Protein AF-A0AAD9QPW4-F1 (afdb_monomer)

Nearest PDB structures (foldseek):
  7l2h-assembly1_C  TM=8.320E-01  e=5.897E-09  Rattus norvegicus
  7l2h-assembly1_B  TM=8.345E-01  e=7.760E-09  Rattus norvegicus
  7rqu-assembly1_A  TM=8.379E-01  e=1.406E-08  Rattus norvegicus
  7xj0-assembly1_D  TM=7.967E-01  e=1.102E-07  Homo sapiens
  6mho-assembly1_B  TM=7.532E-01  e=4.279E-06  Homo sapiens

Secondary structure (DSSP, 8-state):
-PPPP-TTSPPP-SS-S-HHHHHHHHHHHHTS-SS-SS--------S--TTSPPPEEEPTTSS-EEE-TT--TTSPPHHHHHHHSS-HHHHHSHHHHHHHHHHIIIIIHHHHHHHHHHHHHHHHHHHHHHHHHHT-S-TT---SHHHHHHHHHHHHHHHHHHHHHHHHHHHHHHHGGGGGG-HHHHHHHHHHHHHHHHHHHHHTT-THHHHHHHHHHHHHHHTHHHHGGGSTTHHHHHHHHHHHIIIIIHHHHHHHHHHHHHHHHHHHHHHTTSSS--SSHHHHHHHHHHHHHH---S-S--TTS-HHHHHHHHHHIIIIIIIIHHHHHHHHHHHHHHHHHHHHHHHHHHTTHHHHHHHHHHTT--

Mean predicted aligned error: 13.64 Å

Foldseek 3Di:
DPDADDPPADDDDPDDPDPVVVCVRVVSVVPDDPDDPDDDDDDDDQAADLVRFGAFDQPPVRDDTHGDPVDDSPDDDPLLVVLPDPPVVSCVPVVNLVVLVVCCVSPVLVPLVVVLVVLVVLLVLLCLLLVVQVVDPQNPDQPDPSSVSSVVSLVVNVVVLVVVVVVLVVVCVLCPPVQVVDPLSVLVVLLSVLSVVLVVVSVVVDPCSSVSSVSNSVSSVVNSLVSLVSDVVSVLVSVLVSVLCVPQVVVLVVVCVVLLCVLLVQLQVQQVVWQDHDPDSVLSSVLLVCCQVVVDQSDPDPPRGDPSNVVSSVVSSCCRNPPSVVVSVVSSVVSSVVSVVVVVVCCVVVVSPVVSSVSSVVVSVD

InterPro domains:
  IPR024862 Transient receptor potential cation channel subfamily V [PTHR10582] (65-343)
  IPR056336 Calcium channel YVC1-like, C-terminal transmembrane domain [PF23317] (152-346)

Solvent-accessible surface area (backbone atoms only — not comparable to full-atom values): 21143 Å² total; per-residue (Å²): 132,86,80,85,84,61,90,88,54,79,79,87,64,99,74,70,97,43,74,70,56,43,52,53,47,52,51,59,61,67,72,55,65,97,72,69,96,74,86,84,85,84,79,85,76,86,50,56,44,102,84,68,40,60,39,65,39,74,40,98,82,73,81,47,78,39,71,41,84,85,61,62,86,86,55,82,48,70,66,57,53,52,55,69,44,88,53,65,65,68,58,64,35,67,68,50,44,53,50,48,53,50,49,33,71,72,43,51,55,56,53,52,49,51,55,46,51,55,48,51,52,43,49,52,30,44,48,52,30,52,55,66,36,71,78,43,95,60,80,83,70,68,87,48,75,72,36,49,53,33,52,51,26,47,54,50,36,50,54,51,48,54,51,50,50,53,51,50,51,52,48,41,71,74,47,49,76,66,44,77,71,40,69,67,54,55,47,48,50,52,18,54,50,31,54,59,52,38,56,63,31,58,75,68,70,46,80,61,33,58,60,41,46,53,52,17,53,52,35,51,60,57,49,52,61,68,54,33,52,76,42,78,64,52,31,48,51,54,52,49,49,54,46,48,47,64,64,50,47,52,56,49,49,55,57,48,48,56,53,50,53,52,50,40,51,52,44,52,61,43,30,69,79,22,87,52,63,71,93,47,70,62,57,45,47,54,33,52,51,44,26,62,74,69,73,43,74,76,58,94,73,66,86,49,52,42,71,69,38,53,52,50,51,53,50,46,48,50,48,53,53,57,47,48,46,51,51,48,51,51,51,52,50,51,52,50,53,50,48,53,51,52,49,49,52,40,44,74,78,34,57,65,49,64,60,42,51,52,46,47,55,53,53,71,75,112

Structure (mmCIF, N/CA/C/O backbone):
data_AF-A0AAD9QPW4-F1
#
_entry.id   AF-A0AAD9QPW4-F1
#
loop_
_atom_site.group_PDB
_atom_site.id
_atom_site.type_symbol
_atom_site.label_atom_id
_atom_site.label_alt_id
_atom_site.label_comp_id
_atom_site.label_asym_id
_atom_site.label_entity_id
_atom_site.label_seq_id
_atom_site.pdbx_PDB_ins_code
_atom_site.Cartn_x
_atom_site.Cartn_y
_atom_site.Cartn_z
_atom_site.occupancy
_atom_site.B_iso_or_equiv
_atom_site.auth_seq_id
_atom_site.auth_comp_id
_atom_site.auth_asym_id
_atom_site.auth_atom_id
_atom_site.pdbx_PDB_model_num
ATOM 1 N N . MET A 1 1 ? 33.795 -11.225 -37.431 1.00 45.66 1 MET A N 1
ATOM 2 C CA . MET A 1 1 ? 33.448 -9.882 -37.940 1.00 45.66 1 MET A CA 1
ATOM 3 C C . MET A 1 1 ? 31.969 -9.878 -38.278 1.00 45.66 1 MET A C 1
ATOM 5 O O . MET A 1 1 ? 31.502 -10.843 -38.870 1.00 45.66 1 MET A O 1
ATOM 9 N N . VAL A 1 2 ? 31.224 -8.869 -37.824 1.00 51.38 2 VAL A N 1
ATOM 10 C CA . VAL A 1 2 ? 29.819 -8.679 -38.215 1.00 51.38 2 VAL A CA 1
ATOM 11 C C . VAL A 1 2 ? 29.848 -8.116 -39.630 1.00 51.38 2 VAL A C 1
ATOM 13 O O . VAL A 1 2 ? 30.415 -7.049 -39.825 1.00 51.38 2 VAL A O 1
ATOM 16 N N . ASN A 1 3 ? 29.321 -8.849 -40.610 1.00 57.81 3 ASN A N 1
ATOM 17 C CA . ASN A 1 3 ? 29.336 -8.391 -41.997 1.00 57.81 3 ASN A CA 1
ATOM 18 C C . ASN A 1 3 ? 28.216 -7.346 -42.180 1.00 57.81 3 ASN A C 1
ATOM 20 O O . ASN A 1 3 ? 27.051 -7.694 -41.954 1.00 57.81 3 ASN A O 1
ATOM 24 N N . PRO A 1 4 ? 28.521 -6.077 -42.501 1.00 63.16 4 PRO A N 1
ATOM 25 C CA . PRO A 1 4 ? 27.502 -5.045 -42.652 1.00 63.16 4 PRO A CA 1
ATOM 26 C C . PRO A 1 4 ? 26.579 -5.362 -43.836 1.00 63.16 4 PRO A C 1
ATOM 28 O O . PRO A 1 4 ? 27.027 -5.744 -44.917 1.00 63.16 4 PRO A O 1
ATOM 31 N N . TYR A 1 5 ? 25.269 -5.218 -43.626 1.00 66.31 5 TYR A N 1
ATOM 32 C CA . TYR A 1 5 ? 24.273 -5.377 -44.683 1.00 66.31 5 TYR A CA 1
ATOM 33 C C . TYR A 1 5 ? 24.006 -4.028 -45.348 1.00 66.31 5 TYR A C 1
ATOM 35 O O . TYR A 1 5 ? 23.593 -3.079 -44.681 1.00 66.31 5 TYR A O 1
ATOM 43 N N . TRP A 1 6 ? 24.196 -3.963 -46.665 1.00 71.44 6 TRP A N 1
ATOM 44 C CA . TRP A 1 6 ? 24.048 -2.737 -47.442 1.00 71.44 6 TRP A CA 1
ATOM 45 C C . TRP A 1 6 ? 22.864 -2.826 -48.418 1.00 71.44 6 TRP A C 1
ATOM 47 O O . TRP A 1 6 ? 23.039 -3.252 -49.558 1.00 71.44 6 TRP A O 1
ATOM 57 N N . PRO A 1 7 ? 21.646 -2.419 -48.013 1.00 64.25 7 PRO A N 1
ATOM 58 C CA . PRO A 1 7 ? 20.434 -2.614 -48.816 1.00 64.25 7 PRO A CA 1
ATOM 59 C C . PRO A 1 7 ? 20.410 -1.833 -50.137 1.00 64.25 7 PRO A C 1
ATOM 61 O O . PRO A 1 7 ? 19.658 -2.192 -51.036 1.00 64.25 7 PRO A O 1
ATOM 64 N N . HIS A 1 8 ? 21.200 -0.765 -50.248 1.00 72.44 8 HIS A N 1
ATOM 65 C CA . HIS A 1 8 ? 21.247 0.095 -51.433 1.00 72.44 8 HIS A CA 1
ATOM 66 C C . HIS A 1 8 ? 22.295 -0.337 -52.461 1.00 72.44 8 HIS A C 1
ATOM 68 O O . HIS A 1 8 ? 22.334 0.229 -53.551 1.00 72.44 8 HIS A O 1
ATOM 74 N N . LEU A 1 9 ? 23.148 -1.307 -52.123 1.00 78.25 9 LEU A N 1
ATOM 75 C CA . LEU A 1 9 ? 24.196 -1.771 -53.020 1.00 78.25 9 LEU A CA 1
ATOM 76 C C . LEU A 1 9 ? 23.701 -2.916 -53.908 1.00 78.25 9 LEU A C 1
ATOM 78 O O . LEU A 1 9 ? 22.938 -3.774 -53.448 1.00 78.25 9 LEU A O 1
ATOM 82 N N . PRO A 1 10 ? 24.143 -2.957 -55.177 1.00 79.12 10 PRO A N 1
ATOM 83 C CA . PRO A 1 10 ? 23.847 -4.077 -56.050 1.00 79.12 10 PRO A CA 1
ATOM 84 C C . PRO A 1 10 ? 24.445 -5.363 -55.467 1.00 79.12 10 PRO A C 1
ATOM 86 O O . PRO A 1 10 ? 25.594 -5.400 -55.015 1.00 79.12 10 PRO A O 1
ATOM 89 N N . LYS A 1 11 ? 23.642 -6.431 -55.454 1.00 77.56 11 LYS A N 1
ATOM 90 C CA . LYS A 1 11 ? 24.082 -7.748 -54.983 1.00 77.56 11 LYS A CA 1
ATOM 91 C C . LYS A 1 11 ? 25.162 -8.277 -55.924 1.00 77.56 11 LYS A C 1
ATOM 93 O O . LYS A 1 11 ? 24.947 -8.300 -57.133 1.00 77.56 11 LYS A O 1
ATOM 98 N N . ARG A 1 12 ? 26.281 -8.744 -55.364 1.00 79.31 12 ARG A N 1
ATOM 99 C CA . ARG A 1 12 ? 27.270 -9.511 -56.131 1.00 79.31 12 ARG A CA 1
ATOM 100 C C . ARG A 1 12 ? 26.610 -10.783 -56.659 1.00 79.31 12 ARG A C 1
ATOM 102 O O . ARG A 1 12 ? 25.830 -11.409 -55.939 1.00 79.31 12 ARG A O 1
ATOM 109 N N . ARG A 1 13 ? 26.898 -11.124 -57.909 1.00 74.88 13 ARG A N 1
ATOM 110 C CA . ARG A 1 13 ? 26.454 -12.360 -58.560 1.00 74.88 13 ARG A CA 1
ATOM 111 C C . ARG A 1 13 ? 27.687 -13.204 -58.853 1.00 74.88 13 ARG A C 1
ATOM 113 O O . ARG A 1 13 ? 28.759 -12.647 -59.063 1.00 74.88 13 ARG A O 1
ATOM 120 N N . ASP A 1 14 ? 27.528 -14.523 -58.863 1.00 73.69 14 ASP A N 1
ATOM 121 C CA . ASP A 1 14 ? 28.644 -15.430 -59.158 1.00 73.69 14 ASP A CA 1
ATOM 122 C C . ASP A 1 14 ? 29.068 -15.354 -60.635 1.00 73.69 14 ASP A C 1
ATOM 124 O O . ASP A 1 14 ? 30.230 -15.582 -60.944 1.00 73.69 14 ASP A O 1
ATOM 128 N N . ASN A 1 15 ? 28.142 -14.970 -61.527 1.00 76.06 15 ASN A N 1
ATOM 129 C CA . ASN A 1 15 ? 28.387 -14.725 -62.948 1.00 76.06 15 ASN A CA 1
ATOM 130 C C . ASN A 1 15 ? 27.759 -13.381 -63.362 1.00 76.06 15 ASN A C 1
ATOM 132 O O . ASN A 1 15 ? 26.575 -13.153 -63.088 1.00 76.06 15 ASN A O 1
ATOM 136 N N . TYR A 1 16 ? 28.527 -12.526 -64.041 1.00 79.50 16 TYR A N 1
ATOM 137 C CA . TYR A 1 16 ? 28.056 -11.269 -64.638 1.00 79.50 16 TYR A CA 1
ATOM 138 C C . TYR A 1 16 ? 27.841 -11.440 -66.146 1.00 79.50 16 TYR A C 1
ATOM 140 O O . TYR A 1 16 ? 28.560 -12.203 -66.792 1.00 79.50 16 TYR A O 1
ATOM 148 N N . GLU A 1 17 ? 26.843 -10.758 -66.715 1.00 78.62 17 GLU A N 1
ATOM 149 C CA . GLU A 1 17 ? 26.532 -10.880 -68.148 1.00 78.62 17 GLU A CA 1
ATOM 150 C C . GLU A 1 17 ? 27.485 -10.040 -69.012 1.00 78.62 17 GLU A C 1
ATOM 152 O O . GLU A 1 17 ? 27.731 -10.372 -70.171 1.00 78.62 17 GLU A O 1
ATOM 157 N N . THR A 1 18 ? 28.050 -8.969 -68.443 1.00 84.06 18 THR A N 1
ATOM 158 C CA . THR A 1 18 ? 28.937 -8.032 -69.147 1.00 84.06 18 THR A CA 1
ATOM 159 C C . THR A 1 18 ? 30.067 -7.557 -68.232 1.00 84.06 18 THR A C 1
ATOM 161 O O . THR A 1 18 ? 29.824 -7.277 -67.060 1.00 84.06 18 THR A O 1
ATOM 164 N N . ASN A 1 19 ? 31.275 -7.362 -68.771 1.00 80.75 19 ASN A N 1
ATOM 165 C CA . ASN A 1 19 ? 32.412 -6.825 -68.002 1.00 80.75 19 ASN A CA 1
ATOM 166 C C . ASN A 1 19 ? 32.123 -5.423 -67.427 1.00 80.75 19 ASN A C 1
ATOM 168 O O . ASN A 1 19 ? 32.581 -5.088 -66.344 1.00 80.75 19 ASN A O 1
ATOM 172 N N . GLU A 1 20 ? 31.320 -4.611 -68.124 1.00 80.25 20 GLU A N 1
ATOM 173 C CA . GLU A 1 20 ? 30.896 -3.286 -67.644 1.00 80.25 20 GLU A CA 1
ATOM 174 C C . GLU A 1 20 ? 29.970 -3.370 -66.418 1.00 80.25 20 GLU A C 1
ATOM 176 O O . GLU A 1 20 ? 29.996 -2.498 -65.548 1.00 80.25 20 GLU A O 1
ATOM 181 N N . GLU A 1 21 ? 29.155 -4.427 -66.332 1.00 80.75 21 GLU A N 1
ATOM 182 C CA . GLU A 1 21 ? 28.277 -4.682 -65.187 1.00 80.75 21 GLU A CA 1
ATOM 183 C C . GLU A 1 21 ? 29.101 -5.117 -63.969 1.00 80.75 21 GLU A C 1
ATOM 185 O O . GLU A 1 21 ? 28.882 -4.619 -62.864 1.00 80.75 21 GLU A O 1
ATOM 190 N N . GLU A 1 22 ? 30.083 -5.996 -64.184 1.00 82.69 22 GLU A N 1
ATOM 191 C CA . GLU A 1 22 ? 31.036 -6.423 -63.158 1.00 82.69 22 GLU A CA 1
ATOM 192 C C . GLU A 1 22 ? 31.831 -5.232 -62.608 1.00 82.69 22 GLU A C 1
ATOM 194 O O . GLU A 1 22 ? 31.814 -4.996 -61.400 1.00 82.69 22 GLU A O 1
ATOM 199 N N . ASP A 1 23 ? 32.428 -4.417 -63.482 1.00 83.38 23 ASP A N 1
ATOM 200 C CA . ASP A 1 23 ? 33.192 -3.229 -63.088 1.00 83.38 23 ASP A CA 1
ATOM 201 C C . ASP A 1 23 ? 32.321 -2.192 -62.361 1.00 83.38 23 ASP A C 1
ATOM 203 O O . ASP A 1 23 ? 32.759 -1.576 -61.384 1.00 83.38 23 ASP A O 1
ATOM 207 N N . GLY A 1 24 ? 31.067 -2.012 -62.787 1.00 84.00 24 GLY A N 1
ATOM 208 C CA . GLY A 1 24 ? 30.120 -1.112 -62.130 1.00 84.00 24 GLY A CA 1
ATOM 209 C C . GLY A 1 24 ? 29.740 -1.575 -60.721 1.00 84.00 24 GLY A C 1
ATOM 210 O O . GLY A 1 24 ? 29.717 -0.775 -59.778 1.00 84.00 24 GLY A O 1
ATOM 211 N N . ILE A 1 25 ? 29.469 -2.873 -60.553 1.00 83.62 25 ILE A N 1
ATOM 212 C CA . ILE A 1 25 ? 29.101 -3.467 -59.264 1.00 83.62 25 ILE A CA 1
ATOM 213 C C . ILE A 1 25 ? 30.321 -3.512 -58.340 1.00 83.62 25 ILE A C 1
ATOM 215 O O . ILE A 1 25 ? 30.244 -3.028 -57.209 1.00 83.62 25 ILE A O 1
ATOM 219 N N . GLU A 1 26 ? 31.460 -4.035 -58.794 1.00 83.19 26 GLU A N 1
ATOM 220 C CA . GLU A 1 26 ? 32.693 -4.070 -58.005 1.00 83.19 26 GLU A CA 1
ATOM 221 C C . GLU A 1 26 ? 33.186 -2.671 -57.641 1.00 83.19 26 GLU A C 1
ATOM 223 O O . GLU A 1 26 ? 33.583 -2.444 -56.496 1.00 83.19 26 GLU A O 1
ATOM 228 N N . GLY A 1 27 ? 33.116 -1.721 -58.575 1.00 83.12 27 GLY A N 1
ATOM 229 C CA . GLY A 1 27 ? 33.439 -0.320 -58.333 1.00 83.12 27 GLY A CA 1
ATOM 230 C C . GLY A 1 27 ? 32.594 0.267 -57.207 1.00 83.12 27 GLY A C 1
ATOM 231 O O . GLY A 1 27 ? 33.141 0.862 -56.278 1.00 83.12 27 GLY A O 1
ATOM 232 N N . ALA A 1 28 ? 31.281 0.015 -57.210 1.00 82.94 28 ALA A N 1
ATOM 233 C CA . ALA A 1 28 ? 30.400 0.428 -56.121 1.00 82.94 28 ALA A CA 1
ATOM 234 C C . ALA A 1 28 ? 30.809 -0.210 -54.779 1.00 82.94 28 ALA A C 1
ATOM 236 O O . ALA A 1 28 ? 30.858 0.480 -53.762 1.00 82.94 28 ALA A O 1
ATOM 237 N N . TRP A 1 29 ? 31.194 -1.491 -54.763 1.00 82.12 29 TRP A N 1
ATOM 238 C CA . TRP A 1 29 ? 31.660 -2.159 -53.541 1.00 82.12 29 TRP A CA 1
ATOM 239 C C . TRP A 1 29 ? 33.015 -1.650 -53.030 1.00 82.12 29 TRP A C 1
ATOM 241 O O . TRP A 1 29 ? 33.242 -1.669 -51.823 1.00 82.12 29 TRP A O 1
ATOM 251 N N . ARG A 1 30 ? 33.900 -1.173 -53.913 1.00 81.62 30 ARG A N 1
ATOM 252 C CA . ARG A 1 30 ? 35.208 -0.595 -53.545 1.00 81.62 30 ARG A CA 1
ATOM 253 C C . ARG A 1 30 ? 35.106 0.805 -52.938 1.00 81.62 30 ARG A C 1
ATOM 255 O O . ARG A 1 30 ? 36.050 1.252 -52.299 1.00 81.62 30 ARG A O 1
ATOM 262 N N . THR A 1 31 ? 33.983 1.502 -53.126 1.00 80.56 31 THR A N 1
ATOM 263 C CA . THR A 1 31 ? 33.764 2.835 -52.528 1.00 80.56 31 THR A CA 1
ATOM 264 C C . THR A 1 31 ? 33.372 2.787 -51.050 1.00 80.56 31 THR A C 1
ATOM 266 O O . THR A 1 31 ? 33.322 3.828 -50.393 1.00 80.56 31 THR A O 1
ATOM 269 N N . ILE A 1 32 ? 33.101 1.597 -50.510 1.00 75.31 32 ILE A N 1
ATOM 270 C CA . ILE A 1 32 ? 32.711 1.423 -49.113 1.00 75.31 32 ILE A CA 1
ATOM 271 C C . ILE A 1 32 ? 33.970 1.406 -48.237 1.00 75.31 32 ILE A C 1
ATOM 273 O O . ILE A 1 32 ? 34.893 0.646 -48.527 1.00 75.31 32 ILE A O 1
ATOM 277 N N . PRO A 1 33 ? 34.016 2.188 -47.148 1.00 71.19 33 PRO A N 1
ATOM 278 C CA . PRO A 1 33 ? 35.088 2.074 -46.169 1.00 71.19 33 PRO A CA 1
ATOM 279 C C . PRO A 1 33 ? 35.018 0.726 -45.435 1.00 71.19 33 PRO A C 1
ATOM 281 O O . PRO A 1 33 ? 33.934 0.275 -45.063 1.00 71.19 33 PRO A O 1
ATOM 284 N N . ASP A 1 34 ? 36.180 0.124 -45.165 1.00 69.94 34 ASP A N 1
ATOM 285 C CA . ASP A 1 34 ? 36.289 -1.140 -44.416 1.00 69.94 34 ASP A CA 1
ATOM 286 C C . ASP A 1 34 ? 35.668 -1.057 -43.007 1.00 69.94 34 ASP A C 1
ATOM 288 O O . ASP A 1 34 ? 35.204 -2.064 -42.470 1.00 69.94 34 ASP A O 1
ATOM 292 N N . ASP A 1 35 ? 35.629 0.147 -42.422 1.00 68.25 35 ASP A N 1
ATOM 293 C CA . ASP A 1 35 ? 35.004 0.436 -41.131 1.00 68.25 35 ASP A CA 1
ATOM 294 C C . ASP A 1 35 ? 33.984 1.587 -41.275 1.00 68.25 35 ASP A C 1
ATOM 296 O O . ASP A 1 35 ? 34.371 2.756 -41.404 1.00 68.25 35 ASP A O 1
ATOM 300 N N . PRO A 1 36 ? 32.673 1.293 -41.327 1.00 68.50 36 PRO A N 1
ATOM 301 C CA . PRO A 1 36 ? 31.651 2.324 -41.431 1.00 68.50 36 PRO A CA 1
ATOM 302 C C . PRO A 1 36 ? 31.551 3.150 -40.140 1.00 68.50 36 PRO A C 1
ATOM 304 O O . PRO A 1 36 ? 31.552 2.616 -39.036 1.00 68.50 36 PRO A O 1
ATOM 307 N N . LEU A 1 37 ? 31.387 4.470 -40.281 1.00 65.88 37 LEU A N 1
ATOM 308 C CA . LEU A 1 37 ? 31.262 5.396 -39.144 1.00 65.88 37 LEU A CA 1
ATOM 309 C C . LEU A 1 37 ? 29.991 5.154 -38.306 1.00 65.88 37 LEU A C 1
ATOM 311 O O . LEU A 1 37 ? 30.015 5.356 -37.093 1.00 65.88 37 LEU A O 1
ATOM 315 N N . ASP A 1 38 ? 28.908 4.691 -38.942 1.00 60.69 38 ASP A N 1
ATOM 316 C CA . ASP A 1 38 ? 27.608 4.448 -38.310 1.00 60.69 38 ASP A CA 1
ATOM 317 C C . ASP A 1 38 ? 27.132 3.004 -38.524 1.00 60.69 38 ASP A C 1
ATOM 319 O O . ASP A 1 38 ? 26.798 2.581 -39.635 1.00 60.69 38 ASP A O 1
ATOM 323 N N . TYR A 1 39 ? 27.014 2.251 -37.430 1.00 65.44 39 TYR A N 1
ATOM 324 C CA . TYR A 1 39 ? 26.491 0.886 -37.437 1.00 65.44 39 TYR A CA 1
ATOM 325 C C . TYR A 1 39 ? 24.987 0.858 -37.137 1.00 65.44 39 TYR A C 1
ATOM 327 O O . TYR A 1 39 ? 24.550 1.176 -36.029 1.00 65.44 39 TYR A O 1
ATOM 335 N N . HIS A 1 40 ? 24.186 0.395 -38.099 1.00 57.94 40 HIS A N 1
ATOM 336 C CA . HIS A 1 40 ? 22.758 0.136 -37.908 1.00 57.94 40 HIS A CA 1
ATOM 337 C C . HIS A 1 40 ? 22.520 -1.360 -37.686 1.00 57.94 40 HIS A C 1
ATOM 339 O O . HIS A 1 40 ? 22.561 -2.164 -38.615 1.00 57.94 40 HIS A O 1
ATOM 345 N N . PHE A 1 41 ? 22.265 -1.751 -36.438 1.00 60.56 41 PHE A N 1
ATOM 346 C CA . PHE A 1 41 ? 21.979 -3.143 -36.097 1.00 60.56 41 PHE A CA 1
ATOM 347 C C . PHE A 1 41 ? 20.487 -3.449 -36.250 1.00 60.56 41 PHE A C 1
ATOM 349 O O . PHE A 1 41 ? 19.652 -2.919 -35.512 1.00 60.56 41 PHE A O 1
ATOM 356 N N . TYR A 1 42 ? 20.158 -4.357 -37.167 1.00 52.88 42 TYR A N 1
ATOM 357 C CA . TYR A 1 42 ? 18.822 -4.931 -37.293 1.00 52.88 42 TYR A CA 1
ATOM 358 C C . TYR A 1 42 ? 18.767 -6.254 -36.535 1.00 52.88 42 TYR A C 1
ATOM 360 O O . TYR A 1 42 ? 19.502 -7.193 -36.830 1.00 52.88 42 TYR A O 1
ATOM 368 N N . TYR A 1 43 ? 17.884 -6.331 -35.544 1.00 56.44 43 TYR A N 1
ATOM 369 C CA . TYR A 1 43 ? 17.676 -7.546 -34.766 1.00 56.44 43 TYR A CA 1
ATOM 370 C C . TYR A 1 43 ? 16.361 -8.194 -35.179 1.00 56.44 43 TYR A C 1
ATOM 372 O O . TYR A 1 43 ? 15.286 -7.639 -34.946 1.00 56.44 43 TYR A O 1
ATOM 380 N N . HIS A 1 44 ? 16.436 -9.397 -35.741 1.00 52.94 44 HIS A N 1
ATOM 381 C CA . HIS A 1 44 ? 15.255 -10.228 -35.935 1.00 52.94 44 HIS A CA 1
ATOM 382 C C . HIS A 1 44 ? 14.925 -10.930 -34.620 1.00 52.94 44 HIS A C 1
ATOM 384 O O . HIS A 1 44 ? 15.566 -11.901 -34.220 1.00 52.94 44 HIS A O 1
ATOM 390 N N . ILE A 1 45 ? 13.925 -10.406 -33.913 1.00 58.47 45 ILE A N 1
ATOM 391 C CA . ILE A 1 45 ? 13.382 -11.061 -32.727 1.00 58.47 45 ILE A CA 1
ATOM 392 C C . ILE A 1 45 ? 12.492 -12.207 -33.212 1.00 58.47 45 ILE A C 1
ATOM 394 O O . ILE A 1 45 ? 11.361 -11.984 -33.637 1.00 58.47 45 ILE A O 1
ATOM 398 N N . LEU A 1 46 ? 13.006 -13.434 -33.139 1.00 56.69 46 LEU A N 1
ATOM 399 C CA . LEU A 1 46 ? 12.242 -14.661 -33.373 1.00 56.69 46 LEU A CA 1
ATOM 400 C C . LEU A 1 46 ? 11.369 -14.963 -32.142 1.00 56.69 46 LEU A C 1
ATOM 402 O O . LEU A 1 46 ? 11.618 -15.904 -31.393 1.00 56.69 46 LEU A O 1
ATOM 406 N N . ASP A 1 47 ? 10.380 -14.112 -31.888 1.00 57.81 47 ASP A N 1
ATOM 407 C CA . ASP A 1 47 ? 9.266 -14.406 -30.981 1.00 57.81 47 ASP A CA 1
ATOM 408 C C . ASP A 1 47 ? 8.012 -14.650 -31.834 1.00 57.81 47 ASP A C 1
ATOM 410 O O . ASP A 1 47 ? 7.994 -14.329 -33.026 1.00 57.81 47 ASP A O 1
ATOM 414 N N . GLY A 1 48 ? 6.973 -15.249 -31.254 1.00 58.03 48 GLY A N 1
ATOM 415 C CA . GLY A 1 48 ? 5.724 -15.461 -31.985 1.00 58.03 48 GLY A CA 1
ATOM 416 C C . GLY A 1 48 ? 5.178 -14.145 -32.560 1.00 58.03 48 GLY A C 1
ATOM 417 O O . GLY A 1 48 ? 5.334 -13.084 -31.952 1.00 58.03 48 GLY A O 1
ATOM 418 N N . ASP A 1 49 ? 4.524 -14.213 -33.724 1.00 57.06 49 ASP A N 1
ATOM 419 C CA . ASP A 1 49 ? 3.828 -13.074 -34.344 1.00 57.06 49 ASP A CA 1
ATOM 420 C C . ASP A 1 49 ? 2.855 -12.420 -33.334 1.00 57.06 49 ASP A C 1
ATOM 422 O O . ASP A 1 49 ? 2.460 -13.019 -32.334 1.00 57.06 49 ASP A O 1
ATOM 426 N N . THR A 1 50 ? 2.389 -11.206 -33.614 1.00 53.16 50 THR A N 1
ATOM 427 C CA . THR A 1 50 ? 1.315 -10.502 -32.888 1.00 53.16 50 THR A CA 1
ATOM 428 C C . THR A 1 50 ? 0.059 -11.349 -32.632 1.00 53.16 50 THR A C 1
ATOM 430 O O . THR A 1 50 ? -0.695 -11.044 -31.716 1.00 53.16 50 THR A O 1
ATOM 433 N N . ALA A 1 51 ? -0.144 -12.433 -33.388 1.00 53.47 51 ALA A N 1
ATOM 434 C CA . ALA A 1 51 ? -1.212 -13.418 -33.212 1.00 53.47 51 ALA A CA 1
ATOM 435 C C . ALA A 1 51 ? -0.772 -14.746 -32.541 1.00 53.47 51 ALA A C 1
ATOM 437 O O . ALA A 1 51 ? -1.525 -15.716 -32.551 1.00 53.47 51 ALA A O 1
ATOM 438 N N . GLY A 1 52 ? 0.451 -14.844 -32.006 1.00 58.62 52 GLY A N 1
ATOM 439 C CA . GLY A 1 52 ? 1.004 -16.060 -31.388 1.00 58.62 52 GLY A CA 1
ATOM 440 C C . GLY A 1 52 ? 1.394 -17.167 -32.378 1.00 58.62 52 GLY A C 1
ATOM 441 O O . GLY A 1 52 ? 1.540 -18.329 -31.992 1.00 58.62 52 GLY A O 1
ATOM 442 N N . ARG A 1 53 ? 1.539 -16.837 -33.667 1.00 62.97 53 ARG A N 1
ATOM 443 C CA . ARG A 1 53 ? 1.961 -17.783 -34.715 1.00 62.97 53 ARG A CA 1
ATOM 444 C C . ARG A 1 53 ? 3.484 -17.968 -34.687 1.00 62.97 53 ARG A C 1
ATOM 446 O O . ARG A 1 53 ? 4.175 -17.007 -34.352 1.00 62.97 53 ARG A O 1
ATOM 453 N N . PRO A 1 54 ? 4.009 -19.163 -35.023 1.00 65.00 54 PRO A N 1
ATOM 454 C CA . PRO A 1 54 ? 5.449 -19.388 -35.068 1.00 65.00 54 PRO A CA 1
ATOM 455 C C . PRO A 1 54 ? 6.106 -18.405 -36.048 1.00 65.00 54 PRO A C 1
ATOM 457 O O . PRO A 1 54 ? 5.477 -18.041 -37.052 1.00 65.00 54 PRO A O 1
ATOM 460 N N . PRO A 1 55 ? 7.335 -17.948 -35.753 1.00 67.75 55 PRO A N 1
ATOM 461 C CA . PRO A 1 55 ? 8.048 -17.029 -36.623 1.00 67.75 55 PRO A CA 1
ATOM 462 C C . PRO A 1 55 ? 8.239 -17.670 -37.998 1.00 67.75 55 PRO A C 1
ATOM 464 O O . PRO A 1 55 ? 8.473 -18.877 -38.106 1.00 67.75 55 PRO A O 1
ATOM 467 N N . LYS A 1 56 ? 8.117 -16.856 -39.047 1.00 66.50 56 LYS A N 1
ATOM 468 C CA . LYS A 1 56 ? 8.419 -17.294 -40.405 1.00 66.50 56 LYS A CA 1
ATOM 469 C C . LYS A 1 56 ? 9.909 -17.102 -40.674 1.00 66.50 56 LYS A C 1
ATOM 471 O O . LYS A 1 56 ? 10.433 -16.021 -40.412 1.00 66.50 56 LYS A O 1
ATOM 476 N N . LEU A 1 57 ? 10.573 -18.136 -41.167 1.00 66.12 57 LEU A N 1
ATOM 477 C CA . LEU A 1 57 ? 11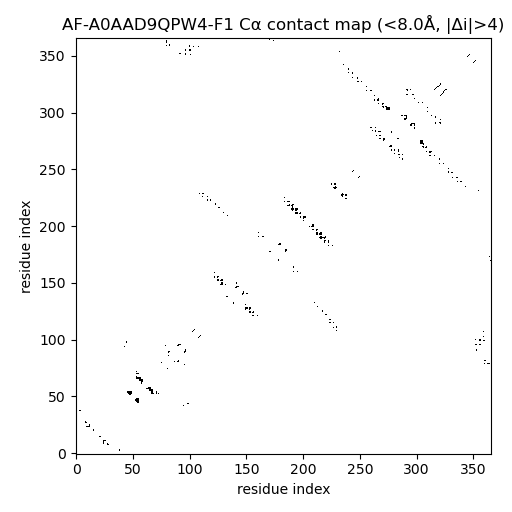.956 -18.099 -41.624 1.00 66.12 57 LEU A CA 1
ATOM 478 C C . LEU A 1 57 ? 11.980 -17.878 -43.135 1.00 66.12 57 LEU A C 1
ATOM 480 O O . LEU A 1 57 ? 11.082 -18.324 -43.848 1.00 66.12 57 LEU A O 1
ATOM 484 N N . LEU A 1 58 ? 13.001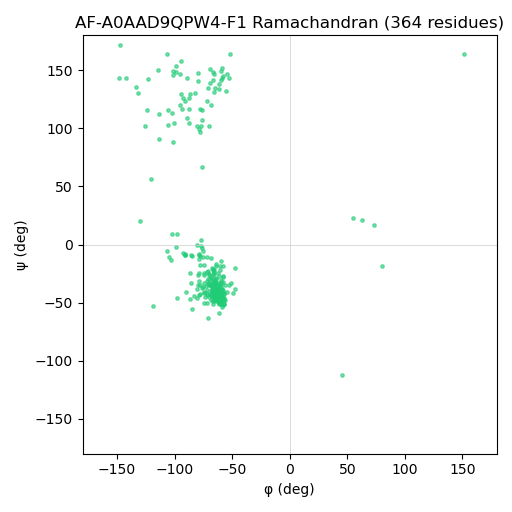 -17.174 -43.614 1.00 64.06 58 LEU A N 1
ATOM 485 C CA . LEU A 1 58 ? 13.291 -17.131 -45.040 1.00 64.06 58 LEU A CA 1
ATOM 486 C C . LEU A 1 58 ? 13.858 -18.503 -45.426 1.00 64.06 58 LEU A C 1
ATOM 488 O O . LEU A 1 58 ? 14.822 -18.953 -44.803 1.00 64.06 58 LEU A O 1
ATOM 492 N N . SER A 1 59 ? 13.240 -19.176 -46.396 1.00 60.34 59 SER A N 1
ATOM 493 C CA . SER A 1 59 ? 13.759 -20.437 -46.928 1.00 60.34 59 SER A CA 1
ATOM 494 C C . SER A 1 59 ? 15.168 -20.225 -47.498 1.00 60.34 59 SER A C 1
ATOM 496 O O . SER A 1 59 ? 15.504 -19.121 -47.936 1.00 60.34 59 SER A O 1
ATOM 498 N N . SER A 1 60 ? 16.001 -21.270 -47.492 1.00 56.50 60 SER A N 1
ATOM 499 C CA . SER A 1 60 ? 17.404 -21.209 -47.942 1.00 56.50 60 SER A CA 1
ATOM 500 C C . SER A 1 60 ? 17.556 -20.777 -49.411 1.00 56.50 60 SER A C 1
ATOM 502 O O . SER A 1 60 ? 18.649 -20.404 -49.824 1.00 56.50 60 SER A O 1
ATOM 504 N N . GLU A 1 61 ? 16.461 -20.794 -50.175 1.00 58.38 61 GLU A N 1
ATOM 505 C CA . GLU A 1 61 ? 16.365 -20.368 -51.577 1.00 58.38 61 GLU A CA 1
ATOM 506 C C . GLU A 1 61 ? 15.813 -18.934 -51.750 1.00 58.38 61 GLU A C 1
ATOM 508 O O . GLU A 1 61 ? 15.543 -18.496 -52.860 1.00 58.38 61 GLU A O 1
ATOM 513 N N . GLY A 1 62 ? 15.651 -18.164 -50.667 1.00 56.88 62 GLY A N 1
ATOM 514 C CA . GLY A 1 62 ? 15.443 -16.708 -50.714 1.00 56.88 62 GLY A CA 1
ATOM 515 C C . GLY A 1 62 ? 14.028 -16.206 -51.034 1.00 56.88 62 GLY A C 1
ATOM 516 O O . GLY A 1 62 ? 13.717 -15.071 -50.674 1.00 56.88 62 GLY A O 1
ATOM 517 N N . ASP A 1 63 ? 13.148 -17.029 -51.613 1.00 60.59 63 ASP A N 1
ATOM 518 C CA . ASP A 1 63 ? 11.885 -16.529 -52.188 1.00 60.59 63 ASP A CA 1
ATOM 519 C C . ASP A 1 63 ? 10.610 -16.803 -51.368 1.00 60.59 63 ASP A C 1
ATOM 521 O O . ASP A 1 63 ? 9.552 -16.236 -51.657 1.00 60.59 63 ASP A O 1
ATOM 525 N N . LYS A 1 64 ? 10.657 -17.641 -50.319 1.00 62.00 64 LYS A N 1
ATOM 526 C CA . LYS A 1 64 ? 9.459 -18.007 -49.533 1.00 62.00 64 LYS A CA 1
ATOM 527 C C . LYS A 1 64 ? 9.677 -17.939 -48.023 1.00 62.00 64 LYS A C 1
ATOM 529 O O . LYS A 1 64 ? 10.675 -18.414 -47.492 1.00 62.00 64 LYS A O 1
ATOM 534 N N . TRP A 1 65 ? 8.695 -17.354 -47.335 1.00 63.41 65 TRP A N 1
ATOM 535 C CA . TRP A 1 65 ? 8.615 -17.302 -45.875 1.00 63.41 65 TRP A CA 1
ATOM 536 C C . TRP A 1 65 ? 7.911 -18.556 -45.344 1.00 63.41 65 TRP A C 1
ATOM 538 O O . TRP A 1 65 ? 6.683 -18.653 -45.420 1.00 63.41 65 TRP A O 1
ATOM 548 N N . GLU A 1 66 ? 8.669 -19.490 -44.781 1.00 68.69 66 GLU A N 1
ATOM 549 C CA . GLU A 1 66 ? 8.169 -20.759 -44.241 1.00 68.69 66 GLU A CA 1
ATOM 550 C C . GLU A 1 66 ? 7.998 -20.696 -42.724 1.00 68.69 66 GLU A C 1
ATOM 552 O O . GLU A 1 66 ? 8.709 -19.973 -42.031 1.00 68.69 66 GLU A O 1
ATOM 557 N N . TYR A 1 67 ? 7.025 -21.424 -42.176 1.00 66.25 67 TYR A N 1
ATOM 558 C CA . TYR A 1 67 ? 6.839 -21.475 -40.726 1.00 66.25 67 TYR A CA 1
ATOM 559 C C . TYR A 1 67 ? 7.964 -22.275 -40.074 1.00 66.25 67 TYR A C 1
ATOM 561 O O . TYR A 1 67 ? 8.286 -23.371 -40.516 1.00 66.25 67 TYR A O 1
ATOM 569 N N . ASN A 1 68 ? 8.525 -21.753 -38.984 1.00 68.25 68 ASN A N 1
ATOM 570 C CA . ASN A 1 68 ? 9.517 -22.492 -38.220 1.00 68.25 68 ASN A CA 1
ATOM 571 C C . ASN A 1 68 ? 8.860 -23.674 -37.482 1.00 68.25 68 ASN A C 1
ATOM 573 O O . ASN A 1 68 ? 8.239 -23.483 -36.433 1.00 68.25 68 ASN A O 1
ATOM 577 N N . GLU A 1 69 ? 9.011 -24.885 -38.020 1.00 64.81 69 GLU A N 1
ATOM 578 C CA . GLU A 1 69 ? 8.526 -26.127 -37.401 1.00 64.81 69 GLU A CA 1
ATOM 579 C C . GLU A 1 69 ? 9.242 -26.452 -36.081 1.00 64.81 69 GLU A C 1
ATOM 581 O O . GLU A 1 69 ? 8.668 -27.094 -35.204 1.00 64.81 69 GLU A O 1
ATOM 586 N N . LEU A 1 70 ? 10.462 -25.938 -35.887 1.00 63.50 70 LEU A N 1
ATOM 587 C CA . LEU A 1 70 ? 11.250 -26.117 -34.664 1.00 63.50 70 LEU A CA 1
ATOM 588 C C . LEU A 1 70 ? 10.819 -25.164 -33.533 1.00 63.50 70 LEU A C 1
ATOM 590 O O . LEU A 1 70 ? 11.393 -25.193 -32.442 1.00 63.50 70 LEU A O 1
ATOM 594 N N . PHE A 1 71 ? 9.829 -24.294 -33.764 1.00 64.88 71 PHE A N 1
ATOM 595 C CA . PHE A 1 71 ? 9.346 -23.368 -32.745 1.00 64.88 71 PHE A CA 1
ATOM 596 C C . PHE A 1 71 ? 8.432 -24.071 -31.732 1.00 64.88 71 PHE A C 1
ATOM 598 O O . PHE A 1 71 ? 7.219 -24.196 -31.925 1.00 64.88 71 PHE A O 1
ATOM 605 N N . ASP A 1 72 ? 9.006 -24.476 -30.600 1.00 64.81 72 ASP A N 1
ATOM 606 C CA . ASP A 1 72 ? 8.236 -25.022 -29.485 1.00 64.81 72 ASP A CA 1
ATOM 607 C C . ASP A 1 72 ? 7.509 -23.910 -28.707 1.00 64.81 72 ASP A C 1
ATOM 609 O O . ASP A 1 72 ? 8.105 -23.171 -27.918 1.00 64.81 72 ASP A O 1
ATOM 613 N N . ARG A 1 73 ? 6.183 -23.836 -28.878 1.00 63.28 73 ARG A N 1
ATOM 614 C CA . ARG A 1 73 ? 5.293 -22.900 -28.165 1.00 63.28 73 ARG A CA 1
ATOM 615 C C . ARG A 1 73 ? 5.258 -23.106 -26.647 1.00 63.28 73 ARG A C 1
ATOM 617 O O . ARG A 1 73 ? 4.884 -22.181 -25.931 1.00 63.28 73 ARG A O 1
ATOM 624 N N . LYS A 1 74 ? 5.569 -24.311 -26.155 1.00 62.47 74 LYS A N 1
ATOM 625 C CA . LYS A 1 74 ? 5.575 -24.644 -24.719 1.00 62.47 74 LYS A CA 1
ATOM 626 C C . LYS A 1 74 ? 6.944 -24.421 -24.078 1.00 62.47 74 LYS A C 1
ATOM 628 O O . LYS A 1 74 ? 7.054 -24.470 -22.850 1.00 62.47 74 LYS A O 1
ATOM 633 N N . SER A 1 75 ? 7.973 -24.158 -24.882 1.00 67.25 75 SER A N 1
ATOM 634 C CA . SER A 1 75 ? 9.304 -23.851 -24.377 1.00 67.25 75 SER A CA 1
ATOM 635 C C . SER A 1 75 ? 9.315 -22.517 -23.626 1.00 67.25 75 SER A C 1
ATOM 637 O O . SER A 1 75 ? 8.563 -21.578 -23.906 1.00 67.25 75 SER A O 1
ATOM 639 N N . LYS A 1 76 ? 10.178 -22.421 -22.612 1.00 66.06 76 LYS A N 1
ATOM 640 C CA . LYS A 1 76 ? 10.365 -21.167 -21.879 1.00 66.06 76 LYS A CA 1
ATOM 641 C C . LYS A 1 76 ? 11.026 -20.159 -22.812 1.00 66.06 76 LYS A C 1
ATOM 643 O O . LYS A 1 76 ? 12.150 -20.378 -23.247 1.00 66.06 76 LYS A O 1
ATOM 648 N N . SER A 1 77 ? 10.355 -19.033 -23.051 1.00 68.94 77 SER A N 1
ATOM 649 C CA . SER A 1 77 ? 10.909 -17.933 -23.847 1.00 68.94 77 SER A CA 1
ATOM 650 C C . SER A 1 77 ? 12.288 -17.503 -23.328 1.00 68.94 77 SER A C 1
ATOM 652 O O . SER A 1 77 ? 12.507 -17.416 -22.115 1.00 68.94 77 SER A O 1
ATOM 654 N N . CYS A 1 78 ? 13.200 -17.139 -24.232 1.00 71.06 78 CYS A N 1
ATOM 655 C CA . CYS A 1 78 ? 14.499 -16.559 -23.878 1.00 71.06 78 CYS A CA 1
ATOM 656 C C . CYS A 1 78 ? 14.345 -15.348 -22.945 1.00 71.06 78 CYS A C 1
ATOM 658 O O . CYS A 1 78 ? 15.124 -15.186 -22.009 1.00 71.06 78 CYS A O 1
ATOM 660 N N . LEU A 1 79 ? 13.280 -14.551 -23.115 1.00 72.75 79 LEU A N 1
ATOM 661 C CA . LEU A 1 79 ? 12.966 -13.450 -22.205 1.00 72.75 79 LEU A CA 1
ATOM 662 C C . LEU A 1 79 ? 12.648 -13.943 -20.788 1.00 72.75 79 LEU A C 1
ATOM 664 O O . LEU A 1 79 ? 13.081 -13.326 -19.821 1.00 72.75 79 LEU A O 1
ATOM 668 N N . HIS A 1 80 ? 11.912 -15.049 -20.649 1.00 71.00 80 HIS A N 1
ATOM 669 C CA . HIS A 1 80 ? 11.607 -15.647 -19.347 1.00 71.00 80 HIS A CA 1
ATOM 670 C C . HIS A 1 80 ? 12.889 -16.127 -18.649 1.00 71.00 80 HIS A C 1
ATOM 672 O O . HIS A 1 80 ? 13.061 -15.913 -17.449 1.00 71.00 80 HIS A O 1
ATOM 678 N N . LEU A 1 81 ? 13.819 -16.728 -19.398 1.00 71.38 81 LEU A N 1
ATOM 679 C CA . LEU A 1 81 ? 15.120 -17.153 -18.873 1.00 71.38 81 LEU A CA 1
ATOM 680 C C . LEU A 1 81 ? 15.983 -15.954 -18.451 1.00 71.38 81 LEU A C 1
ATOM 682 O O . LEU A 1 81 ? 16.518 -15.952 -17.342 1.00 71.38 81 LEU A O 1
ATOM 686 N N . ILE A 1 82 ? 16.044 -14.903 -19.277 1.00 72.44 82 ILE A N 1
ATOM 687 C CA . ILE A 1 82 ? 16.754 -13.652 -18.965 1.00 72.44 82 ILE A CA 1
ATOM 688 C C . ILE A 1 82 ? 16.140 -12.976 -17.733 1.00 72.44 82 ILE A C 1
ATOM 690 O O . ILE A 1 82 ? 16.869 -12.585 -16.824 1.00 72.44 82 ILE A O 1
ATOM 694 N N . ALA A 1 83 ? 14.811 -12.905 -17.646 1.00 66.81 83 ALA A N 1
ATOM 695 C CA . ALA A 1 83 ? 14.097 -12.309 -16.517 1.00 66.81 83 ALA A CA 1
ATOM 696 C C . ALA A 1 83 ? 14.305 -13.074 -15.200 1.00 66.81 83 ALA A C 1
ATOM 698 O O . ALA A 1 83 ? 14.306 -12.472 -14.124 1.00 66.81 83 ALA A O 1
ATOM 699 N N . LYS A 1 84 ? 14.469 -14.401 -15.269 1.00 66.19 84 LYS A N 1
ATOM 700 C CA . LYS A 1 84 ? 14.781 -15.241 -14.106 1.00 66.19 84 LYS A CA 1
ATOM 701 C C . LYS A 1 84 ? 16.260 -15.170 -13.717 1.00 66.19 84 LYS A C 1
ATOM 703 O O . LYS A 1 84 ? 16.596 -15.423 -12.558 1.00 66.19 84 LYS A O 1
ATOM 708 N N . SER A 1 85 ? 17.138 -14.828 -14.657 1.00 70.94 85 SER A N 1
ATOM 709 C CA . SER A 1 85 ? 18.562 -14.657 -14.387 1.00 70.94 85 SER A CA 1
ATOM 710 C C . SER A 1 85 ? 18.807 -13.457 -13.458 1.00 70.94 85 SER A C 1
ATOM 712 O O . SER A 1 85 ? 18.100 -12.451 -13.498 1.00 70.94 85 SER A O 1
ATOM 714 N N . LYS A 1 86 ? 19.832 -13.542 -12.600 1.00 63.81 86 LYS A N 1
ATOM 715 C CA . LYS A 1 86 ? 20.275 -12.401 -11.772 1.00 63.81 86 LYS A CA 1
ATOM 716 C C . LYS A 1 86 ? 21.103 -11.380 -12.569 1.00 63.81 86 LYS A C 1
ATOM 718 O O . LYS A 1 86 ? 21.525 -10.377 -11.994 1.00 63.81 86 LYS A O 1
ATOM 723 N N . ASN A 1 87 ? 21.344 -11.628 -13.859 1.00 73.56 87 ASN A N 1
ATOM 724 C CA . ASN A 1 87 ? 22.183 -10.784 -14.694 1.00 73.56 87 ASN A CA 1
ATOM 725 C C . ASN A 1 87 ? 21.395 -9.544 -15.144 1.00 73.56 87 ASN A C 1
ATOM 727 O O . ASN A 1 87 ? 20.582 -9.591 -16.068 1.00 73.56 87 ASN A O 1
ATOM 731 N N . LYS A 1 88 ? 21.618 -8.427 -14.447 1.00 66.38 88 LYS A N 1
ATOM 732 C CA . LYS A 1 88 ? 20.936 -7.158 -14.726 1.00 66.38 88 LYS A CA 1
ATOM 733 C C . LYS A 1 88 ? 21.364 -6.558 -16.063 1.00 66.38 88 LYS A C 1
ATOM 735 O O . LYS A 1 88 ? 20.547 -5.880 -16.680 1.00 66.38 88 LYS A O 1
ATOM 740 N N . ASP A 1 89 ? 22.579 -6.845 -16.517 1.00 73.31 89 ASP A N 1
ATOM 741 C CA . ASP A 1 89 ? 23.157 -6.261 -17.728 1.00 73.31 89 ASP A CA 1
ATOM 742 C C . ASP A 1 89 ? 22.500 -6.854 -18.981 1.00 73.31 89 ASP A C 1
ATOM 744 O O . ASP A 1 89 ? 22.168 -6.131 -19.919 1.00 73.31 89 ASP A O 1
ATOM 748 N N . ALA A 1 90 ? 22.153 -8.145 -18.941 1.00 72.19 90 ALA A N 1
ATOM 749 C CA . ALA A 1 90 ? 21.389 -8.804 -20.002 1.00 72.19 90 ALA A CA 1
ATOM 750 C C . ALA A 1 90 ? 19.996 -8.175 -20.215 1.00 72.19 90 ALA A C 1
ATOM 752 O O . ALA A 1 90 ? 19.526 -8.071 -21.346 1.00 72.19 90 ALA A O 1
ATOM 753 N N . LEU A 1 91 ? 19.342 -7.703 -19.144 1.00 67.62 91 LEU A N 1
ATOM 754 C CA . LEU A 1 91 ? 18.050 -7.009 -19.237 1.00 67.62 91 LEU A CA 1
ATOM 755 C C . LEU A 1 91 ? 18.194 -5.581 -19.791 1.00 67.62 91 LEU A C 1
ATOM 757 O O . LEU A 1 91 ? 17.236 -5.025 -20.324 1.00 67.62 91 LEU A O 1
ATOM 761 N N . GLN A 1 92 ? 19.373 -4.966 -19.653 1.00 70.12 92 GLN A N 1
ATOM 762 C CA . GLN A 1 92 ? 19.641 -3.625 -20.177 1.00 70.12 92 GLN A CA 1
ATOM 763 C C . GLN A 1 92 ? 19.929 -3.614 -21.680 1.00 70.12 92 GLN A C 1
ATOM 765 O O . GLN A 1 92 ? 19.895 -2.539 -22.280 1.00 70.12 92 GLN A O 1
ATOM 770 N N . HIS A 1 93 ? 20.162 -4.780 -22.287 1.00 75.12 93 HIS A N 1
ATOM 771 C CA . HIS A 1 93 ? 20.420 -4.890 -23.714 1.00 75.12 93 HIS A CA 1
ATOM 772 C C . HIS A 1 93 ? 19.276 -4.257 -24.534 1.00 75.12 93 HIS A C 1
ATOM 774 O O . HIS A 1 93 ? 18.104 -4.566 -24.284 1.00 75.12 93 HIS A O 1
ATOM 780 N N . PRO A 1 94 ? 19.571 -3.401 -25.533 1.00 75.56 94 PRO A N 1
ATOM 781 C CA . PRO A 1 94 ? 18.561 -2.624 -26.259 1.00 75.56 94 PRO A CA 1
ATOM 782 C C . PRO A 1 94 ? 17.470 -3.493 -26.901 1.00 75.56 94 PRO A C 1
ATOM 784 O O . PRO A 1 94 ? 16.297 -3.126 -26.879 1.00 75.56 94 PRO A O 1
ATOM 787 N N . VAL A 1 95 ? 17.826 -4.687 -27.385 1.00 76.19 95 VAL A N 1
ATOM 788 C CA . VAL A 1 95 ? 16.872 -5.658 -27.957 1.00 76.19 95 VAL A CA 1
ATOM 789 C C . VAL A 1 95 ? 15.880 -6.167 -26.916 1.00 76.19 95 VAL A C 1
ATOM 791 O O . VAL A 1 95 ? 14.683 -6.251 -27.182 1.00 76.19 95 VAL A O 1
ATOM 794 N N . VAL A 1 96 ? 16.361 -6.479 -25.710 1.00 73.88 96 VAL A N 1
ATOM 795 C CA . VAL A 1 96 ? 15.520 -6.981 -24.617 1.00 73.88 96 VAL A CA 1
ATOM 796 C C . VAL A 1 96 ? 14.562 -5.883 -24.156 1.00 73.88 96 VAL A C 1
ATOM 798 O O . VAL A 1 96 ? 13.373 -6.145 -23.978 1.00 73.88 96 VAL A O 1
ATOM 801 N N . ARG A 1 97 ? 15.041 -4.637 -24.072 1.00 72.69 97 ARG A N 1
ATOM 802 C CA . ARG A 1 97 ? 14.204 -3.460 -23.795 1.00 72.69 97 ARG A CA 1
ATOM 803 C C . ARG A 1 97 ? 13.119 -3.254 -24.849 1.00 72.69 97 ARG A C 1
ATOM 805 O O . ARG A 1 97 ? 11.933 -3.165 -24.528 1.00 72.69 97 ARG A O 1
ATOM 812 N N . MET A 1 98 ? 13.499 -3.268 -26.128 1.00 72.62 98 MET A N 1
ATOM 813 C CA . MET A 1 98 ? 12.558 -3.129 -27.242 1.00 72.62 98 MET A CA 1
ATOM 814 C C . MET A 1 98 ? 11.468 -4.211 -27.198 1.00 72.62 98 MET A C 1
ATOM 816 O O . MET A 1 98 ? 10.283 -3.909 -27.370 1.00 72.62 98 MET A O 1
ATOM 820 N N . LEU A 1 99 ? 11.846 -5.453 -26.888 1.00 74.31 99 LEU A N 1
ATOM 821 C CA . LEU A 1 99 ? 10.926 -6.578 -26.743 1.00 74.31 99 LEU A CA 1
ATOM 822 C C . LEU A 1 99 ? 9.946 -6.366 -25.578 1.00 74.31 99 LEU A C 1
ATOM 824 O O . LEU A 1 99 ? 8.731 -6.492 -25.759 1.00 74.31 99 LEU A O 1
ATOM 828 N N . ILE A 1 100 ? 10.439 -5.987 -24.396 1.00 73.88 100 ILE A N 1
ATOM 829 C CA . ILE A 1 100 ? 9.595 -5.748 -23.216 1.00 73.88 100 ILE A CA 1
ATOM 830 C C . ILE A 1 100 ? 8.626 -4.580 -23.456 1.00 73.88 100 ILE A C 1
ATOM 832 O O . ILE A 1 100 ? 7.432 -4.687 -23.155 1.00 73.88 100 ILE A O 1
ATOM 836 N N . LYS A 1 101 ? 9.102 -3.481 -24.049 1.00 73.12 101 LYS A N 1
ATOM 837 C CA . LYS A 1 101 ? 8.285 -2.309 -24.392 1.00 73.12 101 LYS A CA 1
ATOM 838 C C . LYS A 1 101 ? 7.173 -2.651 -25.380 1.00 73.12 101 LYS A C 1
ATOM 840 O O . LYS A 1 101 ? 6.032 -2.211 -25.210 1.00 73.12 101 LYS A O 1
ATOM 845 N N . THR A 1 102 ? 7.483 -3.479 -26.375 1.00 73.44 102 THR A N 1
ATOM 846 C CA . THR A 1 102 ? 6.516 -3.949 -27.374 1.00 73.44 102 THR A CA 1
ATOM 847 C C . THR A 1 102 ? 5.448 -4.831 -26.724 1.00 73.44 102 THR A C 1
ATOM 849 O O . THR A 1 102 ? 4.253 -4.569 -26.884 1.00 73.44 102 THR A O 1
ATOM 852 N N . LYS A 1 103 ? 5.848 -5.802 -25.888 1.00 74.69 103 LYS A N 1
ATOM 853 C CA . LYS A 1 103 ? 4.912 -6.662 -25.139 1.00 74.69 103 LYS A CA 1
ATOM 854 C C . LYS A 1 103 ? 4.028 -5.877 -24.169 1.00 74.69 103 LYS A C 1
ATOM 856 O O . LYS A 1 103 ? 2.839 -6.175 -24.045 1.00 74.69 103 LYS A O 1
ATOM 861 N N . TRP A 1 104 ? 4.558 -4.841 -23.518 1.00 74.25 104 TRP A N 1
ATOM 862 C CA . TRP A 1 104 ? 3.768 -3.957 -22.653 1.00 74.25 104 TRP A CA 1
ATOM 863 C C . TRP A 1 104 ? 2.686 -3.200 -23.408 1.00 74.25 104 TRP A C 1
ATOM 865 O O . TRP A 1 104 ? 1.542 -3.143 -22.954 1.00 74.25 104 TRP A O 1
ATOM 875 N N . LYS A 1 105 ? 3.060 -2.600 -24.545 1.00 74.38 105 LYS A N 1
ATOM 876 C CA . LYS A 1 105 ? 2.147 -1.804 -25.367 1.00 74.38 105 LYS A CA 1
ATOM 877 C C . LYS A 1 105 ? 1.048 -2.679 -25.966 1.00 74.38 105 LYS A C 1
ATOM 879 O O . LYS A 1 105 ? -0.098 -2.243 -25.999 1.00 74.38 105 LYS A O 1
ATOM 884 N N . SER A 1 106 ? 1.397 -3.893 -26.394 1.00 73.19 106 SER A N 1
ATOM 885 C CA . SER A 1 106 ? 0.449 -4.829 -27.000 1.00 73.19 106 SER A CA 1
ATOM 886 C C . SER A 1 106 ? -0.494 -5.465 -25.968 1.00 73.19 106 SER A C 1
ATOM 888 O O . SER A 1 106 ? -1.712 -5.407 -26.125 1.00 73.19 106 SER A O 1
ATOM 890 N N . TYR A 1 107 ? 0.054 -6.010 -24.873 1.00 72.06 107 TYR A N 1
ATOM 891 C CA . TYR A 1 107 ? -0.701 -6.862 -23.946 1.00 72.06 107 TYR A CA 1
ATOM 892 C C . TYR A 1 107 ? -0.790 -6.298 -22.532 1.00 72.06 107 TYR A C 1
ATOM 894 O O . TYR A 1 107 ? -1.882 -6.163 -21.984 1.00 72.06 107 TYR A O 1
ATOM 902 N N . GLY A 1 108 ? 0.351 -5.955 -21.928 1.00 70.75 108 GLY A N 1
ATOM 903 C CA . GLY A 1 108 ? 0.408 -5.719 -20.484 1.00 70.75 108 GLY A CA 1
ATOM 904 C C . GLY A 1 108 ? -0.422 -4.523 -20.011 1.00 70.75 108 GLY A C 1
ATOM 905 O O . GLY A 1 108 ? -1.097 -4.618 -18.989 1.00 70.75 108 GLY A O 1
ATOM 906 N N . ARG A 1 109 ? -0.456 -3.426 -20.784 1.00 74.12 109 ARG A N 1
ATOM 907 C CA . ARG A 1 109 ? -1.298 -2.267 -20.450 1.00 74.12 109 ARG A CA 1
ATOM 908 C C . ARG A 1 109 ? -2.786 -2.610 -20.500 1.00 74.12 109 ARG A C 1
ATOM 910 O O . ARG A 1 109 ? -3.515 -2.233 -19.591 1.00 74.12 109 ARG A O 1
ATOM 917 N N . ARG A 1 110 ? -3.232 -3.310 -21.549 1.00 79.19 110 ARG A N 1
ATOM 918 C CA . ARG A 1 110 ? -4.641 -3.706 -21.699 1.00 79.19 110 ARG A CA 1
ATOM 919 C C . ARG A 1 110 ? -5.050 -4.673 -20.593 1.00 79.19 110 ARG A C 1
ATOM 921 O O . ARG A 1 110 ? -6.052 -4.431 -19.938 1.00 79.19 110 ARG A O 1
ATOM 928 N N . PHE A 1 111 ? -4.238 -5.697 -20.338 1.00 80.50 111 PHE A N 1
ATOM 929 C CA . PHE A 1 111 ? -4.499 -6.694 -19.301 1.00 80.50 111 PHE A CA 1
ATOM 930 C C . PHE A 1 111 ? -4.630 -6.068 -17.905 1.00 80.50 111 PHE A C 1
ATOM 932 O O . PHE A 1 111 ? -5.660 -6.228 -17.255 1.00 80.50 111 PHE A O 1
ATOM 939 N N . LEU A 1 112 ? -3.641 -5.278 -17.470 1.00 78.06 112 LEU A N 1
ATOM 940 C CA . LEU A 1 112 ? -3.696 -4.632 -16.154 1.00 78.06 112 LEU A CA 1
ATOM 941 C C . LEU A 1 112 ? -4.803 -3.578 -16.058 1.00 78.06 112 LEU A C 1
ATOM 943 O O . LEU A 1 112 ? -5.381 -3.401 -14.990 1.00 78.06 112 LEU A O 1
ATOM 947 N N . SER A 1 113 ? -5.113 -2.881 -17.156 1.00 82.94 113 SER A N 1
ATOM 948 C CA . SER A 1 113 ? -6.234 -1.938 -17.190 1.00 82.94 113 SER A CA 1
ATOM 949 C C . SER A 1 113 ? -7.570 -2.655 -17.021 1.00 82.94 113 SER A C 1
ATOM 951 O O . SER A 1 113 ? -8.416 -2.163 -16.284 1.00 82.94 113 SER A O 1
ATOM 953 N N . ILE A 1 114 ? -7.766 -3.808 -17.666 1.00 86.69 114 ILE A N 1
ATOM 954 C CA . ILE A 1 114 ? -8.979 -4.619 -17.498 1.00 86.69 114 ILE A CA 1
ATOM 955 C C . ILE A 1 114 ? -9.078 -5.104 -16.050 1.00 86.69 114 ILE A C 1
ATOM 957 O O . ILE A 1 114 ? -10.116 -4.914 -15.424 1.00 86.69 114 ILE A O 1
ATOM 961 N N . GLN A 1 115 ? -7.989 -5.631 -15.482 1.00 85.38 115 GLN A N 1
ATOM 962 C CA . GLN A 1 115 ? -7.969 -6.088 -14.090 1.00 85.38 115 GLN A CA 1
ATOM 963 C C . GLN A 1 115 ? -8.292 -4.954 -13.102 1.00 85.38 115 GLN A C 1
ATOM 965 O O . GLN A 1 115 ? -9.083 -5.148 -12.180 1.00 85.38 115 GLN A O 1
ATOM 970 N N . ALA A 1 116 ? -7.744 -3.753 -13.320 1.00 86.69 116 ALA A N 1
ATOM 971 C CA . ALA A 1 116 ? -8.046 -2.578 -12.506 1.00 86.69 116 ALA A CA 1
ATOM 972 C C . ALA A 1 116 ? -9.519 -2.150 -12.631 1.00 86.69 116 ALA A C 1
ATOM 974 O O . ALA A 1 116 ? -10.147 -1.841 -11.622 1.00 86.69 116 ALA A O 1
ATOM 975 N N . MET A 1 117 ? -10.094 -2.176 -13.838 1.00 89.81 117 MET A N 1
ATOM 976 C CA . MET A 1 117 ? -11.513 -1.858 -14.045 1.00 89.81 117 MET A CA 1
ATOM 977 C C . MET A 1 117 ? -12.428 -2.888 -13.374 1.00 89.81 117 MET A C 1
ATOM 979 O O . MET A 1 117 ? -13.371 -2.502 -12.688 1.00 89.81 117 MET A O 1
ATOM 983 N N . CYS A 1 118 ? -12.119 -4.184 -13.486 1.00 90.50 118 CYS A N 1
ATOM 984 C CA . CYS A 1 118 ? -12.827 -5.238 -12.755 1.00 90.50 118 CYS A CA 1
ATOM 985 C C . CYS A 1 118 ? -12.760 -5.021 -11.235 1.00 90.50 118 CYS A C 1
ATOM 987 O O . CYS A 1 118 ? -13.765 -5.195 -10.549 1.00 90.50 118 CYS A O 1
ATOM 989 N N . TYR A 1 119 ? -11.610 -4.577 -10.715 1.00 91.06 119 TYR A N 1
ATOM 990 C CA . TYR A 1 119 ? -11.452 -4.272 -9.294 1.00 91.06 119 TYR A CA 1
ATOM 991 C C . TYR A 1 119 ? -12.259 -3.042 -8.855 1.00 91.06 119 TYR A C 1
ATOM 993 O O . TYR A 1 119 ? -12.872 -3.050 -7.791 1.00 91.06 119 TYR A O 1
ATOM 1001 N N . VAL A 1 120 ? -12.325 -1.994 -9.681 1.00 92.00 120 VAL A N 1
ATOM 1002 C CA . VAL A 1 120 ? -13.178 -0.824 -9.411 1.00 92.00 120 VAL A CA 1
ATOM 1003 C C . VAL A 1 120 ? -14.655 -1.220 -9.386 1.00 92.00 120 VAL A C 1
ATOM 1005 O O . VAL A 1 120 ? -15.377 -0.802 -8.485 1.00 92.00 120 VAL A O 1
ATOM 1008 N N . ILE A 1 121 ? -15.103 -2.074 -10.314 1.00 92.75 121 ILE A N 1
ATOM 1009 C CA . ILE A 1 121 ? -16.472 -2.616 -10.308 1.00 92.75 121 ILE A CA 1
ATOM 1010 C C . ILE A 1 121 ? -16.737 -3.392 -9.012 1.00 92.75 121 ILE A C 1
ATOM 1012 O O . ILE A 1 121 ? -17.774 -3.194 -8.380 1.00 92.75 121 ILE A O 1
ATOM 1016 N N . PHE A 1 122 ? -15.784 -4.220 -8.576 1.00 93.12 122 PHE A N 1
ATOM 1017 C CA . PHE A 1 122 ? -15.860 -4.918 -7.292 1.00 93.12 122 PHE A CA 1
ATOM 1018 C C . PHE A 1 122 ? -15.989 -3.948 -6.105 1.00 93.12 122 PHE A C 1
ATOM 1020 O O . PHE A 1 122 ? -16.859 -4.145 -5.259 1.00 93.12 122 PHE A O 1
ATOM 1027 N N . LEU A 1 123 ? -15.195 -2.873 -6.057 1.00 92.19 123 LEU A N 1
ATOM 1028 C CA . LEU A 1 123 ? -15.284 -1.866 -4.993 1.00 92.19 123 LEU A CA 1
ATOM 1029 C C . LEU A 1 123 ? -16.628 -1.134 -4.985 1.00 92.19 123 LEU A C 1
ATOM 1031 O O . LEU A 1 123 ? -17.183 -0.895 -3.913 1.00 92.19 123 LEU A O 1
ATOM 1035 N N . LEU A 1 124 ? -17.172 -0.791 -6.155 1.00 93.00 124 LEU A N 1
ATOM 1036 C CA . LEU A 1 124 ? -18.487 -0.154 -6.261 1.00 93.00 124 LEU A CA 1
ATOM 1037 C C . LEU A 1 124 ? -19.596 -1.092 -5.774 1.00 93.00 124 LEU A C 1
ATOM 1039 O O . LEU A 1 124 ? -20.445 -0.672 -4.988 1.00 93.00 124 LEU A O 1
ATOM 1043 N N . ALA A 1 125 ? -19.553 -2.368 -6.167 1.00 90.94 125 ALA A N 1
ATOM 1044 C CA . ALA A 1 125 ? -20.499 -3.377 -5.697 1.00 90.94 125 ALA A CA 1
ATOM 1045 C C . ALA A 1 125 ? -20.391 -3.597 -4.176 1.00 90.94 125 ALA A C 1
ATOM 1047 O O . ALA A 1 125 ? -21.412 -3.650 -3.489 1.00 90.94 125 ALA A O 1
ATOM 1048 N N . LEU A 1 126 ? -19.167 -3.648 -3.632 1.00 90.88 126 LEU A N 1
ATOM 1049 C CA . LEU A 1 126 ? -18.913 -3.751 -2.191 1.00 90.88 126 LEU A CA 1
ATOM 1050 C C . LEU A 1 126 ? -19.460 -2.535 -1.435 1.00 90.88 126 LEU A C 1
ATOM 1052 O O . LEU A 1 126 ? -20.128 -2.693 -0.414 1.00 90.88 126 LEU A O 1
ATOM 1056 N N . SER A 1 127 ? -19.227 -1.331 -1.959 1.00 91.56 127 SER A N 1
ATOM 1057 C CA . SER A 1 127 ? -19.715 -0.078 -1.375 1.00 91.56 127 SER A CA 1
ATOM 1058 C C . SER A 1 127 ? -21.238 -0.041 -1.350 1.00 91.56 127 SER A C 1
ATOM 1060 O O . SER A 1 127 ? -21.833 0.212 -0.305 1.00 91.56 127 SER A O 1
ATOM 1062 N N . PHE A 1 128 ? -21.874 -0.363 -2.479 1.00 89.12 128 PHE A N 1
ATOM 1063 C CA . PHE A 1 128 ? -23.328 -0.404 -2.582 1.00 89.12 128 PHE A CA 1
ATOM 1064 C C . PHE A 1 128 ? -23.934 -1.428 -1.615 1.00 89.12 128 PHE A C 1
ATOM 1066 O O . PHE A 1 128 ? -24.897 -1.115 -0.916 1.00 89.12 128 PHE A O 1
ATOM 1073 N N . SER A 1 129 ? -23.335 -2.618 -1.522 1.00 87.44 129 SER A N 1
ATOM 1074 C CA . SER A 1 129 ? -23.749 -3.686 -0.609 1.00 87.44 129 SER A CA 1
ATOM 1075 C C . SER A 1 129 ? -23.659 -3.272 0.865 1.00 87.44 129 SER A C 1
ATOM 1077 O O . SER A 1 129 ? -24.614 -3.456 1.619 1.00 87.44 129 SER A O 1
ATOM 1079 N N . LEU A 1 130 ? -22.526 -2.708 1.297 1.00 85.69 130 LEU A N 1
ATOM 1080 C CA . LEU A 1 130 ? -22.300 -2.370 2.705 1.00 85.69 130 LEU A CA 1
ATOM 1081 C C . LEU A 1 130 ? -23.091 -1.136 3.153 1.00 85.69 130 LEU A C 1
ATOM 1083 O O . LEU A 1 130 ? -23.679 -1.167 4.232 1.00 85.69 130 LEU A O 1
ATOM 1087 N N . ILE A 1 131 ? -23.165 -0.090 2.323 1.00 86.38 131 ILE A N 1
ATOM 1088 C CA . ILE A 1 131 ? -23.904 1.144 2.642 1.00 86.38 131 ILE A CA 1
ATOM 1089 C C . ILE A 1 131 ? -25.416 0.884 2.629 1.00 86.38 131 ILE A C 1
ATOM 1091 O O . ILE A 1 131 ? -26.118 1.245 3.568 1.00 86.38 131 ILE A O 1
ATOM 1095 N N . SER A 1 132 ? -25.932 0.174 1.620 1.00 81.44 132 SER A N 1
ATOM 1096 C CA . SER A 1 132 ? -27.351 -0.229 1.607 1.00 81.44 132 SER A CA 1
ATOM 1097 C C . SER A 1 132 ? -27.676 -1.244 2.709 1.00 81.44 132 SER A C 1
ATOM 1099 O O . SER A 1 132 ? -28.836 -1.412 3.087 1.00 81.44 132 SER A O 1
ATOM 1101 N N . GLY A 1 133 ? -26.653 -1.945 3.206 1.00 78.06 133 GLY A N 1
ATOM 1102 C CA . GLY A 1 133 ? -26.712 -2.782 4.393 1.00 78.06 133 GLY A CA 1
ATOM 1103 C C . GLY A 1 133 ? -26.927 -1.982 5.668 1.00 78.06 133 GLY A C 1
ATOM 1104 O O . GLY A 1 133 ? -27.829 -2.312 6.431 1.00 78.06 133 GLY A O 1
ATOM 1105 N N . SER A 1 134 ? -26.113 -0.950 5.898 1.00 79.25 134 SER A N 1
ATOM 1106 C CA . SER A 1 134 ? -26.114 -0.199 7.160 1.00 79.25 134 SER A CA 1
ATOM 1107 C C . SER A 1 134 ? -27.353 0.671 7.358 1.00 79.25 134 SER A C 1
ATOM 1109 O O . SER A 1 134 ? -27.708 0.978 8.490 1.00 79.25 134 SER A O 1
ATOM 1111 N N . MET A 1 135 ? -28.043 1.045 6.278 1.00 77.00 135 MET A N 1
ATOM 1112 C CA . MET A 1 135 ? -29.257 1.866 6.342 1.00 77.00 135 MET A CA 1
ATOM 1113 C C . MET A 1 135 ? -30.516 1.106 6.802 1.00 77.00 135 MET A C 1
ATOM 1115 O O . MET A 1 135 ? -31.578 1.718 6.902 1.00 77.00 135 MET A O 1
ATOM 1119 N N . LYS A 1 136 ? -30.449 -0.211 7.053 1.00 71.50 136 LYS A N 1
ATOM 1120 C CA . LYS A 1 136 ? -31.624 -1.037 7.390 1.00 71.50 136 LYS A CA 1
ATOM 1121 C C . LYS A 1 136 ? -31.469 -1.753 8.724 1.00 71.50 136 LYS A C 1
ATOM 1123 O O . LYS A 1 136 ? -30.394 -2.248 9.041 1.00 71.50 136 LYS A O 1
ATOM 1128 N N . ALA A 1 137 ? -32.580 -1.836 9.459 1.00 60.62 137 ALA A N 1
ATOM 1129 C CA . ALA A 1 137 ? -32.651 -2.490 10.764 1.00 60.62 137 ALA A CA 1
ATOM 1130 C C . ALA A 1 137 ? -32.442 -4.014 10.671 1.00 60.62 137 ALA A C 1
ATOM 1132 O O . ALA A 1 137 ? -31.694 -4.560 11.474 1.00 60.62 137 ALA A O 1
ATOM 1133 N N . ASP A 1 138 ? -33.005 -4.667 9.643 1.00 60.88 138 ASP A N 1
ATOM 1134 C CA . ASP A 1 138 ? -32.791 -6.092 9.369 1.00 60.88 138 ASP A CA 1
ATOM 1135 C C . ASP A 1 138 ? -32.024 -6.295 8.050 1.00 60.88 138 ASP A C 1
ATOM 1137 O O . ASP A 1 138 ? -32.562 -6.044 6.965 1.00 60.88 138 ASP A O 1
ATOM 1141 N N . PRO A 1 139 ? -30.771 -6.781 8.092 1.00 61.25 139 PRO A N 1
ATOM 1142 C CA . PRO A 1 139 ? -29.945 -6.947 6.900 1.00 61.25 139 PRO A CA 1
ATOM 1143 C C . PRO A 1 139 ? -30.337 -8.145 6.019 1.00 61.25 139 PRO A C 1
ATOM 1145 O O . PRO A 1 139 ? -29.738 -8.286 4.952 1.00 61.25 139 PRO A O 1
ATOM 1148 N N . THR A 1 140 ? -31.291 -8.983 6.444 1.00 62.50 140 THR A N 1
ATOM 1149 C CA . THR A 1 140 ? -31.694 -10.254 5.805 1.00 62.50 140 THR A CA 1
ATOM 1150 C C . THR A 1 140 ? -33.043 -10.203 5.083 1.00 62.50 140 THR A C 1
ATOM 1152 O O . THR A 1 140 ? -33.421 -11.176 4.429 1.00 62.50 140 THR A O 1
ATOM 1155 N N . GLN A 1 141 ? -33.782 -9.094 5.174 1.00 64.88 141 GLN A N 1
ATOM 1156 C CA . GLN A 1 141 ? -35.034 -8.930 4.436 1.00 64.88 141 GLN A CA 1
ATOM 1157 C C . GLN A 1 141 ? -34.743 -8.356 3.038 1.00 64.88 141 GLN A C 1
ATOM 1159 O O . GLN A 1 141 ? -34.065 -7.337 2.918 1.00 64.88 141 GLN A O 1
ATOM 1164 N N . TYR A 1 142 ? -35.235 -9.045 1.997 1.00 68.19 142 TYR A N 1
ATOM 1165 C CA . TYR A 1 142 ? -35.071 -8.683 0.579 1.00 68.19 142 TYR A CA 1
ATOM 1166 C C . TYR A 1 142 ? -36.431 -8.461 -0.122 1.00 68.19 142 TYR A C 1
ATOM 1168 O O . TYR A 1 142 ? -36.771 -9.116 -1.106 1.00 68.19 142 TYR A O 1
ATOM 1176 N N . LYS A 1 143 ? -37.254 -7.559 0.407 1.00 65.69 143 LYS A N 1
ATOM 1177 C CA . LYS A 1 143 ? -38.521 -7.085 -0.153 1.00 65.69 143 LYS A CA 1
ATOM 1178 C C . LYS A 1 143 ? -38.359 -5.709 -0.825 1.00 65.69 143 LYS A C 1
ATOM 1180 O O . LYS A 1 143 ? -38.609 -4.668 -0.229 1.00 65.69 143 LYS A O 1
ATOM 1185 N N . GLY A 1 144 ? -38.003 -5.698 -2.112 1.00 77.00 144 GLY A N 1
ATOM 1186 C CA . GLY A 1 144 ? -38.042 -4.495 -2.960 1.00 77.00 144 GLY A CA 1
ATOM 1187 C C . GLY A 1 144 ? -37.013 -4.498 -4.094 1.00 77.00 144 GLY A C 1
ATOM 1188 O O . GLY A 1 144 ? -36.046 -5.253 -4.063 1.00 77.00 144 GLY A O 1
ATOM 1189 N N . ALA A 1 145 ? -37.180 -3.623 -5.094 1.00 76.19 145 ALA A N 1
ATOM 1190 C CA . ALA A 1 145 ? -36.271 -3.545 -6.249 1.00 76.19 145 ALA A CA 1
ATOM 1191 C C . ALA A 1 145 ? -34.829 -3.156 -5.857 1.00 76.19 145 ALA A C 1
ATOM 1193 O O . ALA A 1 145 ? -33.865 -3.755 -6.332 1.00 76.19 145 ALA A O 1
ATOM 1194 N N . ALA A 1 146 ? -34.673 -2.203 -4.930 1.00 74.94 146 ALA A N 1
ATOM 1195 C CA . ALA A 1 146 ? -33.365 -1.819 -4.390 1.00 74.94 146 ALA A CA 1
ATOM 1196 C C . ALA A 1 146 ? -32.711 -2.947 -3.568 1.00 74.94 146 ALA A C 1
ATOM 1198 O O . ALA A 1 146 ? -31.489 -3.057 -3.504 1.00 74.94 146 ALA A O 1
ATOM 1199 N N . GLU A 1 147 ? -33.523 -3.810 -2.957 1.00 79.06 147 GLU A N 1
ATOM 1200 C CA . GLU A 1 147 ? -33.055 -4.940 -2.153 1.00 79.06 147 GLU A CA 1
ATOM 1201 C C . GLU A 1 147 ? -32.641 -6.121 -3.028 1.00 79.06 147 GLU A C 1
ATOM 1203 O O . GLU A 1 147 ? -31.636 -6.765 -2.745 1.00 79.06 147 GLU A O 1
ATOM 1208 N N . PHE A 1 148 ? -33.333 -6.340 -4.147 1.00 83.06 148 PHE A N 1
ATOM 1209 C CA . PHE A 1 148 ? -32.903 -7.284 -5.175 1.00 83.06 148 PHE A CA 1
ATOM 1210 C C . PHE A 1 148 ? -31.551 -6.882 -5.779 1.00 83.06 148 PHE A C 1
ATOM 1212 O O . PHE A 1 148 ? -30.647 -7.711 -5.877 1.00 83.06 148 PHE A O 1
ATOM 1219 N N . LEU A 1 149 ? -31.374 -5.594 -6.109 1.00 84.50 149 LEU A N 1
ATOM 1220 C CA . LEU A 1 149 ? -30.091 -5.075 -6.590 1.00 84.50 149 LEU A CA 1
ATOM 1221 C C . LEU A 1 149 ? -28.982 -5.264 -5.546 1.00 84.50 149 LEU A C 1
ATOM 1223 O O . LEU A 1 149 ? -27.864 -5.637 -5.891 1.00 84.50 149 LEU A O 1
ATOM 1227 N N . ARG A 1 150 ? -29.295 -5.065 -4.260 1.00 83.75 150 ARG A N 1
ATOM 1228 C CA . ARG A 1 150 ? -28.357 -5.328 -3.164 1.00 83.75 150 ARG A CA 1
ATOM 1229 C C . ARG A 1 150 ? -27.980 -6.806 -3.083 1.00 83.75 150 ARG A C 1
ATOM 1231 O O . ARG A 1 150 ? -26.793 -7.096 -2.999 1.00 83.75 150 ARG A O 1
ATOM 1238 N N . GLY A 1 151 ? -28.950 -7.719 -3.134 1.00 83.44 151 GLY A N 1
ATOM 1239 C CA . GLY A 1 151 ? -28.690 -9.162 -3.136 1.00 83.44 151 GLY A CA 1
ATOM 1240 C C . GLY A 1 151 ? -27.822 -9.588 -4.323 1.00 83.44 151 GLY A C 1
ATOM 1241 O O . GLY A 1 151 ? -26.863 -10.336 -4.153 1.00 83.44 151 GLY A O 1
ATOM 1242 N N . PHE A 1 152 ? -28.077 -9.032 -5.510 1.00 88.38 152 PHE A N 1
ATOM 1243 C CA . PHE A 1 152 ? -27.221 -9.231 -6.679 1.00 88.38 152 PHE A CA 1
ATOM 1244 C C . PHE A 1 152 ? -25.792 -8.716 -6.447 1.00 88.38 152 PHE A C 1
ATOM 1246 O O . PHE A 1 152 ? -24.832 -9.431 -6.728 1.00 88.38 152 PHE A O 1
ATOM 1253 N N . CYS A 1 153 ? -25.631 -7.510 -5.891 1.00 87.12 153 CYS A N 1
ATOM 1254 C CA . CYS A 1 153 ? -24.317 -6.968 -5.545 1.00 87.12 153 CYS A CA 1
ATOM 1255 C C . CYS A 1 153 ? -23.598 -7.797 -4.472 1.00 87.12 153 CYS A C 1
ATOM 1257 O O . CYS A 1 153 ? -22.391 -7.972 -4.583 1.00 87.12 153 CYS A O 1
ATOM 1259 N N . GLU A 1 154 ? -24.306 -8.331 -3.475 1.00 88.25 154 GLU A N 1
ATOM 1260 C CA . GLU A 1 154 ? -23.749 -9.225 -2.449 1.00 88.25 154 GLU A CA 1
ATOM 1261 C C . GLU A 1 154 ? -23.264 -10.551 -3.056 1.00 88.25 154 GLU A C 1
ATOM 1263 O O . GLU A 1 154 ? -22.163 -11.007 -2.759 1.00 88.25 154 GLU A O 1
ATOM 1268 N N . ILE A 1 155 ? -24.033 -11.155 -3.964 1.00 89.75 155 ILE A N 1
ATOM 1269 C CA . ILE A 1 155 ? -23.606 -12.373 -4.668 1.00 89.75 155 ILE A CA 1
ATOM 1270 C C . ILE A 1 155 ? -22.398 -12.076 -5.566 1.00 89.75 155 ILE A C 1
ATOM 1272 O O . ILE A 1 155 ? -21.424 -12.831 -5.573 1.00 89.75 155 ILE A O 1
ATOM 1276 N N . LEU A 1 156 ? -22.428 -10.958 -6.296 1.00 91.62 156 LEU A N 1
ATOM 1277 C CA . LEU A 1 156 ? -21.330 -10.540 -7.162 1.00 91.62 156 LEU A CA 1
ATOM 1278 C C . LEU A 1 156 ? -20.042 -10.289 -6.367 1.00 91.62 156 LEU A C 1
ATOM 1280 O O . LEU A 1 156 ? -18.973 -10.730 -6.791 1.00 91.62 156 LEU A O 1
ATOM 1284 N N . THR A 1 157 ? -20.120 -9.613 -5.217 1.00 90.94 157 THR A N 1
ATOM 1285 C CA . THR A 1 157 ? -18.944 -9.366 -4.371 1.00 90.94 157 THR A CA 1
ATOM 1286 C C . THR A 1 157 ? -18.389 -10.667 -3.817 1.00 90.94 157 THR A C 1
ATOM 1288 O O . THR A 1 157 ? -17.178 -10.847 -3.872 1.00 90.94 157 THR A O 1
ATOM 1291 N N . LEU A 1 158 ? -19.235 -11.609 -3.391 1.00 90.44 158 LEU A N 1
ATOM 1292 C CA . LEU A 1 158 ? -18.795 -12.927 -2.929 1.00 90.44 158 LEU A CA 1
ATOM 1293 C C . LEU A 1 158 ? -18.065 -13.721 -4.018 1.00 90.44 158 LEU A C 1
ATOM 1295 O O . LEU A 1 158 ? -16.972 -14.231 -3.769 1.00 90.44 158 LEU A O 1
ATOM 1299 N N . ILE A 1 159 ? -18.622 -13.784 -5.232 1.00 92.56 159 ILE A N 1
ATOM 1300 C CA . I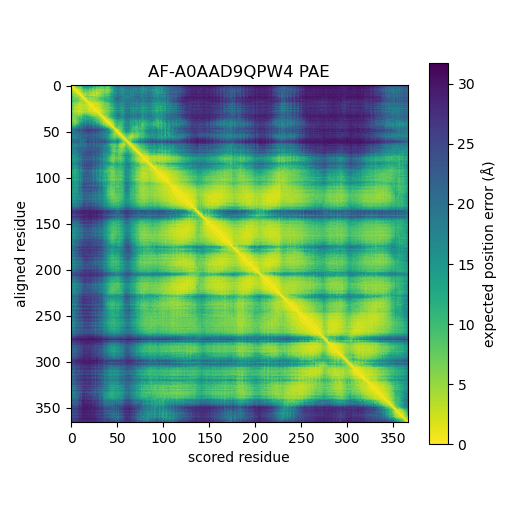LE A 1 159 ? -17.981 -14.468 -6.367 1.00 92.56 159 ILE A CA 1
ATOM 1301 C C . ILE A 1 159 ? -16.616 -13.834 -6.670 1.00 92.56 159 ILE A C 1
ATOM 1303 O O . ILE A 1 159 ? -15.617 -14.544 -6.805 1.00 92.56 159 ILE A O 1
ATOM 1307 N N . MET A 1 160 ? -16.550 -12.501 -6.722 1.00 91.56 160 MET A N 1
ATOM 1308 C CA . MET A 1 160 ? -15.304 -11.773 -6.979 1.00 91.56 160 MET A CA 1
ATOM 1309 C C . MET A 1 160 ? -14.286 -11.953 -5.844 1.00 91.56 160 MET A C 1
ATOM 1311 O O . MET A 1 160 ? -13.096 -12.107 -6.110 1.00 91.56 160 MET A O 1
ATOM 1315 N N . THR A 1 161 ? -14.720 -11.999 -4.582 1.00 91.50 161 THR A N 1
ATOM 1316 C CA . THR A 1 161 ? -13.845 -12.277 -3.434 1.00 91.50 161 THR A CA 1
ATOM 1317 C C . THR A 1 161 ? -13.234 -13.672 -3.528 1.00 91.50 161 THR A C 1
ATOM 1319 O O . THR A 1 161 ? -12.023 -13.802 -3.361 1.00 91.50 161 THR A O 1
ATOM 1322 N N . VAL A 1 162 ? -14.021 -14.703 -3.854 1.00 91.56 162 VAL A N 1
ATOM 1323 C CA . VAL A 1 162 ? -13.499 -16.068 -4.053 1.00 91.56 162 VAL A CA 1
ATOM 1324 C C . VAL A 1 162 ? -12.495 -16.103 -5.206 1.00 91.56 162 VAL A C 1
ATOM 1326 O O . VAL A 1 162 ? -11.409 -16.663 -5.053 1.00 91.56 162 VAL A O 1
ATOM 1329 N N . PHE A 1 163 ? -12.806 -15.446 -6.326 1.00 92.06 163 PHE A N 1
ATOM 1330 C CA . PHE A 1 163 ? -11.884 -15.328 -7.455 1.00 92.06 163 PHE A CA 1
ATOM 1331 C C . PHE A 1 163 ? -10.553 -14.673 -7.044 1.00 92.06 163 PHE A C 1
ATOM 1333 O O . PHE A 1 163 ? -9.486 -15.224 -7.320 1.00 92.06 163 PHE A O 1
ATOM 1340 N N . TYR A 1 164 ? -10.592 -13.559 -6.306 1.00 90.44 164 TYR A N 1
ATOM 1341 C CA . TYR A 1 164 ? -9.379 -12.896 -5.820 1.00 90.44 164 TYR A CA 1
ATOM 1342 C C . TYR A 1 164 ? -8.598 -13.726 -4.799 1.00 90.44 164 TYR A C 1
ATOM 1344 O O . TYR A 1 164 ? -7.370 -13.681 -4.812 1.00 90.44 164 TYR A O 1
ATOM 1352 N N . ILE A 1 165 ? -9.264 -14.515 -3.951 1.00 90.19 165 ILE A N 1
A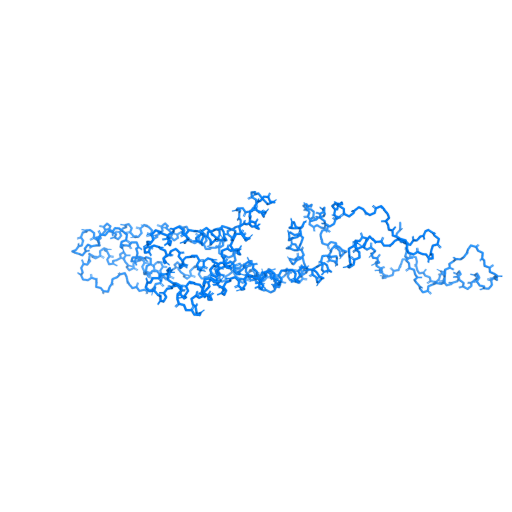TOM 1353 C CA . ILE A 1 165 ? -8.586 -15.467 -3.060 1.00 90.19 165 ILE A CA 1
ATOM 1354 C C . ILE A 1 165 ? -7.831 -16.515 -3.888 1.00 90.19 165 ILE A C 1
ATOM 1356 O O . ILE A 1 165 ? -6.672 -16.810 -3.594 1.00 90.19 165 ILE A O 1
ATOM 1360 N N . CYS A 1 166 ? -8.437 -17.050 -4.952 1.00 89.81 166 CYS A N 1
ATOM 1361 C CA . CYS A 1 166 ? -7.759 -17.983 -5.853 1.00 89.81 166 CYS A CA 1
ATOM 1362 C C . CYS A 1 166 ? -6.549 -17.344 -6.555 1.00 89.81 166 CYS A C 1
ATOM 1364 O O . CYS A 1 166 ? -5.502 -17.989 -6.657 1.00 89.81 166 CYS A O 1
ATOM 1366 N N . GLU A 1 167 ? -6.661 -16.090 -7.008 1.00 85.94 167 GLU A N 1
ATOM 1367 C CA . GLU A 1 167 ? -5.534 -15.352 -7.595 1.00 85.94 167 GLU A CA 1
ATOM 1368 C C . GLU A 1 167 ? -4.387 -15.159 -6.591 1.00 85.94 167 GLU A C 1
ATOM 1370 O O . GLU A 1 167 ? -3.239 -15.479 -6.912 1.00 85.94 167 GLU A O 1
ATOM 1375 N N . GLU A 1 168 ? -4.679 -14.713 -5.365 1.00 87.00 168 GLU A N 1
ATOM 1376 C CA . GLU A 1 168 ? -3.657 -14.503 -4.330 1.00 87.00 168 GLU A CA 1
ATOM 1377 C C . GLU A 1 168 ? -3.025 -15.834 -3.886 1.00 87.00 168 GLU A C 1
ATOM 1379 O O . GLU A 1 168 ? -1.808 -15.917 -3.725 1.00 87.00 168 GLU A O 1
ATOM 1384 N N . LEU A 1 169 ? -3.799 -16.923 -3.786 1.00 86.56 169 LEU A N 1
ATOM 1385 C CA . LEU A 1 169 ? -3.261 -18.268 -3.532 1.00 86.56 169 LEU A CA 1
ATOM 1386 C C . LEU A 1 169 ? -2.321 -18.735 -4.645 1.00 86.56 169 LEU A C 1
ATOM 1388 O O . LEU A 1 169 ? -1.268 -19.322 -4.374 1.00 86.56 169 LEU A O 1
ATOM 1392 N N . ASN A 1 170 ? -2.683 -18.475 -5.901 1.00 86.00 170 ASN A N 1
ATOM 1393 C CA . ASN A 1 170 ? -1.830 -18.794 -7.038 1.00 86.00 170 ASN A CA 1
ATOM 1394 C C . ASN A 1 170 ? -0.528 -17.978 -6.996 1.00 86.00 170 ASN A C 1
ATOM 1396 O O . ASN A 1 170 ? 0.551 -18.527 -7.231 1.00 86.00 170 ASN A O 1
ATOM 1400 N N . GLN A 1 171 ? -0.600 -16.695 -6.634 1.00 79.06 171 GLN A N 1
ATOM 1401 C CA . GLN A 1 171 ? 0.583 -15.850 -6.482 1.00 79.06 171 GLN A CA 1
ATOM 1402 C C . GLN A 1 171 ? 1.478 -16.318 -5.322 1.00 79.06 171 GLN A C 1
ATOM 1404 O O . GLN A 1 171 ? 2.689 -16.468 -5.512 1.00 79.06 171 GLN A O 1
ATOM 1409 N N . MET A 1 172 ? 0.896 -16.658 -4.167 1.00 81.56 172 MET A N 1
ATOM 1410 C CA . MET A 1 172 ? 1.626 -17.237 -3.032 1.00 81.56 172 MET A CA 1
ATOM 1411 C C . MET A 1 172 ? 2.366 -18.516 -3.421 1.00 81.56 172 MET A C 1
ATOM 1413 O O . MET A 1 172 ? 3.534 -18.692 -3.067 1.00 81.56 172 MET A O 1
ATOM 1417 N N . ARG A 1 173 ? 1.727 -19.400 -4.198 1.00 82.00 173 ARG A N 1
ATOM 1418 C CA . ARG A 1 173 ? 2.359 -20.637 -4.680 1.00 82.00 173 ARG A CA 1
ATOM 1419 C C . ARG A 1 173 ? 3.561 -20.353 -5.587 1.00 82.00 173 ARG A C 1
ATOM 1421 O O . ARG A 1 173 ? 4.559 -21.065 -5.506 1.00 82.00 173 ARG A O 1
ATOM 1428 N N . LYS A 1 174 ? 3.479 -19.322 -6.434 1.00 75.69 174 LYS A N 1
ATOM 1429 C CA . LYS A 1 174 ? 4.548 -18.945 -7.375 1.00 75.69 174 LYS A CA 1
ATOM 1430 C C . LYS A 1 174 ? 5.739 -18.267 -6.685 1.00 75.69 174 LYS A C 1
ATOM 1432 O O . LYS A 1 174 ? 6.883 -18.540 -7.045 1.00 75.69 174 LYS A O 1
ATOM 1437 N N . GLU A 1 175 ? 5.492 -17.382 -5.719 1.00 71.69 175 GLU A N 1
ATOM 1438 C CA . GLU A 1 175 ? 6.525 -16.512 -5.126 1.00 71.69 175 GLU A CA 1
ATOM 1439 C C . GLU A 1 175 ? 7.013 -16.959 -3.732 1.00 71.69 175 GLU A C 1
ATOM 1441 O O . GLU A 1 175 ? 8.069 -16.512 -3.273 1.00 71.69 175 GLU A O 1
ATOM 1446 N N . ARG A 1 176 ? 6.299 -17.894 -3.089 1.00 76.75 176 ARG A N 1
ATOM 1447 C CA . ARG A 1 176 ? 6.624 -18.546 -1.808 1.00 76.75 176 ARG A CA 1
ATOM 1448 C C . ARG A 1 176 ? 7.095 -17.549 -0.737 1.00 76.75 176 ARG A C 1
ATOM 1450 O O . ARG A 1 176 ? 6.311 -16.733 -0.275 1.00 76.75 176 ARG A O 1
ATOM 1457 N N . HIS A 1 177 ? 8.365 -17.589 -0.329 1.00 65.00 177 HIS A N 1
ATOM 1458 C CA . HIS A 1 177 ? 8.876 -16.770 0.779 1.00 65.00 177 HIS A CA 1
ATOM 1459 C C . HIS A 1 177 ? 9.056 -15.289 0.433 1.00 65.00 177 HIS A C 1
ATOM 1461 O O . HIS A 1 177 ? 8.978 -14.447 1.322 1.00 65.00 177 HIS A O 1
ATOM 1467 N N . THR A 1 178 ? 9.279 -14.949 -0.839 1.00 70.00 178 THR A N 1
ATOM 1468 C CA . THR A 1 178 ? 9.433 -13.543 -1.243 1.00 70.00 178 THR A CA 1
ATOM 1469 C C . THR A 1 178 ? 8.099 -12.796 -1.185 1.00 70.00 178 THR A C 1
ATOM 1471 O O . THR A 1 178 ? 8.094 -11.586 -0.989 1.00 70.00 178 THR A O 1
ATOM 1474 N N . TYR A 1 179 ? 6.975 -13.514 -1.282 1.00 71.31 179 TYR A N 1
ATOM 1475 C CA . TYR A 1 179 ? 5.635 -12.931 -1.239 1.00 71.31 179 TYR A CA 1
ATOM 1476 C C . TYR A 1 179 ? 5.316 -12.262 0.107 1.00 71.31 179 TYR A C 1
ATOM 1478 O O . TYR A 1 179 ? 4.801 -11.147 0.131 1.00 71.31 179 TYR A O 1
ATOM 1486 N N . PHE A 1 180 ? 5.667 -12.909 1.225 1.00 69.50 180 PHE A N 1
ATOM 1487 C CA . PHE A 1 180 ? 5.365 -12.416 2.578 1.00 69.50 180 PHE A CA 1
ATOM 1488 C C . PHE A 1 180 ? 6.256 -11.256 3.040 1.00 69.50 180 PHE A C 1
ATOM 1490 O O . PHE A 1 180 ? 5.969 -10.636 4.058 1.00 69.50 180 PHE A O 1
ATOM 1497 N N . GLN A 1 181 ? 7.331 -10.945 2.312 1.00 67.19 181 GLN A N 1
ATOM 1498 C CA . GLN A 1 181 ? 8.173 -9.784 2.622 1.00 67.19 181 GLN A CA 1
ATOM 1499 C C . GLN A 1 181 ? 7.549 -8.463 2.151 1.00 67.19 181 GLN A C 1
ATOM 1501 O O . GLN A 1 181 ? 7.959 -7.393 2.600 1.00 67.19 181 GLN A O 1
ATOM 1506 N N . GLU A 1 182 ? 6.574 -8.512 1.240 1.00 71.50 18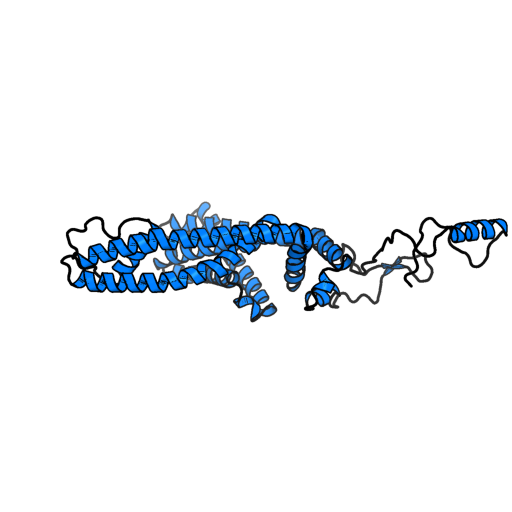2 GLU A N 1
ATOM 1507 C CA . GLU A 1 182 ? 5.888 -7.319 0.756 1.00 71.50 182 GLU A CA 1
ATOM 1508 C C . GLU A 1 182 ? 4.677 -7.000 1.644 1.00 71.50 182 GLU A C 1
ATOM 1510 O O . GLU A 1 182 ? 3.648 -7.668 1.586 1.00 71.50 182 GLU A O 1
ATOM 1515 N N . TRP A 1 183 ? 4.781 -5.927 2.435 1.00 71.56 183 TRP A N 1
ATOM 1516 C CA . TRP A 1 183 ? 3.730 -5.456 3.351 1.00 71.56 183 TRP A CA 1
ATOM 1517 C C . TRP A 1 183 ? 2.349 -5.289 2.699 1.00 71.56 183 TRP A C 1
ATOM 1519 O O . TRP A 1 183 ? 1.329 -5.535 3.335 1.00 71.56 183 TRP A O 1
ATOM 1529 N N . MET A 1 184 ? 2.301 -4.901 1.422 1.00 74.62 184 MET A N 1
ATOM 1530 C CA . MET A 1 184 ? 1.039 -4.719 0.694 1.00 74.62 184 MET A CA 1
ATOM 1531 C C . MET A 1 184 ? 0.267 -6.032 0.522 1.00 74.62 184 MET A C 1
ATOM 1533 O O . MET A 1 184 ? -0.956 -6.027 0.592 1.00 74.62 184 MET A O 1
ATOM 1537 N N . ASN A 1 185 ? 0.962 -7.163 0.383 1.00 81.62 185 ASN A N 1
ATOM 1538 C CA . ASN A 1 185 ? 0.308 -8.463 0.242 1.00 81.62 185 ASN A CA 1
ATOM 1539 C C . ASN A 1 185 ? -0.364 -8.898 1.553 1.00 81.62 185 ASN A C 1
ATOM 1541 O O . ASN A 1 185 ? -1.422 -9.518 1.528 1.00 81.62 185 ASN A O 1
ATOM 1545 N N . LEU A 1 186 ? 0.210 -8.535 2.706 1.00 81.44 186 LEU A N 1
ATOM 1546 C CA . LEU A 1 186 ? -0.421 -8.775 4.006 1.00 81.44 186 LEU A CA 1
ATOM 1547 C C . LEU A 1 186 ? -1.747 -8.008 4.123 1.00 81.44 186 LEU A C 1
ATOM 1549 O O . LEU A 1 186 ? -2.753 -8.579 4.541 1.00 81.44 186 LEU A O 1
ATOM 1553 N N . PHE A 1 187 ? -1.758 -6.732 3.725 1.00 81.31 187 PHE A N 1
ATOM 1554 C CA . PHE A 1 187 ? -2.974 -5.916 3.732 1.00 81.31 187 PHE A CA 1
ATOM 1555 C C . PHE A 1 187 ? -4.054 -6.461 2.788 1.00 81.31 187 PHE A C 1
ATOM 1557 O O . PHE A 1 187 ? -5.230 -6.455 3.154 1.00 81.31 187 PHE A O 1
ATOM 1564 N N . ASP A 1 188 ? -3.664 -6.997 1.627 1.00 83.69 188 ASP A N 1
ATOM 1565 C CA . ASP A 1 188 ? -4.588 -7.652 0.694 1.00 83.69 188 ASP A CA 1
ATOM 1566 C C . ASP A 1 188 ? -5.269 -8.877 1.336 1.00 83.69 188 ASP A C 1
ATOM 1568 O O . ASP A 1 188 ? -6.491 -9.021 1.257 1.00 83.69 188 ASP A O 1
ATOM 1572 N N . TRP A 1 189 ? -4.501 -9.731 2.024 1.00 87.12 189 TRP A N 1
ATOM 1573 C CA . TRP A 1 189 ? -5.037 -10.896 2.738 1.00 87.12 189 TRP A CA 1
ATOM 1574 C C . TRP A 1 189 ? -5.981 -10.505 3.871 1.00 87.12 189 TRP A C 1
ATOM 1576 O O . TRP A 1 189 ? -7.059 -11.086 3.988 1.00 87.12 189 TRP A O 1
ATOM 1586 N N . LEU A 1 190 ? -5.612 -9.501 4.671 1.00 88.25 190 LEU A N 1
ATOM 1587 C CA . LEU A 1 190 ? -6.472 -8.994 5.742 1.00 88.25 190 LEU A CA 1
ATOM 1588 C C . LEU A 1 190 ? -7.812 -8.493 5.186 1.00 88.25 190 LEU A C 1
ATOM 1590 O O . LEU A 1 190 ? -8.865 -8.860 5.703 1.00 88.25 190 LEU A O 1
ATOM 1594 N N . GLY A 1 191 ? -7.789 -7.726 4.090 1.00 88.06 191 GLY A N 1
ATOM 1595 C CA . GLY A 1 191 ? -9.003 -7.231 3.438 1.00 88.06 191 GLY A CA 1
ATOM 1596 C C . GLY A 1 191 ? -9.929 -8.343 2.932 1.00 88.06 191 GLY A C 1
ATOM 1597 O O . GLY A 1 191 ? -11.147 -8.245 3.099 1.00 88.06 191 GLY A O 1
ATOM 1598 N N . LEU A 1 192 ? -9.374 -9.413 2.352 1.00 89.75 192 LEU A N 1
ATOM 1599 C CA . LEU A 1 192 ? -10.151 -10.561 1.864 1.00 89.75 192 LEU A CA 1
ATOM 1600 C C . LEU A 1 192 ? -10.706 -11.420 3.010 1.00 89.75 192 LEU A C 1
ATOM 1602 O O . LEU A 1 192 ? -11.869 -11.822 2.965 1.00 89.75 192 LEU A O 1
ATOM 1606 N N . ILE A 1 193 ? -9.904 -11.664 4.052 1.00 90.88 193 ILE A N 1
ATOM 1607 C CA . ILE A 1 193 ? -10.327 -12.418 5.240 1.00 90.88 193 ILE A CA 1
ATOM 1608 C C . ILE A 1 193 ? -11.459 -11.682 5.958 1.00 90.88 193 ILE A C 1
ATOM 1610 O O . ILE A 1 193 ? -12.451 -12.312 6.315 1.00 90.88 193 ILE A O 1
ATOM 1614 N N . PHE A 1 194 ? -11.370 -10.356 6.118 1.00 90.19 194 PHE A N 1
ATOM 1615 C CA . PHE A 1 194 ? -12.445 -9.601 6.759 1.00 90.19 194 PHE A CA 1
ATOM 1616 C C . PHE A 1 194 ? -13.760 -9.670 5.978 1.00 90.19 194 PHE A C 1
ATOM 1618 O O . PHE A 1 194 ? -14.801 -9.827 6.610 1.00 90.19 194 PHE A O 1
ATOM 1625 N N . ILE A 1 195 ? -13.741 -9.646 4.636 1.00 89.25 195 ILE A N 1
ATOM 1626 C CA . ILE A 1 195 ? -14.963 -9.875 3.842 1.00 89.25 195 ILE A CA 1
ATOM 1627 C C . ILE A 1 195 ? -15.545 -11.261 4.134 1.00 89.25 195 ILE A C 1
ATOM 1629 O O . ILE A 1 195 ? -16.748 -11.386 4.361 1.00 89.25 195 ILE A O 1
ATOM 1633 N N . LEU A 1 196 ? -14.702 -12.296 4.164 1.00 88.81 196 LEU A N 1
ATOM 1634 C CA . LEU A 1 196 ? -15.152 -13.659 4.435 1.00 88.81 196 LEU A CA 1
ATOM 1635 C C . LEU A 1 196 ? -15.754 -13.789 5.843 1.00 88.81 196 LEU A C 1
ATOM 1637 O O . LEU A 1 196 ? -16.772 -14.455 6.005 1.00 88.81 196 LEU A O 1
ATOM 1641 N N . CYS A 1 197 ? -15.181 -13.106 6.838 1.00 87.69 197 CYS A N 1
ATOM 1642 C CA . CYS A 1 197 ? -15.678 -13.080 8.215 1.00 87.69 197 CYS A CA 1
ATOM 1643 C C . CYS A 1 197 ? -17.038 -12.378 8.369 1.00 87.69 197 CYS A C 1
ATOM 1645 O O . CYS A 1 197 ? -17.778 -12.711 9.292 1.00 87.69 197 CYS A O 1
ATOM 1647 N N . ILE A 1 198 ? -17.421 -11.455 7.478 1.00 85.88 198 ILE A N 1
ATOM 1648 C CA . ILE A 1 198 ? -18.744 -10.801 7.536 1.00 85.88 198 ILE A CA 1
ATOM 1649 C C . ILE A 1 198 ? -19.873 -11.824 7.357 1.00 85.88 198 ILE A C 1
ATOM 1651 O O . ILE A 1 198 ? -20.921 -11.681 7.982 1.00 85.88 198 ILE A O 1
ATOM 1655 N N . ILE A 1 199 ? -19.667 -12.863 6.541 1.00 84.75 199 ILE A N 1
ATOM 1656 C CA . ILE A 1 199 ? -20.690 -13.868 6.221 1.00 84.75 199 ILE A CA 1
ATOM 1657 C C . ILE A 1 199 ? -21.153 -14.631 7.476 1.00 84.75 199 ILE A C 1
ATOM 1659 O O . ILE A 1 199 ? -22.340 -14.547 7.793 1.00 84.75 199 ILE A O 1
ATOM 1663 N N . PRO A 1 200 ? -20.281 -15.336 8.232 1.00 85.19 200 PRO A N 1
ATOM 1664 C CA . PRO A 1 200 ? -20.702 -16.032 9.445 1.00 85.19 200 PRO A CA 1
ATOM 1665 C C . PRO A 1 200 ? -21.205 -15.062 10.520 1.00 85.19 200 PRO A C 1
ATOM 1667 O O . PRO A 1 200 ? -22.169 -15.377 11.213 1.00 85.19 200 PRO A O 1
ATOM 1670 N N . LEU A 1 201 ? -20.620 -13.861 10.628 1.00 83.25 201 LEU A N 1
ATOM 1671 C CA . LEU A 1 201 ? -21.079 -12.850 11.586 1.00 83.25 201 LEU A CA 1
ATOM 1672 C C . LEU A 1 201 ? -22.500 -12.359 11.281 1.00 83.25 201 LEU A C 1
ATOM 1674 O O . LEU A 1 201 ? -23.255 -12.083 12.212 1.00 83.25 201 LEU A O 1
ATOM 1678 N N . ARG A 1 202 ? -22.881 -12.306 10.000 1.00 79.88 202 ARG A N 1
ATOM 1679 C CA . ARG A 1 202 ? -24.236 -11.943 9.575 1.00 79.88 202 ARG A CA 1
ATOM 1680 C C . ARG A 1 202 ? -25.266 -13.010 9.931 1.00 79.88 202 ARG A C 1
ATOM 1682 O O . ARG A 1 202 ? -26.377 -12.659 10.308 1.00 79.88 202 ARG A O 1
ATOM 1689 N N . PHE A 1 203 ? -24.895 -14.290 9.890 1.00 79.69 203 PHE A N 1
ATOM 1690 C CA . PHE A 1 203 ? -25.755 -15.371 10.388 1.00 79.69 203 PHE A CA 1
ATOM 1691 C C . PHE A 1 203 ? -25.858 -15.388 11.917 1.00 79.69 203 PHE A C 1
ATOM 1693 O O . PHE A 1 203 ? -26.904 -15.739 12.453 1.00 79.69 203 PHE A O 1
ATOM 1700 N N . ALA A 1 204 ? -24.801 -14.976 12.619 1.00 81.62 204 ALA A N 1
ATOM 1701 C CA . ALA A 1 204 ? -24.787 -14.885 14.078 1.00 81.62 204 ALA A CA 1
ATOM 1702 C C . ALA A 1 204 ? -25.523 -13.648 14.636 1.00 81.62 204 ALA A C 1
ATOM 1704 O O . ALA A 1 204 ? -25.691 -13.546 15.848 1.00 81.62 204 ALA A O 1
ATOM 1705 N N . GLY A 1 205 ? -25.925 -12.693 13.786 1.00 75.69 205 GLY A N 1
ATOM 1706 C CA . GLY A 1 205 ? -26.648 -11.483 14.202 1.00 75.69 205 GLY A CA 1
ATOM 1707 C C . GLY A 1 205 ? -25.860 -10.561 15.145 1.00 75.69 205 GLY A C 1
ATOM 1708 O O . GLY A 1 205 ? -26.454 -9.771 15.873 1.00 75.69 205 GLY A O 1
ATOM 1709 N N . SER A 1 206 ? -24.527 -10.666 15.173 1.00 80.50 206 SER A N 1
ATOM 1710 C CA . SER A 1 206 ? -23.687 -9.901 16.102 1.00 80.50 206 SER A CA 1
ATOM 1711 C C . SER A 1 206 ? -23.464 -8.461 15.625 1.00 80.50 206 SER A C 1
ATOM 1713 O O . SER A 1 206 ? -23.173 -8.218 14.453 1.00 80.50 206 SER A O 1
ATOM 1715 N N . SER A 1 207 ? -23.484 -7.497 16.553 1.00 79.44 207 SER A N 1
ATOM 1716 C CA . SER A 1 207 ? -23.161 -6.083 16.287 1.00 79.44 207 SER A CA 1
ATOM 1717 C C . SER A 1 207 ? -21.732 -5.868 15.763 1.00 79.44 207 SER A C 1
ATOM 1719 O O . SER A 1 207 ? -21.467 -4.889 15.063 1.00 79.44 207 SER A O 1
ATOM 1721 N N . VAL A 1 208 ? -20.825 -6.820 16.022 1.00 84.31 208 VAL A N 1
ATOM 1722 C CA . VAL A 1 208 ? -19.430 -6.832 15.543 1.00 84.31 208 VAL A CA 1
ATOM 1723 C C . VAL A 1 208 ? -19.342 -6.931 14.012 1.00 84.31 208 VAL A C 1
ATOM 1725 O O . VAL A 1 208 ? -18.320 -6.595 13.416 1.00 84.31 208 VAL A O 1
ATOM 1728 N N . GLN A 1 209 ? -20.424 -7.325 13.331 1.00 84.94 209 GLN A N 1
ATOM 1729 C CA . GLN A 1 209 ? -20.468 -7.356 11.869 1.00 84.94 209 GLN A CA 1
ATOM 1730 C C . GLN A 1 209 ? -20.106 -5.995 11.253 1.00 84.94 209 GLN A C 1
ATOM 1732 O O . GLN A 1 209 ? -19.382 -5.946 10.260 1.00 84.94 209 GLN A O 1
ATOM 1737 N N . TRP A 1 210 ? -20.584 -4.889 11.833 1.00 85.25 210 TRP A N 1
ATOM 1738 C CA . TRP A 1 210 ? -20.383 -3.553 11.265 1.00 85.25 210 TRP A CA 1
ATOM 1739 C C . TRP A 1 210 ? -18.961 -3.028 11.460 1.00 85.25 210 TRP A C 1
ATOM 1741 O O . TRP A 1 210 ? -18.437 -2.352 10.576 1.00 85.25 210 TRP A O 1
ATOM 1751 N N . THR A 1 211 ? -18.303 -3.386 12.566 1.00 87.56 211 THR A N 1
ATOM 1752 C CA . THR A 1 211 ? -16.898 -3.022 12.806 1.00 87.56 211 THR A CA 1
ATOM 1753 C C . THR A 1 211 ? -15.960 -3.818 11.901 1.00 87.56 211 THR A C 1
ATOM 1755 O O . THR A 1 211 ? -15.022 -3.264 11.332 1.00 87.56 211 THR A O 1
ATOM 1758 N N . MET A 1 212 ? -16.246 -5.103 11.680 1.00 88.19 212 MET A N 1
ATOM 1759 C CA . MET A 1 212 ? -15.509 -5.905 10.701 1.00 88.19 212 MET A CA 1
ATOM 1760 C C . MET A 1 212 ? -15.768 -5.425 9.270 1.00 88.19 212 MET A C 1
ATOM 1762 O O . MET A 1 212 ? -14.845 -5.383 8.459 1.00 88.19 212 MET A O 1
ATOM 1766 N N . ALA A 1 213 ? -16.997 -5.001 8.961 1.00 88.56 213 ALA A N 1
ATOM 1767 C CA . ALA A 1 213 ? -17.343 -4.445 7.658 1.00 88.56 213 ALA A CA 1
ATOM 1768 C C . ALA A 1 213 ? -16.626 -3.121 7.361 1.00 88.56 213 ALA A C 1
ATOM 1770 O O . ALA A 1 213 ? -16.171 -2.930 6.234 1.00 88.56 213 ALA A O 1
ATOM 1771 N N . SER A 1 214 ? -16.479 -2.225 8.343 1.00 90.44 214 SER A N 1
ATOM 1772 C CA . SER A 1 214 ? -15.753 -0.964 8.145 1.00 90.44 214 SER A CA 1
ATOM 1773 C C . SER A 1 214 ? -14.256 -1.195 7.916 1.00 90.44 214 SER A C 1
ATOM 1775 O O . SER A 1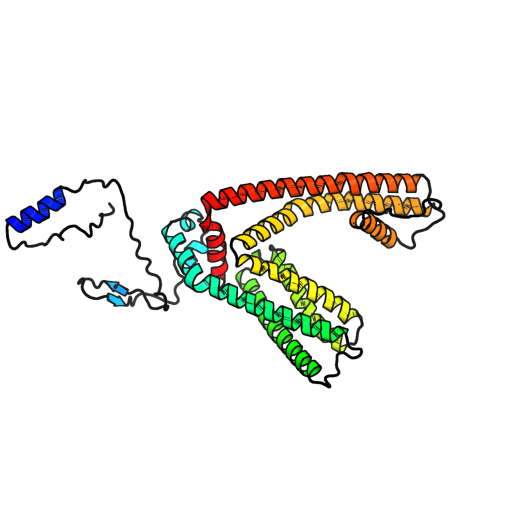 214 ? -13.673 -0.593 7.012 1.00 90.44 214 SER A O 1
ATOM 1777 N N . LEU A 1 215 ? -13.647 -2.129 8.656 1.00 90.31 215 LEU A N 1
ATOM 1778 C CA . LEU A 1 215 ? -12.258 -2.541 8.439 1.00 90.31 215 LEU A CA 1
ATOM 1779 C C . LEU A 1 215 ? -12.073 -3.208 7.072 1.00 90.31 215 LEU A C 1
ATOM 1781 O O . LEU A 1 215 ? -11.154 -2.847 6.335 1.00 90.31 215 LEU A O 1
ATOM 1785 N N . ALA A 1 216 ? -12.966 -4.129 6.694 1.00 90.94 216 ALA A N 1
ATOM 1786 C CA . ALA A 1 216 ? -12.956 -4.756 5.375 1.00 90.94 216 ALA A CA 1
ATOM 1787 C C . ALA A 1 216 ? -13.027 -3.700 4.266 1.00 90.94 216 ALA A C 1
ATOM 1789 O O . ALA A 1 216 ? -12.229 -3.730 3.329 1.00 90.94 216 ALA A O 1
ATOM 1790 N N . PHE A 1 217 ? -13.950 -2.745 4.385 1.00 91.44 217 PHE A N 1
ATOM 1791 C CA . PHE A 1 217 ? -14.102 -1.654 3.432 1.00 91.44 217 PHE A CA 1
ATOM 1792 C C . PHE A 1 217 ? -12.801 -0.853 3.297 1.00 91.44 217 PHE A C 1
ATOM 1794 O O . PHE A 1 217 ? -12.282 -0.716 2.190 1.00 91.44 217 PHE A O 1
ATOM 1801 N N . LEU A 1 218 ? -12.211 -0.415 4.413 1.00 91.19 218 LEU A N 1
ATOM 1802 C CA . LEU A 1 218 ? -10.966 0.355 4.407 1.00 91.19 218 LEU A CA 1
ATOM 1803 C C . LEU A 1 218 ? -9.822 -0.391 3.699 1.00 91.19 218 LEU A C 1
ATOM 1805 O O . LEU A 1 218 ? -9.204 0.158 2.786 1.00 91.19 218 LEU A O 1
ATOM 1809 N N . PHE A 1 219 ? -9.555 -1.648 4.070 1.00 89.94 219 PHE A N 1
ATOM 1810 C CA . PHE A 1 219 ? -8.449 -2.412 3.482 1.00 89.94 219 PHE A CA 1
ATOM 1811 C C . PHE A 1 219 ? -8.652 -2.702 1.991 1.00 89.94 219 PHE A C 1
ATOM 1813 O O . PHE A 1 219 ? -7.703 -2.596 1.211 1.00 89.94 219 PHE A O 1
ATOM 1820 N N . ASN A 1 220 ? -9.883 -2.989 1.557 1.00 90.12 220 ASN A N 1
ATOM 1821 C CA . ASN A 1 220 ? -10.166 -3.199 0.136 1.00 90.12 220 ASN A CA 1
ATOM 1822 C C . ASN A 1 220 ? -9.983 -1.911 -0.682 1.00 90.12 220 ASN A C 1
ATOM 1824 O O . ASN A 1 220 ? -9.469 -1.967 -1.803 1.00 90.12 220 ASN A O 1
ATOM 1828 N N . PHE A 1 221 ? -10.310 -0.741 -0.126 1.00 90.19 221 PHE A N 1
ATOM 1829 C CA . PHE A 1 221 ? -10.004 0.534 -0.778 1.00 90.19 221 PHE A CA 1
ATOM 1830 C C . PHE A 1 221 ? -8.496 0.802 -0.848 1.00 90.19 221 PHE A C 1
ATOM 1832 O O . PHE A 1 221 ? -8.013 1.223 -1.896 1.00 90.19 221 PHE A O 1
ATOM 1839 N N . LEU A 1 222 ? -7.723 0.489 0.198 1.00 85.88 222 LEU A N 1
ATOM 1840 C CA . LEU A 1 222 ? -6.259 0.629 0.169 1.00 85.88 222 LEU A CA 1
ATOM 1841 C C . LEU A 1 222 ? -5.598 -0.271 -0.890 1.00 85.88 222 LEU A C 1
ATOM 1843 O O . LEU A 1 222 ? -4.628 0.139 -1.531 1.00 85.88 222 LEU A O 1
ATOM 1847 N N . ARG A 1 223 ? -6.152 -1.457 -1.163 1.00 85.00 223 ARG A N 1
ATOM 1848 C CA . ARG A 1 223 ? -5.651 -2.369 -2.208 1.00 85.00 223 ARG A CA 1
ATOM 1849 C C . ARG A 1 223 ? -5.671 -1.762 -3.619 1.00 85.00 223 ARG A C 1
ATOM 1851 O O . ARG A 1 223 ? -4.891 -2.188 -4.473 1.00 85.00 223 ARG A O 1
ATOM 1858 N N . ILE A 1 224 ? -6.438 -0.693 -3.874 1.00 85.38 224 ILE A N 1
ATOM 1859 C CA . ILE A 1 224 ? -6.376 0.034 -5.157 1.00 85.38 224 ILE A CA 1
ATOM 1860 C C . ILE A 1 224 ? -4.962 0.561 -5.465 1.00 85.38 224 ILE A C 1
ATOM 1862 O O . ILE A 1 224 ? -4.564 0.645 -6.630 1.00 85.38 224 ILE A O 1
ATOM 1866 N N . PHE A 1 225 ? -4.151 0.840 -4.434 1.00 79.50 225 PHE A N 1
ATOM 1867 C CA . PHE A 1 225 ? -2.768 1.284 -4.598 1.00 79.50 225 PHE A CA 1
ATOM 1868 C C . PHE A 1 225 ? -1.866 0.227 -5.260 1.00 79.50 225 PHE A C 1
ATOM 1870 O O . PHE A 1 225 ? -0.845 0.594 -5.849 1.00 79.50 225 PHE A O 1
ATOM 1877 N N . LYS A 1 226 ? -2.249 -1.059 -5.277 1.00 77.81 226 LYS A N 1
ATOM 1878 C CA . LYS A 1 226 ? -1.563 -2.107 -6.059 1.00 77.81 226 LYS A CA 1
ATOM 1879 C C . LYS A 1 226 ? -1.647 -1.805 -7.560 1.00 77.81 226 LYS A C 1
ATOM 1881 O O . LYS A 1 226 ? -0.638 -1.848 -8.272 1.00 77.81 226 LYS A O 1
ATOM 1886 N N . PHE A 1 227 ? -2.820 -1.364 -8.019 1.00 76.56 227 PHE A N 1
ATOM 1887 C CA . PHE A 1 227 ? -3.079 -0.966 -9.406 1.00 76.56 227 PHE A CA 1
ATOM 1888 C C . PHE A 1 227 ? -2.568 0.434 -9.749 1.00 76.56 227 PHE A C 1
ATOM 1890 O O . PHE A 1 227 ? -2.460 0.773 -10.925 1.00 76.56 227 PHE A O 1
ATOM 1897 N N . ALA A 1 228 ? -2.124 1.226 -8.771 1.00 70.19 228 ALA A N 1
ATOM 1898 C CA . ALA A 1 228 ? -1.428 2.484 -9.046 1.00 70.19 228 ALA A CA 1
ATOM 1899 C C . ALA A 1 228 ? -0.164 2.281 -9.906 1.00 70.19 228 ALA A C 1
ATOM 1901 O O . ALA A 1 228 ? 0.326 3.214 -10.532 1.00 70.19 228 ALA A O 1
ATOM 1902 N N . CYS A 1 229 ? 0.356 1.051 -9.983 1.00 63.66 229 CYS A N 1
ATOM 1903 C CA . CYS A 1 229 ? 1.460 0.682 -10.863 1.00 63.66 229 CYS A CA 1
ATOM 1904 C C . CYS A 1 229 ? 1.105 0.627 -12.360 1.00 63.66 229 CYS A C 1
ATOM 1906 O O . CYS A 1 229 ? 2.025 0.527 -13.173 1.00 63.66 229 CYS A O 1
ATOM 1908 N N . VAL A 1 230 ? -0.182 0.693 -12.727 1.00 62.28 230 VAL A N 1
ATOM 1909 C CA . VAL A 1 230 ? -0.661 0.712 -14.124 1.00 62.28 230 VAL A CA 1
ATOM 1910 C C . VAL A 1 230 ? -0.120 1.934 -14.863 1.00 62.28 230 VAL A C 1
ATOM 1912 O O . VAL A 1 230 ? 0.329 1.840 -16.009 1.00 62.28 230 VAL A O 1
ATOM 1915 N N . THR A 1 231 ? -0.108 3.086 -14.196 1.00 65.38 231 THR A N 1
ATOM 1916 C CA . THR A 1 231 ? 0.467 4.322 -14.718 1.00 65.38 231 THR A CA 1
ATOM 1917 C C . THR A 1 231 ? 1.905 4.479 -14.232 1.00 65.38 231 THR A C 1
ATOM 1919 O O . THR A 1 231 ? 2.220 4.404 -13.044 1.00 65.38 231 THR A O 1
ATOM 1922 N N . ARG A 1 232 ? 2.818 4.740 -15.175 1.00 62.94 232 ARG A N 1
ATOM 1923 C CA . ARG A 1 232 ? 4.261 4.884 -14.911 1.00 62.94 232 ARG A CA 1
ATOM 1924 C C . ARG A 1 232 ? 4.576 5.992 -13.897 1.00 62.94 232 ARG A C 1
ATOM 1926 O O . ARG A 1 232 ? 5.547 5.881 -13.153 1.00 62.94 232 ARG A O 1
ATOM 1933 N N . PHE A 1 233 ? 3.769 7.051 -13.883 1.00 65.75 233 PHE A N 1
ATOM 1934 C CA . PHE A 1 233 ? 3.887 8.145 -12.926 1.00 65.75 233 PHE A CA 1
ATOM 1935 C C . PHE A 1 233 ? 3.451 7.673 -11.534 1.00 65.75 233 PHE A C 1
ATOM 1937 O O . PHE A 1 233 ? 4.292 7.558 -10.647 1.00 65.75 233 PHE A O 1
ATOM 1944 N N . THR A 1 234 ? 2.186 7.284 -11.361 1.00 68.81 234 THR A N 1
ATOM 1945 C CA . THR A 1 234 ? 1.615 6.891 -10.063 1.00 68.81 234 THR A CA 1
ATOM 1946 C C . THR A 1 234 ? 2.346 5.703 -9.422 1.00 68.81 234 THR A C 1
ATOM 1948 O O . THR A 1 234 ? 2.626 5.733 -8.226 1.00 68.81 234 THR A O 1
ATOM 1951 N N . GLY A 1 235 ? 2.781 4.713 -10.209 1.00 69.56 235 GLY A N 1
ATOM 1952 C CA . GLY A 1 235 ? 3.521 3.544 -9.717 1.00 69.56 235 GLY A CA 1
ATOM 1953 C C . GLY A 1 235 ? 4.913 3.849 -9.163 1.00 69.56 235 GLY A C 1
ATOM 1954 O O . GLY A 1 235 ? 5.483 3.051 -8.413 1.00 69.56 235 GLY A O 1
ATOM 1955 N N . LEU A 1 236 ? 5.481 4.987 -9.562 1.00 67.50 236 LEU A N 1
ATOM 1956 C CA . LEU A 1 236 ? 6.736 5.501 -9.036 1.00 67.50 236 LEU A CA 1
ATOM 1957 C C . LEU A 1 236 ? 6.520 6.172 -7.678 1.00 67.50 236 LEU A C 1
ATOM 1959 O O . LEU A 1 236 ? 7.295 5.937 -6.751 1.00 67.50 236 LEU A O 1
ATOM 1963 N N . TYR A 1 237 ? 5.450 6.965 -7.563 1.00 74.44 237 TYR A N 1
ATOM 1964 C CA . TYR A 1 237 ? 5.060 7.618 -6.315 1.00 74.44 237 TYR A CA 1
ATOM 1965 C C . TYR A 1 237 ? 4.727 6.599 -5.238 1.00 74.44 237 TYR A C 1
ATOM 1967 O O . TYR A 1 237 ? 5.277 6.699 -4.147 1.00 74.44 237 TYR A O 1
ATOM 1975 N N . THR A 1 238 ? 3.915 5.582 -5.544 1.00 74.75 238 THR A N 1
ATOM 1976 C CA . THR A 1 238 ? 3.566 4.549 -4.557 1.00 74.75 238 THR A CA 1
ATOM 1977 C C . THR A 1 238 ? 4.785 3.778 -4.073 1.00 74.75 238 THR A C 1
ATOM 1979 O O . THR A 1 238 ? 4.907 3.511 -2.883 1.00 74.75 238 THR A O 1
ATOM 1982 N N . LYS A 1 239 ? 5.745 3.482 -4.959 1.00 72.88 239 LYS A N 1
ATOM 1983 C CA . LYS A 1 239 ? 6.999 2.822 -4.570 1.00 72.88 239 LYS A CA 1
ATOM 1984 C C . LYS A 1 239 ? 7.862 3.702 -3.665 1.00 72.88 239 LYS A C 1
ATOM 1986 O O . LYS A 1 239 ? 8.472 3.195 -2.728 1.00 72.88 239 LYS A O 1
ATOM 1991 N N . THR A 1 240 ? 7.935 4.997 -3.952 1.00 77.75 240 THR A N 1
ATOM 1992 C CA . THR A 1 240 ? 8.662 5.953 -3.110 1.00 77.75 240 THR A CA 1
ATOM 1993 C C . THR A 1 240 ? 7.992 6.125 -1.758 1.00 77.75 240 THR A C 1
ATOM 1995 O O . THR A 1 240 ? 8.675 6.058 -0.745 1.00 77.75 240 THR A O 1
ATOM 1998 N N . LEU A 1 241 ? 6.670 6.264 -1.732 1.00 78.81 241 LEU A N 1
ATOM 1999 C CA . LEU A 1 241 ? 5.890 6.363 -0.504 1.00 78.81 241 LEU A CA 1
ATOM 2000 C C . LEU A 1 241 ? 6.068 5.108 0.357 1.00 78.81 241 LEU A C 1
ATOM 2002 O O . LEU A 1 241 ? 6.423 5.223 1.523 1.00 78.81 241 LEU A O 1
ATOM 2006 N N . ALA A 1 242 ? 5.920 3.912 -0.221 1.00 77.56 242 ALA A N 1
ATOM 2007 C CA . ALA A 1 242 ? 6.115 2.656 0.505 1.00 77.56 242 ALA A CA 1
ATOM 2008 C C . ALA A 1 242 ? 7.532 2.534 1.085 1.00 77.56 242 ALA A C 1
ATOM 2010 O O . ALA A 1 242 ? 7.712 2.027 2.189 1.00 77.56 242 ALA A O 1
ATOM 2011 N N . ARG A 1 243 ? 8.542 3.030 0.359 1.00 76.12 243 ARG A N 1
ATOM 2012 C CA . ARG A 1 243 ? 9.920 3.069 0.847 1.00 76.12 243 ARG A CA 1
ATOM 2013 C C . ARG A 1 243 ? 10.088 4.018 2.030 1.00 76.12 243 ARG A C 1
ATOM 2015 O O . ARG A 1 243 ? 10.670 3.606 3.023 1.00 76.12 243 ARG A O 1
ATOM 2022 N N . ILE A 1 244 ? 9.569 5.243 1.924 1.00 82.19 244 ILE A N 1
ATOM 2023 C CA . ILE A 1 244 ? 9.622 6.250 2.996 1.00 82.19 244 ILE A CA 1
ATOM 2024 C C . ILE A 1 244 ? 8.939 5.706 4.255 1.00 82.19 244 ILE A C 1
ATOM 2026 O O . ILE A 1 244 ? 9.512 5.759 5.336 1.00 82.19 244 ILE A O 1
ATOM 2030 N N . ILE A 1 245 ? 7.753 5.103 4.115 1.00 82.62 245 ILE A N 1
ATOM 2031 C CA . ILE A 1 245 ? 7.051 4.490 5.248 1.00 82.62 245 ILE A CA 1
ATOM 2032 C C . ILE A 1 245 ? 7.899 3.372 5.868 1.00 82.62 245 ILE A C 1
ATOM 2034 O O . ILE A 1 245 ? 8.120 3.356 7.074 1.00 82.62 245 ILE A O 1
ATOM 2038 N N . ASN A 1 246 ? 8.414 2.441 5.065 1.00 80.25 246 ASN A N 1
ATOM 2039 C CA . ASN A 1 246 ? 9.125 1.295 5.623 1.00 80.25 246 ASN A CA 1
ATOM 2040 C C . ASN A 1 246 ? 10.490 1.656 6.233 1.00 80.25 246 ASN A C 1
ATOM 2042 O O . ASN A 1 246 ? 10.899 1.016 7.194 1.00 80.25 246 ASN A O 1
ATOM 2046 N N . GLU A 1 247 ? 11.214 2.631 5.681 1.00 80.44 247 GLU A N 1
ATOM 2047 C CA . GLU A 1 247 ? 12.566 2.984 6.139 1.00 80.44 247 GLU A CA 1
ATOM 2048 C C . GLU A 1 247 ? 12.560 4.059 7.240 1.00 80.44 247 GLU A C 1
ATOM 2050 O O . GLU A 1 247 ? 13.310 3.921 8.208 1.00 80.44 247 GLU A O 1
ATOM 2055 N N . ASP A 1 248 ? 11.716 5.090 7.131 1.00 85.00 248 ASP A N 1
ATOM 2056 C CA . ASP A 1 248 ? 11.752 6.242 8.043 1.00 85.00 248 ASP A CA 1
ATOM 2057 C C . ASP A 1 248 ? 10.706 6.130 9.156 1.00 85.00 248 ASP A C 1
ATOM 2059 O O . ASP A 1 248 ? 11.038 6.301 10.331 1.00 85.00 248 ASP A O 1
ATOM 2063 N N . VAL A 1 249 ? 9.454 5.776 8.821 1.00 86.56 249 VAL A N 1
ATOM 2064 C CA . VAL A 1 249 ? 8.378 5.680 9.828 1.00 86.56 249 VAL A CA 1
ATOM 2065 C C . VAL A 1 249 ? 8.669 4.563 10.819 1.00 86.56 249 VAL A C 1
ATOM 2067 O O . VAL A 1 249 ? 8.511 4.771 12.012 1.00 86.56 249 VAL A O 1
ATOM 2070 N N . THR A 1 250 ? 9.142 3.396 10.380 1.00 85.75 250 THR A N 1
ATOM 2071 C CA . THR A 1 250 ? 9.409 2.271 11.299 1.00 85.75 250 THR A CA 1
ATOM 2072 C C . THR A 1 250 ? 10.489 2.601 12.335 1.00 85.75 250 THR A C 1
ATOM 2074 O O . THR A 1 250 ? 10.321 2.305 13.520 1.00 85.75 250 THR A O 1
ATOM 2077 N N . ARG A 1 251 ? 11.571 3.276 11.920 1.00 86.56 251 ARG A N 1
ATOM 2078 C CA . ARG A 1 251 ? 12.631 3.742 12.826 1.00 86.56 251 ARG A CA 1
ATOM 2079 C C . ARG A 1 251 ? 12.100 4.794 13.786 1.00 86.56 251 ARG A C 1
ATOM 2081 O O . ARG A 1 251 ? 12.323 4.671 14.987 1.00 86.56 251 ARG A O 1
ATOM 2088 N N . PHE A 1 252 ? 11.347 5.771 13.287 1.00 87.81 252 PHE A N 1
ATOM 2089 C CA . PHE A 1 252 ? 10.709 6.767 14.140 1.00 87.81 252 PHE A CA 1
ATOM 2090 C C . PHE A 1 252 ? 9.763 6.130 15.165 1.00 87.81 252 PHE A C 1
ATOM 2092 O O . PHE A 1 252 ? 9.856 6.436 16.350 1.00 87.81 252 PHE A O 1
ATOM 2099 N N . MET A 1 253 ? 8.912 5.195 14.733 1.00 87.81 253 MET A N 1
ATOM 2100 C CA . MET A 1 253 ? 7.955 4.503 15.596 1.00 87.81 253 MET A CA 1
ATOM 2101 C C . MET A 1 253 ? 8.643 3.745 16.734 1.00 87.81 253 MET A C 1
ATOM 2103 O O . MET A 1 253 ? 8.104 3.716 17.835 1.00 87.81 253 MET A O 1
ATOM 2107 N N . SER A 1 254 ? 9.840 3.184 16.514 1.00 88.81 254 SER A N 1
ATOM 2108 C CA . SER A 1 254 ? 10.607 2.540 17.592 1.00 88.81 254 SER A CA 1
ATOM 2109 C C . SER A 1 254 ? 11.064 3.525 18.677 1.00 88.81 254 SER A C 1
ATOM 2111 O O . SER A 1 254 ? 10.872 3.259 19.862 1.00 88.81 254 SER A O 1
ATOM 2113 N N . VAL A 1 255 ? 11.604 4.687 18.290 1.00 88.50 255 VAL A N 1
ATOM 2114 C CA . VAL A 1 255 ? 12.037 5.728 19.239 1.00 88.50 255 VAL A CA 1
ATOM 2115 C C . VAL A 1 255 ? 10.826 6.331 19.944 1.00 88.50 255 VAL A C 1
ATOM 2117 O O . VAL A 1 255 ? 10.821 6.478 21.166 1.00 88.50 255 VAL A O 1
ATOM 2120 N N . PHE A 1 256 ? 9.776 6.617 19.175 1.00 88.25 256 PHE A N 1
ATOM 2121 C CA . PHE A 1 256 ? 8.511 7.111 19.689 1.00 88.25 256 PHE A CA 1
ATOM 2122 C C . PHE A 1 256 ? 7.915 6.153 20.721 1.00 88.25 256 PHE A C 1
ATOM 2124 O O . PHE A 1 256 ? 7.570 6.609 21.800 1.00 88.25 256 PHE A O 1
ATOM 2131 N N . ALA A 1 257 ? 7.850 4.845 20.452 1.00 90.38 257 ALA A N 1
ATOM 2132 C CA . ALA A 1 257 ? 7.277 3.874 21.384 1.00 90.38 257 ALA A CA 1
ATOM 2133 C C . ALA A 1 257 ? 8.001 3.868 22.741 1.00 90.38 257 ALA A C 1
ATOM 2135 O O . ALA A 1 257 ? 7.343 3.883 23.778 1.00 90.38 257 ALA A O 1
ATOM 2136 N N . ILE A 1 258 ? 9.340 3.909 22.753 1.00 91.56 258 ILE A N 1
ATOM 2137 C CA . ILE A 1 258 ? 10.129 3.935 23.998 1.00 91.56 258 ILE A CA 1
ATOM 2138 C C . ILE A 1 258 ? 9.800 5.186 24.819 1.00 91.56 258 ILE A C 1
ATOM 2140 O O . ILE A 1 258 ? 9.509 5.091 26.013 1.00 91.56 258 ILE A O 1
ATOM 2144 N N . VAL A 1 259 ? 9.814 6.356 24.176 1.00 89.44 259 VAL A N 1
ATOM 2145 C CA . VAL A 1 259 ? 9.504 7.637 24.826 1.00 89.44 259 VAL A CA 1
ATOM 2146 C C . VAL A 1 259 ? 8.050 7.654 25.304 1.00 89.44 259 VAL A C 1
ATOM 2148 O O . VAL A 1 259 ? 7.777 7.953 26.463 1.00 89.44 259 VAL A O 1
ATOM 2151 N N . PHE A 1 260 ? 7.122 7.259 24.437 1.00 89.06 260 PHE A N 1
ATOM 2152 C CA . PHE A 1 260 ? 5.688 7.229 24.686 1.00 89.06 260 PHE A CA 1
ATOM 2153 C C . PHE A 1 260 ? 5.320 6.355 25.886 1.00 89.06 260 PHE A C 1
ATOM 2155 O O . PHE A 1 260 ? 4.656 6.835 26.804 1.00 89.06 260 PHE A O 1
ATOM 2162 N N . PHE A 1 261 ? 5.784 5.102 25.921 1.00 90.81 261 PHE A N 1
ATOM 2163 C CA . PHE A 1 261 ? 5.505 4.200 27.037 1.00 90.81 261 PHE A CA 1
ATOM 2164 C C . PHE A 1 261 ? 6.161 4.669 28.336 1.00 90.81 261 PHE A C 1
ATOM 2166 O O . PHE A 1 261 ? 5.534 4.566 29.390 1.00 90.81 261 PHE A O 1
ATOM 2173 N N . SER A 1 262 ? 7.373 5.231 28.270 1.00 91.38 262 SER A N 1
ATOM 2174 C CA . SER A 1 262 ? 8.046 5.785 29.452 1.00 91.38 262 SER A CA 1
ATOM 2175 C C . SER A 1 262 ? 7.230 6.925 30.064 1.00 91.38 262 SER A C 1
ATOM 2177 O O . SER A 1 262 ? 6.942 6.903 31.258 1.00 91.38 262 SER A O 1
ATOM 2179 N N . PHE A 1 263 ? 6.772 7.875 29.244 1.00 88.56 263 PHE A N 1
ATOM 2180 C CA . PHE A 1 263 ? 5.960 8.995 29.718 1.00 88.56 263 PHE A CA 1
ATOM 2181 C C . PHE A 1 263 ? 4.565 8.572 30.181 1.00 88.56 263 PHE A C 1
ATOM 2183 O O . PHE A 1 263 ? 4.140 9.012 31.246 1.00 88.56 263 PHE A O 1
ATOM 2190 N N . CYS A 1 264 ? 3.866 7.697 29.449 1.00 87.56 264 CYS A N 1
ATOM 2191 C CA . CYS A 1 264 ? 2.557 7.195 29.881 1.00 87.56 264 CYS A CA 1
ATOM 2192 C C . CYS A 1 264 ? 2.667 6.421 31.203 1.00 87.56 264 CYS A C 1
ATOM 2194 O O . CYS A 1 264 ? 1.833 6.595 32.089 1.00 87.56 264 CYS A O 1
ATOM 2196 N N . GLY A 1 265 ? 3.724 5.618 31.374 1.00 88.94 265 GLY A N 1
ATOM 2197 C CA . GLY A 1 265 ? 4.028 4.931 32.629 1.00 88.94 265 GLY A CA 1
ATOM 2198 C C . GLY A 1 265 ? 4.277 5.908 33.778 1.00 88.94 265 GLY A C 1
ATOM 2199 O O . GLY A 1 265 ? 3.627 5.816 34.818 1.00 88.94 265 GLY A O 1
ATOM 2200 N N . SER A 1 266 ? 5.162 6.891 33.587 1.00 88.88 266 SER A N 1
ATOM 2201 C CA . SER A 1 266 ? 5.447 7.911 34.605 1.00 88.88 266 SER A CA 1
ATOM 2202 C C . SER A 1 266 ? 4.218 8.754 34.961 1.00 88.88 266 SER A C 1
ATOM 2204 O O . SER A 1 266 ? 3.992 9.027 36.140 1.00 88.88 266 SER A O 1
ATOM 2206 N N . LEU A 1 267 ? 3.402 9.135 33.973 1.00 86.06 267 LEU A N 1
ATOM 2207 C CA . LEU A 1 267 ? 2.156 9.872 34.191 1.00 86.06 267 LEU A CA 1
ATOM 2208 C C . LEU A 1 267 ? 1.139 9.043 34.971 1.00 86.06 267 LEU A C 1
ATOM 2210 O O . LEU A 1 267 ? 0.557 9.559 35.921 1.00 86.06 267 LEU A O 1
ATOM 2214 N N . PHE A 1 268 ? 0.969 7.762 34.639 1.00 86.69 268 PHE A N 1
ATOM 2215 C CA . PHE A 1 268 ? 0.072 6.873 35.373 1.00 86.69 268 PHE A CA 1
ATOM 2216 C C . PHE A 1 268 ? 0.487 6.724 36.842 1.00 86.69 268 PHE A C 1
ATOM 2218 O O . PHE A 1 268 ? -0.352 6.857 37.731 1.00 86.69 268 PHE A O 1
ATOM 2225 N N . LEU A 1 269 ? 1.782 6.517 37.114 1.00 85.50 269 LEU A N 1
ATOM 2226 C CA . LEU A 1 269 ? 2.294 6.439 38.487 1.00 85.50 269 LEU A CA 1
ATOM 2227 C C . LEU A 1 269 ? 2.104 7.764 39.236 1.00 85.50 269 LEU A C 1
ATOM 2229 O O . LEU A 1 269 ? 1.673 7.768 40.385 1.00 85.50 269 LEU A O 1
ATOM 2233 N N . SER A 1 270 ? 2.395 8.893 38.589 1.00 84.69 270 SER A N 1
ATOM 2234 C CA . SER A 1 270 ? 2.260 10.218 39.200 1.00 84.69 270 SER A CA 1
ATOM 2235 C C . SER A 1 270 ? 0.797 10.583 39.494 1.00 84.69 270 SER A C 1
ATOM 2237 O O . SER A 1 270 ? 0.502 11.159 40.544 1.00 84.69 270 SER A O 1
ATOM 2239 N N . ALA A 1 271 ? -0.123 10.196 38.604 1.00 78.62 271 ALA A N 1
ATOM 2240 C CA . ALA A 1 271 ? -1.552 10.460 38.728 1.00 78.62 271 ALA A CA 1
ATOM 2241 C C . ALA A 1 271 ? -2.222 9.650 39.851 1.00 78.62 271 ALA A C 1
ATOM 2243 O O . ALA A 1 271 ? -3.203 10.120 40.423 1.00 78.62 271 ALA A O 1
ATOM 2244 N N . ARG A 1 272 ? -1.673 8.488 40.245 1.00 79.00 272 ARG A N 1
ATOM 2245 C CA . ARG A 1 272 ? -2.165 7.713 41.406 1.00 79.00 272 ARG A CA 1
ATOM 2246 C C . ARG A 1 272 ? -2.060 8.466 42.731 1.00 79.00 272 ARG A C 1
ATOM 2248 O O . ARG A 1 272 ? -2.842 8.206 43.637 1.00 79.00 272 ARG A O 1
ATOM 2255 N N . THR A 1 273 ? -1.115 9.395 42.837 1.00 72.00 273 THR A N 1
ATOM 2256 C CA . THR A 1 273 ? -0.943 10.250 44.020 1.00 72.00 273 THR A CA 1
ATOM 2257 C C . THR A 1 273 ? -1.841 11.491 43.964 1.00 72.00 273 THR A C 1
ATOM 2259 O O . THR A 1 273 ? -1.908 12.251 44.926 1.00 72.00 273 THR A O 1
ATOM 2262 N N . SER A 1 274 ? -2.494 11.757 42.832 1.00 67.69 274 SER A N 1
ATOM 2263 C CA . SER A 1 274 ? -3.335 12.938 42.638 1.00 67.69 274 SER A CA 1
ATOM 2264 C C . SER A 1 274 ? -4.805 12.642 42.945 1.00 67.69 274 SER A C 1
ATOM 2266 O O . SER A 1 274 ? -5.237 11.490 42.926 1.00 67.69 274 SER A O 1
ATOM 2268 N N . LYS A 1 275 ? -5.591 13.683 43.243 1.00 61.75 275 LYS A N 1
ATOM 2269 C CA . LYS A 1 275 ? -7.014 13.531 43.603 1.00 61.75 275 LYS A CA 1
ATOM 2270 C C . LYS A 1 275 ? -7.868 13.042 42.427 1.00 61.75 275 LYS A C 1
ATOM 2272 O O . LYS A 1 275 ? -8.948 12.503 42.649 1.00 61.75 275 LYS A O 1
ATOM 2277 N N . GLN A 1 276 ? -7.381 13.214 41.199 1.00 64.00 276 GLN A N 1
ATOM 2278 C CA . GLN A 1 276 ? -8.042 12.792 39.972 1.00 64.00 276 GLN A CA 1
ATOM 2279 C C . GLN A 1 276 ? -7.342 11.547 39.418 1.00 64.00 276 GLN A C 1
ATOM 2281 O O . GLN A 1 276 ? -6.248 11.609 38.865 1.00 64.00 276 GLN A O 1
ATOM 2286 N N . SER A 1 277 ? -7.963 10.386 39.617 1.00 60.22 277 SER A N 1
ATOM 2287 C CA . SER A 1 277 ? -7.434 9.109 39.136 1.00 60.22 277 SER A CA 1
ATOM 2288 C C . SER A 1 277 ? -8.004 8.780 37.758 1.00 60.22 277 SER A C 1
ATOM 2290 O O . SER A 1 277 ? -9.221 8.730 37.592 1.00 60.22 277 SER A O 1
ATOM 2292 N N . PHE A 1 278 ? -7.133 8.506 36.786 1.00 68.12 278 PHE A N 1
ATOM 2293 C CA . PHE A 1 278 ? -7.523 7.781 35.572 1.00 68.12 278 PHE A CA 1
ATOM 2294 C C . PHE A 1 278 ? -8.077 6.401 35.958 1.00 68.12 278 PHE A C 1
ATOM 2296 O O . PHE A 1 278 ? -7.574 5.786 36.906 1.00 68.12 278 PHE A O 1
ATOM 2303 N N . SER A 1 279 ? -9.098 5.906 35.248 1.00 72.31 279 SER A N 1
ATOM 2304 C CA . SER A 1 279 ? -9.752 4.641 35.614 1.00 72.31 279 SER A CA 1
ATOM 2305 C C . SER A 1 279 ? -8.839 3.436 35.347 1.00 72.31 279 SER A C 1
ATOM 2307 O O . SER A 1 279 ? -8.781 2.504 36.153 1.00 72.31 279 SER A O 1
ATOM 2309 N N . GLY A 1 280 ? -8.026 3.509 34.287 1.00 83.44 280 GLY A N 1
ATOM 2310 C CA . GLY A 1 280 ? -7.026 2.503 33.933 1.00 83.44 280 GLY A CA 1
ATOM 2311 C C . GLY A 1 280 ? -5.782 3.080 33.254 1.00 83.44 280 GLY A C 1
ATOM 2312 O O . GLY A 1 280 ? -5.718 4.254 32.898 1.00 83.44 280 GLY A O 1
ATOM 2313 N N . PHE A 1 281 ? -4.765 2.231 33.065 1.00 86.50 281 PHE A N 1
ATOM 2314 C CA . PHE A 1 281 ? -3.580 2.586 32.270 1.00 86.50 281 PHE A CA 1
ATOM 2315 C C . PHE A 1 281 ? -3.937 2.837 30.794 1.00 86.50 281 PHE A C 1
ATOM 2317 O O . PHE A 1 281 ? -3.311 3.667 30.140 1.00 86.50 281 PHE A O 1
ATOM 2324 N N . GLU A 1 282 ? -4.977 2.165 30.292 1.00 86.50 282 GLU A N 1
ATOM 2325 C CA . GLU A 1 282 ? -5.503 2.338 28.935 1.00 86.50 282 GLU A CA 1
ATOM 2326 C C . GLU A 1 282 ? -5.979 3.771 28.675 1.00 86.50 282 GLU A C 1
ATOM 2328 O O . GLU A 1 282 ? -5.629 4.341 27.645 1.00 86.50 282 GLU A O 1
ATOM 2333 N N . ASP A 1 283 ? -6.659 4.401 29.638 1.00 85.31 283 ASP A N 1
ATOM 2334 C CA . ASP A 1 283 ? -7.099 5.795 29.512 1.00 85.31 283 ASP A CA 1
ATOM 2335 C C . ASP A 1 283 ? -5.915 6.753 29.364 1.00 85.31 283 ASP A C 1
ATOM 2337 O O . ASP A 1 283 ? -5.978 7.711 28.594 1.00 85.31 283 ASP A O 1
ATOM 2341 N N . VAL A 1 284 ? -4.813 6.490 30.076 1.00 87.75 284 VAL A N 1
ATOM 2342 C CA . VAL A 1 284 ? -3.588 7.300 29.991 1.00 87.75 284 VAL A CA 1
ATOM 2343 C C . VAL A 1 284 ? -2.908 7.108 28.639 1.00 87.75 284 VAL A C 1
ATOM 2345 O O . VAL A 1 284 ? -2.495 8.090 28.026 1.00 87.75 284 VAL A O 1
ATOM 2348 N N . LEU A 1 285 ? -2.826 5.868 28.145 1.00 88.88 285 LEU A N 1
ATOM 2349 C CA . LEU A 1 285 ? -2.291 5.580 26.811 1.00 88.88 285 LEU A CA 1
ATOM 2350 C C . LEU A 1 285 ? -3.133 6.246 25.718 1.00 88.88 285 LEU A C 1
ATOM 2352 O O . LEU A 1 285 ? -2.583 6.882 24.821 1.00 88.88 285 LEU A O 1
ATOM 2356 N N . LEU A 1 286 ? -4.459 6.135 25.798 1.00 87.12 286 LEU A N 1
ATOM 2357 C CA . LEU A 1 286 ? -5.367 6.725 24.823 1.00 87.12 286 LEU A CA 1
ATOM 2358 C C . LEU A 1 286 ? -5.300 8.253 24.867 1.00 87.12 286 LEU A C 1
ATOM 2360 O O . LEU A 1 286 ? -5.210 8.881 23.817 1.00 87.12 286 LEU A O 1
ATOM 2364 N N . SER A 1 287 ? -5.236 8.849 26.060 1.00 84.62 287 SER A N 1
ATOM 2365 C CA . SER A 1 287 ? -5.065 10.298 26.228 1.00 84.62 287 SER A CA 1
ATOM 2366 C C . SER A 1 287 ? -3.708 10.785 25.712 1.00 84.62 287 SER A C 1
ATOM 2368 O O . SER A 1 287 ? -3.638 11.819 25.052 1.00 84.62 287 SER A O 1
ATOM 2370 N N . GLY A 1 288 ? -2.628 10.028 25.938 1.00 86.88 288 GLY A N 1
ATOM 2371 C CA . GLY A 1 288 ? -1.308 10.331 25.383 1.00 86.88 288 GLY A CA 1
ATOM 2372 C C . GLY A 1 288 ? -1.289 10.247 23.854 1.00 86.88 288 GLY A C 1
ATOM 2373 O O . GLY A 1 288 ? -0.766 11.132 23.180 1.00 86.88 288 GLY A O 1
ATOM 2374 N N . PHE A 1 289 ? -1.895 9.208 23.274 1.00 86.31 289 PHE A N 1
ATOM 2375 C CA . PHE A 1 289 ? -1.979 9.076 21.818 1.00 86.31 289 PHE A CA 1
ATOM 2376 C C . PHE A 1 289 ? -2.861 10.168 21.197 1.00 86.31 289 PHE A C 1
ATOM 2378 O O . PHE A 1 289 ? -2.505 10.751 20.172 1.00 86.31 289 PHE A O 1
ATOM 2385 N N . ARG A 1 290 ? -3.981 10.493 21.850 1.00 84.88 290 ARG A N 1
ATOM 2386 C CA . ARG A 1 290 ? -4.875 11.588 21.468 1.00 84.88 290 ARG A CA 1
ATOM 2387 C C . ARG A 1 290 ? -4.153 12.930 21.492 1.00 84.88 290 ARG A C 1
ATOM 2389 O O . ARG A 1 290 ? -4.263 13.681 20.534 1.00 84.88 290 ARG A O 1
ATOM 2396 N N . ALA A 1 291 ? -3.341 13.185 22.512 1.00 82.94 291 ALA A N 1
ATOM 2397 C CA . ALA A 1 291 ? -2.511 14.380 22.592 1.00 82.94 291 ALA A CA 1
ATOM 2398 C C . ALA A 1 291 ? -1.534 14.528 21.416 1.00 82.94 291 ALA A C 1
ATOM 2400 O O . ALA A 1 291 ? -1.374 15.621 20.876 1.00 82.94 291 ALA A O 1
ATOM 2401 N N . LEU A 1 292 ? -0.917 13.429 20.973 1.00 83.38 292 LEU A N 1
ATOM 2402 C CA . LEU A 1 292 ? -0.086 13.435 19.769 1.00 83.38 292 LEU A CA 1
ATOM 2403 C C . LEU A 1 292 ? -0.913 13.712 18.501 1.00 83.38 292 LEU A C 1
ATOM 2405 O O . LEU A 1 292 ? -0.485 14.496 17.656 1.00 83.38 292 LEU A O 1
ATOM 2409 N N . SER A 1 293 ? -2.060 13.042 18.345 1.00 82.56 293 SER A N 1
ATOM 2410 C CA . SER A 1 293 ? -2.851 13.079 17.107 1.00 82.56 293 SER A CA 1
ATOM 2411 C C . SER A 1 293 ? -3.675 14.357 16.946 1.00 82.56 293 SER A C 1
ATOM 2413 O O . SER A 1 293 ? -3.763 14.891 15.844 1.00 82.56 293 SER A O 1
ATOM 2415 N N . GLU A 1 294 ? -4.311 14.827 18.017 1.00 81.75 294 GLU A N 1
ATOM 2416 C CA . GLU A 1 294 ? -5.183 16.008 18.025 1.00 81.75 294 GLU A CA 1
ATOM 2417 C C . GLU A 1 294 ? -4.418 17.294 18.357 1.00 81.75 294 GLU A C 1
ATOM 2419 O O . GLU A 1 294 ? -4.979 18.379 18.238 1.00 81.75 294 GLU A O 1
ATOM 2424 N N . GLN A 1 295 ? -3.145 17.189 18.767 1.00 75.94 295 GLN A N 1
ATOM 2425 C CA . GLN A 1 295 ? -2.327 18.312 19.251 1.00 75.94 295 GLN A CA 1
ATOM 2426 C C . GLN A 1 295 ? -2.984 19.085 20.409 1.00 75.94 295 GLN A C 1
ATOM 2428 O O . GLN A 1 295 ? -2.675 20.252 20.650 1.00 75.94 295 GLN A O 1
ATOM 2433 N N . GLN A 1 296 ? -3.896 18.431 21.131 1.00 75.38 296 GLN A N 1
ATOM 2434 C CA . GLN A 1 296 ? -4.604 18.988 22.275 1.00 75.38 296 GLN A CA 1
ATOM 2435 C C . GLN A 1 296 ? -3.972 18.539 23.597 1.00 75.38 296 GLN A C 1
ATOM 2437 O O . GLN A 1 296 ? -3.341 17.478 23.655 1.00 75.38 296 GLN A O 1
ATOM 2442 N N . PRO A 1 297 ? -4.118 19.336 24.670 1.00 71.12 297 PRO A N 1
ATOM 2443 C CA . PRO A 1 297 ? -3.644 18.947 25.991 1.00 71.12 297 PRO A CA 1
ATOM 2444 C C . PRO A 1 297 ? -4.321 17.654 26.481 1.00 71.12 297 PRO A C 1
ATOM 2446 O O . PRO A 1 297 ? -5.475 17.387 26.166 1.00 71.12 297 PRO A O 1
ATOM 2449 N N . ILE A 1 298 ? -3.602 16.860 27.289 1.00 69.88 298 ILE A N 1
ATOM 2450 C CA . ILE A 1 298 ? -4.090 15.584 27.867 1.00 69.88 298 ILE A CA 1
ATOM 2451 C C . ILE A 1 298 ? -5.334 15.795 28.745 1.00 69.88 298 ILE A C 1
ATOM 2453 O O . ILE A 1 298 ? -6.170 14.904 28.857 1.00 69.88 298 ILE A O 1
ATOM 2457 N N . THR A 1 299 ? -5.447 16.961 29.378 1.00 69.25 299 THR A N 1
ATOM 2458 C CA . THR A 1 299 ? -6.580 17.368 30.210 1.00 69.25 299 THR A CA 1
ATOM 2459 C C . THR A 1 299 ? -6.761 18.879 30.094 1.00 69.25 299 THR A C 1
ATOM 2461 O O . THR A 1 299 ? -5.775 19.615 29.998 1.00 69.25 299 THR A O 1
ATOM 2464 N N . GLU A 1 300 ? -8.008 19.343 30.093 1.00 66.12 300 GLU A N 1
ATOM 2465 C CA . GLU A 1 300 ? -8.332 20.775 30.136 1.00 66.12 300 GLU A CA 1
ATOM 2466 C C . GLU A 1 300 ? -8.203 21.325 31.565 1.00 66.12 300 GLU A C 1
ATOM 2468 O O . GLU A 1 300 ? -7.750 22.453 31.758 1.00 66.12 300 GLU A O 1
ATOM 2473 N N . ASP A 1 301 ? -8.481 20.486 32.569 1.00 70.62 301 ASP A N 1
ATOM 2474 C CA . ASP A 1 301 ? -8.356 20.830 33.982 1.00 70.62 301 ASP A CA 1
ATOM 2475 C C . ASP A 1 301 ? -7.077 20.245 34.592 1.00 70.62 301 ASP A C 1
ATOM 2477 O O . ASP A 1 301 ? -6.921 19.032 34.753 1.00 70.62 301 ASP A O 1
ATOM 2481 N N . TYR A 1 302 ? -6.158 21.136 34.971 1.00 72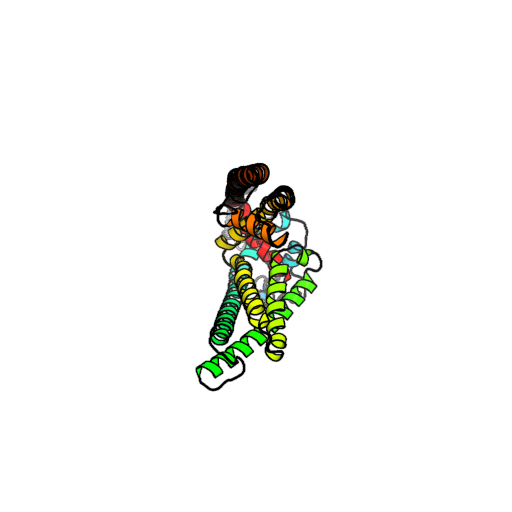.19 302 TYR A N 1
ATOM 2482 C CA . TYR A 1 302 ? -4.907 20.799 35.666 1.00 72.19 302 TYR A CA 1
ATOM 2483 C C . TYR A 1 302 ? -5.024 20.875 37.197 1.00 72.19 302 TYR A C 1
ATOM 2485 O O . TYR A 1 302 ? -4.099 20.488 37.908 1.00 72.19 302 TYR A O 1
ATOM 2493 N N . SER A 1 303 ? -6.151 21.365 37.720 1.00 70.56 303 SER A N 1
ATOM 2494 C CA . SER A 1 303 ? -6.363 21.645 39.149 1.00 70.56 303 SER A CA 1
ATOM 2495 C C . SER A 1 303 ? -6.354 20.392 40.036 1.00 70.56 303 SER A C 1
ATOM 2497 O O . SER A 1 303 ? -6.033 20.477 41.222 1.00 70.56 303 SER A O 1
ATOM 2499 N N . GLY A 1 304 ? -6.677 19.226 39.470 1.00 70.12 304 GLY A N 1
ATOM 2500 C CA . GLY A 1 304 ? -6.700 17.939 40.170 1.00 70.12 304 GLY A CA 1
ATOM 2501 C C . GLY A 1 304 ? -5.349 17.221 40.257 1.00 70.12 304 GLY A C 1
ATOM 2502 O O . GLY A 1 304 ? -5.240 16.233 40.991 1.00 70.12 304 GLY A O 1
ATOM 2503 N N . PHE A 1 305 ? -4.329 17.700 39.535 1.00 78.31 305 PHE A N 1
ATOM 2504 C CA . PHE A 1 305 ? -3.054 17.008 39.350 1.00 78.31 305 PHE A CA 1
ATOM 2505 C C . PHE A 1 305 ? -1.934 17.552 40.242 1.00 78.31 305 PHE A C 1
ATOM 2507 O O . PHE A 1 305 ? -1.861 18.736 40.561 1.00 78.31 305 PHE A O 1
ATOM 2514 N N . ASN A 1 306 ? -1.009 16.667 40.619 1.00 82.69 306 ASN A N 1
ATOM 2515 C CA . ASN A 1 306 ? 0.197 17.066 41.339 1.00 82.69 306 ASN A CA 1
ATOM 2516 C C . ASN A 1 306 ? 1.125 17.867 40.415 1.00 82.69 306 ASN A C 1
ATOM 2518 O O . ASN A 1 306 ? 1.191 17.599 39.215 1.00 82.69 306 ASN A O 1
ATOM 2522 N N . TRP A 1 307 ? 1.928 18.775 40.984 1.00 84.62 307 TRP A N 1
ATOM 2523 C CA . TRP A 1 307 ? 2.933 19.550 40.238 1.00 84.62 307 TRP A CA 1
ATOM 2524 C C . TRP A 1 307 ? 3.816 18.670 39.338 1.00 84.62 307 TRP A C 1
ATOM 2526 O O . TRP A 1 307 ? 4.063 19.009 38.183 1.00 84.62 307 TRP A O 1
ATOM 2536 N N . LEU A 1 308 ? 4.242 17.505 39.843 1.00 84.75 308 LEU A N 1
ATOM 2537 C CA . LEU A 1 308 ? 5.048 16.550 39.079 1.00 84.75 308 LEU A CA 1
ATOM 2538 C C . LEU A 1 308 ? 4.310 16.035 37.834 1.00 84.75 308 LEU A C 1
ATOM 2540 O O . LEU A 1 308 ? 4.913 15.925 36.772 1.00 84.75 308 LEU A O 1
ATOM 2544 N N . SER A 1 309 ? 3.012 15.744 37.946 1.00 82.44 309 SER A N 1
ATOM 2545 C CA . SER A 1 309 ? 2.199 15.282 36.818 1.00 82.44 309 SER A CA 1
ATOM 2546 C C . SER A 1 309 ? 2.039 16.389 35.775 1.00 82.44 309 SER A C 1
ATOM 2548 O O . SER A 1 309 ? 2.187 16.122 34.588 1.00 82.44 309 SER A O 1
ATOM 2550 N N . ILE A 1 310 ? 1.818 17.635 36.212 1.00 84.12 310 ILE A N 1
ATOM 2551 C CA . ILE A 1 310 ? 1.734 18.808 35.327 1.00 84.12 310 ILE A CA 1
ATOM 2552 C C . ILE A 1 310 ? 3.060 19.006 34.577 1.00 84.12 310 ILE A C 1
ATOM 2554 O O . ILE A 1 310 ? 3.067 19.158 33.356 1.00 84.12 310 ILE A O 1
ATOM 2558 N N . LEU A 1 311 ? 4.194 18.927 35.281 1.00 87.75 311 LEU A N 1
ATOM 2559 C CA . LEU A 1 311 ? 5.525 19.032 34.680 1.00 87.75 311 LEU A CA 1
ATOM 2560 C C . LEU A 1 311 ? 5.791 17.913 33.661 1.00 87.75 311 LEU A 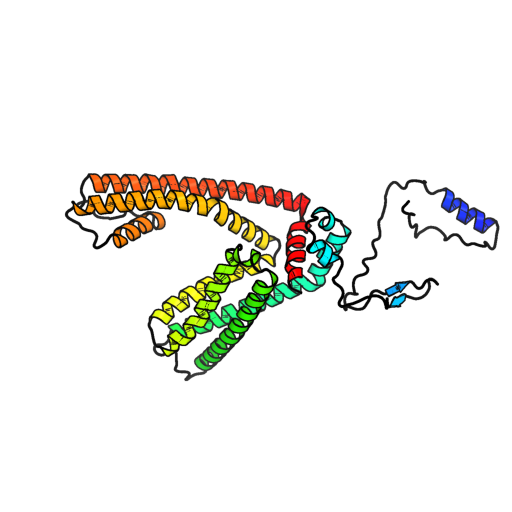C 1
ATOM 2562 O O . LEU A 1 311 ? 6.317 18.175 32.577 1.00 87.75 311 LEU A O 1
ATOM 2566 N N . LEU A 1 312 ? 5.416 16.672 33.985 1.00 86.12 312 LEU A N 1
ATOM 2567 C CA . LEU A 1 312 ? 5.541 15.529 33.079 1.00 86.12 312 LEU A CA 1
ATOM 2568 C C . LEU A 1 312 ? 4.660 15.692 31.836 1.00 86.12 312 LEU A C 1
ATOM 2570 O O . LEU A 1 312 ? 5.135 15.418 30.738 1.00 86.12 312 LEU A O 1
ATOM 2574 N N . MET A 1 313 ? 3.422 16.180 31.978 1.00 83.88 313 MET A N 1
ATOM 2575 C CA . MET A 1 313 ? 2.533 16.447 30.839 1.00 83.88 313 MET A CA 1
ATOM 2576 C C . MET A 1 313 ? 3.091 17.553 29.939 1.00 83.88 313 MET A C 1
ATOM 2578 O O . MET A 1 313 ? 3.129 17.381 28.723 1.00 83.88 313 MET A O 1
ATOM 2582 N N . LEU A 1 314 ? 3.582 18.656 30.512 1.00 85.19 314 LEU A N 1
ATOM 2583 C CA . LEU A 1 314 ? 4.203 19.746 29.749 1.00 85.19 314 LEU A CA 1
ATOM 2584 C C . LEU A 1 314 ? 5.457 19.278 29.004 1.00 85.19 314 LEU A C 1
ATOM 2586 O O . LEU A 1 314 ? 5.633 19.577 27.823 1.00 85.19 314 LEU A O 1
ATOM 2590 N N . THR A 1 315 ? 6.308 18.502 29.678 1.00 86.50 315 THR A N 1
ATOM 2591 C CA . THR A 1 315 ? 7.527 17.949 29.074 1.00 86.50 315 THR A CA 1
ATOM 2592 C C . THR A 1 315 ? 7.183 16.952 27.970 1.00 86.50 315 THR A C 1
ATOM 2594 O O . THR A 1 315 ? 7.800 16.977 26.906 1.00 86.50 315 THR A O 1
ATOM 2597 N N . TYR A 1 316 ? 6.170 16.109 28.178 1.00 86.06 316 TYR A N 1
ATOM 2598 C CA . TYR A 1 316 ? 5.666 15.186 27.167 1.00 86.06 316 TYR A CA 1
ATOM 2599 C C . TYR A 1 316 ? 5.139 15.932 25.936 1.00 86.06 316 TYR A C 1
ATOM 2601 O O . TYR A 1 316 ? 5.571 15.641 24.826 1.00 86.06 316 TYR A O 1
ATOM 2609 N N . MET A 1 317 ? 4.291 16.949 26.113 1.00 82.50 317 MET A N 1
ATOM 2610 C CA . MET A 1 317 ? 3.779 17.766 25.006 1.00 82.50 317 MET A CA 1
ATOM 2611 C C . MET A 1 317 ? 4.909 18.440 24.226 1.00 82.50 317 MET A C 1
ATOM 2613 O O . MET A 1 317 ? 4.965 18.342 23.002 1.00 82.50 317 MET A O 1
ATOM 2617 N N . GLY A 1 318 ? 5.859 19.070 24.923 1.00 82.50 318 GLY A N 1
ATOM 2618 C CA . GLY A 1 318 ? 6.999 19.719 24.276 1.00 82.50 318 GLY A CA 1
ATOM 2619 C C . GLY A 1 318 ? 7.892 18.732 23.517 1.00 82.50 318 GLY A C 1
ATOM 2620 O O . GLY A 1 318 ? 8.265 18.968 22.371 1.00 82.50 318 GLY A O 1
ATOM 2621 N N . THR A 1 319 ? 8.216 17.589 24.116 1.00 81.88 319 THR A N 1
ATOM 2622 C CA . THR A 1 319 ? 9.107 16.602 23.485 1.00 81.88 319 THR A CA 1
ATOM 2623 C C . THR A 1 319 ? 8.429 15.840 22.347 1.00 81.88 319 THR A C 1
ATOM 2625 O O . THR A 1 319 ? 9.007 15.699 21.270 1.00 81.88 31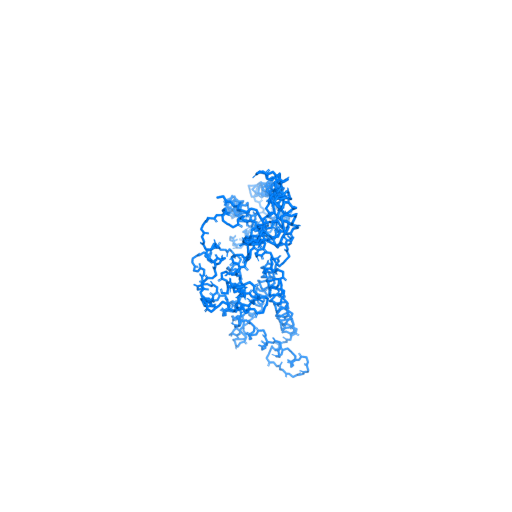9 THR A O 1
ATOM 2628 N N . VAL A 1 320 ? 7.198 15.374 22.538 1.00 79.25 320 VAL A N 1
ATOM 2629 C CA . VAL A 1 320 ? 6.513 14.496 21.584 1.00 79.25 320 VAL A CA 1
ATOM 2630 C C . VAL A 1 320 ? 5.842 15.277 20.458 1.00 79.25 320 VAL A C 1
ATOM 2632 O O . VAL A 1 320 ? 6.007 14.915 19.293 1.00 79.25 320 VAL A O 1
ATOM 2635 N N . VAL A 1 321 ? 5.142 16.371 20.771 1.00 74.50 321 VAL A N 1
ATOM 2636 C CA . VAL A 1 321 ? 4.428 17.156 19.752 1.00 74.50 321 VAL A CA 1
ATOM 2637 C C . VAL A 1 321 ? 5.388 18.079 19.010 1.00 74.50 321 VAL A C 1
ATOM 2639 O O . VAL A 1 321 ? 5.368 18.117 17.783 1.00 74.50 321 VAL A O 1
ATOM 2642 N N . VAL A 1 322 ? 6.262 18.802 19.720 1.00 78.25 322 VAL A N 1
ATOM 2643 C CA . VAL A 1 322 ? 7.120 19.812 19.076 1.00 78.25 322 VAL A CA 1
ATOM 2644 C C . VAL A 1 322 ? 8.404 19.202 18.528 1.00 78.25 322 VAL A C 1
ATOM 2646 O O . VAL A 1 322 ? 8.772 19.488 17.394 1.00 78.25 322 VAL A O 1
ATOM 2649 N N . ILE A 1 323 ? 9.114 18.369 19.288 1.00 84.44 323 ILE A N 1
ATOM 2650 C CA . ILE A 1 323 ? 10.434 17.890 18.846 1.00 84.44 323 ILE A CA 1
ATOM 2651 C C . ILE A 1 323 ? 10.300 16.669 17.929 1.00 84.44 323 ILE A C 1
ATOM 2653 O O . ILE A 1 323 ? 10.779 16.702 16.794 1.00 84.44 323 ILE A O 1
ATOM 2657 N N . LEU A 1 324 ? 9.635 15.600 18.378 1.00 84.25 324 LEU A N 1
ATOM 2658 C CA . LEU A 1 324 ? 9.579 14.346 17.618 1.00 84.25 324 LEU A CA 1
ATOM 2659 C C . LEU A 1 324 ? 8.820 14.490 16.292 1.00 84.25 324 LEU A C 1
ATOM 2661 O O . LEU A 1 324 ? 9.313 14.012 15.268 1.00 84.25 324 LEU A O 1
ATOM 2665 N N . LEU A 1 325 ? 7.680 15.189 16.267 1.00 83.88 325 LEU A N 1
ATOM 2666 C CA . LEU A 1 325 ? 6.921 15.385 15.026 1.00 83.88 325 LEU A CA 1
ATOM 2667 C C . LEU A 1 325 ? 7.704 16.219 13.999 1.00 83.88 325 LEU A C 1
ATOM 2669 O O . LEU A 1 325 ? 7.750 15.865 12.821 1.00 83.88 325 LEU A O 1
ATOM 2673 N N . ASN A 1 326 ? 8.383 17.283 14.438 1.00 87.12 326 ASN A N 1
ATOM 2674 C CA . ASN A 1 326 ? 9.196 18.114 13.547 1.00 87.12 326 ASN A CA 1
ATOM 2675 C C . ASN A 1 326 ? 10.398 17.347 12.983 1.00 87.12 326 ASN A C 1
ATOM 2677 O O . ASN A 1 326 ? 10.713 17.486 11.799 1.00 87.12 326 ASN A O 1
ATOM 2681 N N . ILE A 1 327 ? 11.036 16.492 13.791 1.00 87.44 327 ILE A N 1
ATOM 2682 C CA . ILE A 1 327 ? 12.102 15.602 13.313 1.00 87.44 327 ILE A CA 1
ATOM 2683 C C . ILE A 1 327 ? 11.551 14.607 12.286 1.00 87.44 327 ILE A C 1
ATOM 2685 O O . ILE A 1 327 ? 12.171 14.425 11.238 1.00 87.44 327 ILE A O 1
ATOM 2689 N N . LEU A 1 328 ? 10.385 14.003 12.537 1.00 86.56 328 LEU A N 1
ATOM 2690 C CA . LEU A 1 328 ? 9.754 13.079 11.593 1.00 86.56 328 LEU A CA 1
ATOM 2691 C C . LEU A 1 328 ? 9.456 13.761 10.253 1.00 86.56 328 LEU A C 1
ATOM 2693 O O . LEU A 1 328 ? 9.796 13.225 9.199 1.00 86.56 328 LEU A O 1
ATOM 2697 N N . ILE A 1 329 ? 8.866 14.958 10.281 1.00 87.31 329 ILE A N 1
ATOM 2698 C CA . ILE A 1 329 ? 8.561 15.730 9.069 1.00 87.31 329 ILE A CA 1
ATOM 2699 C C . ILE A 1 329 ? 9.853 16.078 8.320 1.00 87.31 329 ILE A C 1
ATOM 2701 O O . ILE A 1 329 ? 9.913 15.937 7.095 1.00 87.31 329 ILE A O 1
ATOM 2705 N N . ALA A 1 330 ? 10.909 16.481 9.032 1.00 88.69 330 ALA A N 1
ATOM 2706 C CA . ALA A 1 330 ? 12.206 16.776 8.429 1.00 88.69 330 ALA A CA 1
ATOM 2707 C C . ALA A 1 330 ? 12.826 15.534 7.761 1.00 88.69 330 ALA A C 1
ATOM 2709 O O . ALA A 1 330 ? 13.276 15.602 6.611 1.00 88.69 330 ALA A O 1
ATOM 2710 N N . GLN A 1 331 ? 12.798 14.381 8.432 1.00 87.81 331 GLN A N 1
ATOM 2711 C CA . GLN A 1 331 ? 13.272 13.110 7.879 1.00 87.81 331 GLN A CA 1
ATOM 2712 C C . GLN A 1 331 ? 12.467 12.708 6.639 1.00 87.81 331 GLN A C 1
ATOM 2714 O O . GLN A 1 331 ? 13.045 12.508 5.573 1.00 87.81 331 GLN A O 1
ATOM 2719 N N . MET A 1 332 ? 11.134 12.718 6.715 1.00 87.06 332 MET A N 1
ATOM 2720 C CA . MET A 1 332 ? 10.289 12.409 5.558 1.00 87.06 332 MET A CA 1
ATOM 2721 C C . MET A 1 332 ? 10.533 13.364 4.385 1.00 87.06 332 MET A C 1
ATOM 2723 O O . MET A 1 332 ? 10.594 12.926 3.237 1.00 87.06 332 MET A O 1
ATOM 2727 N N . SER A 1 333 ? 10.698 14.662 4.648 1.00 88.44 333 SER A N 1
ATOM 2728 C CA . SER A 1 333 ? 10.946 15.675 3.616 1.00 88.44 333 SER A CA 1
ATOM 2729 C C . SER A 1 333 ? 12.287 15.462 2.907 1.00 88.44 333 SER A C 1
ATOM 2731 O O . SER A 1 333 ? 12.372 15.515 1.670 1.00 88.44 333 SER A O 1
ATOM 2733 N N . THR A 1 334 ? 13.341 15.159 3.669 1.00 87.69 334 THR A N 1
ATOM 2734 C CA . THR A 1 334 ? 14.671 14.881 3.111 1.00 87.69 334 THR A CA 1
ATOM 2735 C C . THR A 1 334 ? 14.679 13.593 2.295 1.00 87.69 334 THR A C 1
ATOM 2737 O O . THR A 1 334 ? 15.092 13.624 1.129 1.00 87.69 334 THR A O 1
ATOM 2740 N N . THR A 1 335 ? 14.126 12.498 2.824 1.00 84.88 335 THR A N 1
ATOM 2741 C CA . THR A 1 335 ? 14.020 11.230 2.093 1.00 84.88 335 THR A CA 1
ATOM 2742 C C . THR A 1 335 ? 13.128 11.366 0.868 1.00 84.88 335 THR A C 1
ATOM 2744 O O . THR A 1 335 ? 13.477 10.862 -0.198 1.00 84.88 335 THR A O 1
ATOM 2747 N N . TYR A 1 336 ? 12.016 12.102 0.948 1.00 84.56 336 TYR A N 1
ATOM 2748 C CA . TYR A 1 336 ? 11.161 12.375 -0.207 1.00 84.56 336 TYR A CA 1
ATOM 2749 C C . TYR A 1 336 ? 11.912 13.143 -1.298 1.00 84.56 336 TYR A C 1
ATOM 2751 O O . TYR A 1 336 ? 11.864 12.771 -2.474 1.00 84.56 336 TYR A O 1
ATOM 2759 N N . THR A 1 337 ? 12.665 14.178 -0.925 1.00 84.44 337 THR A N 1
ATOM 2760 C CA . THR A 1 337 ? 13.471 14.963 -1.868 1.00 84.44 337 THR A CA 1
ATOM 2761 C C . THR A 1 337 ? 14.569 14.111 -2.505 1.00 84.44 337 THR A C 1
ATOM 2763 O O . THR A 1 337 ? 14.767 14.159 -3.724 1.00 84.44 337 THR A O 1
ATOM 2766 N N . GLN A 1 338 ? 15.255 13.286 -1.713 1.00 82.56 338 GLN A N 1
ATOM 2767 C CA . GLN A 1 338 ? 16.279 12.365 -2.197 1.00 82.56 338 GLN A CA 1
ATOM 2768 C C . GLN A 1 338 ? 15.680 11.287 -3.103 1.00 82.56 338 GLN A C 1
ATOM 2770 O O . GLN A 1 338 ? 16.213 11.018 -4.180 1.00 82.56 338 GLN A O 1
ATOM 2775 N N . ALA A 1 339 ? 14.540 10.711 -2.724 1.00 75.94 339 ALA A N 1
ATOM 2776 C CA . ALA A 1 339 ? 13.817 9.751 -3.536 1.00 75.94 339 ALA A CA 1
ATOM 2777 C C . ALA A 1 339 ? 13.389 10.391 -4.856 1.00 75.94 339 ALA A C 1
ATOM 2779 O O . ALA A 1 339 ? 13.670 9.828 -5.904 1.00 75.94 339 ALA A O 1
ATOM 2780 N N . LYS A 1 340 ? 12.827 11.604 -4.852 1.00 76.12 340 LYS A N 1
ATOM 2781 C CA . LYS A 1 340 ? 12.457 12.337 -6.072 1.00 76.12 340 LYS A CA 1
ATOM 2782 C C . LYS A 1 340 ? 13.664 12.617 -6.977 1.00 76.12 340 LYS A C 1
ATOM 2784 O O . LYS A 1 340 ? 13.559 12.440 -8.191 1.00 76.12 340 LYS A O 1
ATOM 2789 N N . LYS A 1 341 ? 14.818 13.006 -6.420 1.00 77.88 341 LYS A N 1
ATOM 2790 C CA . LYS A 1 341 ? 16.071 13.192 -7.181 1.00 77.88 341 LYS A CA 1
ATOM 2791 C C . LYS A 1 341 ? 16.571 11.872 -7.772 1.00 77.88 341 LYS A C 1
ATOM 2793 O O . LYS A 1 341 ? 16.831 11.803 -8.970 1.00 77.88 341 LYS A O 1
ATOM 2798 N N . ASN A 1 342 ? 16.618 10.809 -6.973 1.00 70.94 342 ASN A N 1
ATOM 2799 C CA . ASN A 1 342 ? 17.015 9.473 -7.418 1.00 70.94 342 ASN A CA 1
ATOM 2800 C C . ASN A 1 342 ? 16.067 8.925 -8.484 1.00 70.94 342 ASN A C 1
ATOM 2802 O O . ASN A 1 342 ? 16.506 8.308 -9.446 1.00 70.94 342 ASN A O 1
ATOM 2806 N N . LEU A 1 343 ? 14.768 9.175 -8.340 1.00 63.84 343 LEU A N 1
ATOM 2807 C CA . LEU A 1 343 ? 13.758 8.837 -9.326 1.00 63.84 343 LEU A CA 1
ATOM 2808 C C . LEU A 1 343 ? 13.961 9.605 -10.621 1.00 63.84 343 LEU A C 1
ATOM 2810 O O . LEU A 1 343 ? 13.826 9.002 -11.671 1.00 63.84 343 LEU A O 1
ATOM 2814 N N . ARG A 1 344 ? 14.313 10.894 -10.559 1.00 61.72 344 ARG A N 1
ATOM 2815 C CA . ARG A 1 344 ? 14.643 11.706 -11.735 1.00 61.72 344 ARG A CA 1
ATOM 2816 C C . ARG A 1 344 ? 15.886 11.160 -12.443 1.00 61.72 344 ARG A C 1
ATOM 2818 O O . ARG A 1 344 ? 15.843 10.944 -13.646 1.00 61.72 344 ARG A O 1
ATOM 2825 N N . VAL A 1 345 ? 16.954 10.854 -11.705 1.00 61.16 345 VAL A N 1
ATOM 2826 C CA . VAL A 1 345 ? 18.181 10.247 -12.258 1.00 61.16 345 VAL A CA 1
ATOM 2827 C C . VAL A 1 345 ? 17.893 8.874 -12.868 1.00 61.16 345 VAL A C 1
ATOM 2829 O O . VAL A 1 345 ? 18.324 8.606 -13.986 1.00 61.16 345 VAL A O 1
ATOM 2832 N N . LYS A 1 346 ? 17.101 8.031 -12.195 1.00 56.84 346 LYS A N 1
ATOM 2833 C CA . LYS A 1 346 ? 16.604 6.770 -12.765 1.00 56.84 346 LYS A CA 1
ATOM 2834 C C . LYS A 1 346 ? 15.647 7.002 -13.933 1.00 56.84 346 LYS A C 1
ATOM 2836 O O . LYS A 1 346 ? 15.617 6.218 -14.858 1.00 56.84 346 LYS A O 1
ATOM 2841 N N . TYR A 1 347 ? 14.893 8.088 -13.976 1.00 53.09 347 TYR A N 1
ATOM 2842 C CA . TYR A 1 347 ? 14.059 8.408 -15.133 1.00 53.09 347 TYR A CA 1
ATOM 2843 C C . TYR A 1 347 ? 14.897 8.740 -16.366 1.00 53.09 347 TYR A C 1
ATOM 2845 O O . TYR A 1 347 ? 14.535 8.325 -17.462 1.00 53.09 347 TYR A O 1
ATOM 2853 N N . TYR A 1 348 ? 16.008 9.457 -16.185 1.00 48.44 348 TYR A N 1
ATOM 2854 C CA . TYR A 1 348 ? 16.898 9.849 -17.277 1.00 48.44 348 TYR A CA 1
ATOM 2855 C C . TYR A 1 348 ? 17.862 8.729 -17.701 1.00 48.44 348 TYR A C 1
ATOM 2857 O O . TYR A 1 348 ? 18.076 8.551 -18.893 1.00 48.44 348 TYR A O 1
ATOM 2865 N N . LYS A 1 349 ? 18.406 7.936 -16.763 1.00 46.19 349 LYS A N 1
ATOM 2866 C CA . LYS A 1 349 ? 19.303 6.797 -17.070 1.00 46.19 349 LYS A CA 1
ATOM 2867 C C . LYS A 1 349 ? 18.567 5.485 -17.374 1.00 46.19 349 LYS A C 1
ATOM 2869 O O . LYS A 1 349 ? 19.033 4.664 -18.155 1.00 46.19 349 LYS A O 1
ATOM 2874 N N . GLU A 1 350 ? 17.430 5.272 -16.727 1.00 46.84 350 GLU A N 1
ATOM 2875 C CA . GLU A 1 350 ? 16.712 3.994 -16.605 1.00 46.84 350 GLU A CA 1
ATOM 2876 C C . GLU A 1 350 ? 15.222 4.151 -16.971 1.00 46.84 350 GLU A C 1
ATOM 2878 O O . GLU A 1 350 ? 14.397 3.337 -16.560 1.00 46.84 350 GLU A O 1
ATOM 2883 N N . GLY A 1 351 ? 14.843 5.197 -17.719 1.00 46.19 351 GLY A N 1
ATOM 2884 C CA . GLY A 1 351 ? 13.445 5.552 -17.980 1.00 46.19 351 GLY A CA 1
ATOM 2885 C C . GLY A 1 351 ? 12.566 4.378 -18.417 1.00 46.19 351 GLY A C 1
ATOM 2886 O O . GLY A 1 351 ? 11.436 4.264 -17.958 1.00 46.19 351 GLY A O 1
ATOM 2887 N N . ASP A 1 352 ? 13.083 3.457 -19.222 1.00 45.25 352 ASP A N 1
ATOM 2888 C CA . ASP A 1 352 ? 12.349 2.248 -19.609 1.00 45.25 352 ASP A CA 1
ATOM 2889 C C . ASP A 1 352 ? 12.509 1.075 -18.605 1.00 45.25 352 ASP A C 1
ATOM 2891 O O . ASP A 1 352 ? 11.576 0.293 -18.417 1.00 45.25 352 ASP A O 1
ATOM 2895 N N . TRP A 1 353 ? 13.586 1.029 -17.815 1.00 45.97 353 TRP A N 1
ATOM 2896 C CA . TRP A 1 353 ? 13.997 -0.114 -16.986 1.00 45.97 353 TRP A CA 1
ATOM 2897 C C . TRP A 1 353 ? 13.077 -0.434 -15.791 1.00 45.97 353 TRP A C 1
ATOM 2899 O O . TRP A 1 353 ? 12.892 -1.598 -15.448 1.00 45.97 353 TRP A O 1
ATOM 2909 N N . ILE A 1 354 ? 12.458 0.554 -15.128 1.00 46.28 354 ILE A N 1
ATOM 2910 C CA . ILE A 1 354 ? 11.595 0.291 -13.948 1.00 46.28 354 ILE A CA 1
ATOM 2911 C C . ILE A 1 354 ? 10.226 -0.265 -14.360 1.00 46.28 354 ILE A C 1
ATOM 2913 O O . ILE A 1 354 ? 9.698 -1.158 -13.688 1.00 46.28 354 ILE A O 1
ATOM 2917 N N . SER A 1 355 ? 9.668 0.230 -15.470 1.00 45.50 355 SER A N 1
ATOM 2918 C CA . SER A 1 355 ? 8.518 -0.398 -16.123 1.00 45.50 355 SER A CA 1
ATOM 2919 C C . SER A 1 355 ? 8.889 -1.790 -16.617 1.00 45.50 355 SER A C 1
ATOM 2921 O O . SER A 1 355 ? 8.148 -2.725 -16.342 1.00 45.50 355 SER A O 1
ATOM 2923 N N . GLU A 1 356 ? 10.056 -1.948 -17.246 1.00 45.59 356 GLU A N 1
ATOM 2924 C CA . GLU A 1 356 ? 10.552 -3.211 -17.808 1.00 45.59 356 GLU A CA 1
ATOM 2925 C C . GLU A 1 356 ? 10.864 -4.280 -16.753 1.00 45.59 356 GLU A C 1
ATOM 2927 O O . GLU A 1 356 ? 10.604 -5.457 -16.973 1.00 45.59 356 GLU A O 1
ATOM 2932 N N . MET A 1 357 ? 11.339 -3.896 -15.568 1.00 46.34 357 MET A N 1
ATOM 2933 C CA . MET A 1 357 ? 11.618 -4.822 -14.469 1.00 46.34 357 MET A CA 1
ATOM 2934 C C . MET A 1 357 ? 10.336 -5.255 -13.747 1.00 46.34 357 MET A C 1
ATOM 2936 O O . MET A 1 357 ? 10.229 -6.409 -13.331 1.00 46.34 357 MET A O 1
ATOM 2940 N N . LYS A 1 358 ? 9.335 -4.366 -13.622 1.00 49.47 358 LYS A N 1
ATOM 2941 C CA . LYS A 1 358 ? 7.979 -4.754 -13.184 1.00 49.47 358 LYS A CA 1
ATOM 2942 C C . LYS A 1 358 ? 7.247 -5.566 -14.253 1.00 49.47 358 LYS A C 1
ATOM 2944 O O . LYS A 1 358 ? 6.472 -6.434 -13.896 1.00 49.47 358 LYS A O 1
ATOM 2949 N N . LEU A 1 359 ? 7.537 -5.344 -15.530 1.00 48.06 359 LEU A N 1
ATOM 2950 C CA . LEU A 1 359 ? 7.057 -6.125 -16.671 1.00 48.06 359 LEU A CA 1
ATOM 2951 C C . LEU A 1 359 ? 7.645 -7.534 -16.717 1.00 48.06 359 LEU A C 1
ATOM 2953 O O . LEU A 1 359 ? 6.902 -8.498 -16.845 1.00 48.06 359 LEU A O 1
ATOM 2957 N N . ALA A 1 360 ? 8.961 -7.655 -16.547 1.00 39.09 360 ALA A N 1
ATOM 2958 C CA . ALA A 1 360 ? 9.673 -8.925 -16.474 1.00 39.09 360 ALA A CA 1
ATOM 2959 C C . ALA A 1 360 ? 9.278 -9.724 -15.221 1.00 39.09 360 ALA A C 1
ATOM 2961 O O . ALA A 1 360 ? 9.140 -10.942 -15.283 1.00 39.09 360 ALA A O 1
ATOM 2962 N N . LYS A 1 361 ? 9.029 -9.045 -14.088 1.00 43.59 361 LYS A N 1
ATOM 2963 C CA . LYS A 1 361 ? 8.467 -9.678 -12.882 1.00 43.59 361 LYS A CA 1
ATOM 2964 C C . LYS A 1 361 ? 6.971 -9.975 -13.000 1.00 43.59 361 LYS A C 1
ATOM 2966 O O . LYS A 1 361 ? 6.552 -11.022 -12.536 1.00 43.59 361 LYS A O 1
ATOM 2971 N N . GLY A 1 362 ? 6.184 -9.118 -13.646 1.00 41.41 362 GLY A N 1
ATOM 2972 C CA . GLY A 1 362 ? 4.773 -9.361 -13.959 1.00 41.41 362 GLY A CA 1
ATOM 2973 C C . GLY A 1 362 ? 4.598 -10.535 -14.923 1.00 41.41 362 GLY A C 1
ATOM 2974 O O . GLY A 1 362 ? 3.639 -11.278 -14.815 1.00 41.41 362 GLY A O 1
ATOM 2975 N N . TRP A 1 363 ? 5.582 -10.798 -15.784 1.00 37.00 363 TRP A N 1
ATOM 2976 C CA . TRP A 1 363 ? 5.689 -12.018 -16.591 1.00 37.00 363 TRP A CA 1
ATOM 2977 C C . TRP A 1 363 ? 6.184 -13.256 -15.817 1.00 37.00 363 TRP A C 1
ATOM 2979 O O . TRP A 1 363 ? 6.291 -14.328 -16.402 1.00 37.00 363 TRP A O 1
ATOM 2989 N N . LYS A 1 364 ? 6.405 -13.176 -14.493 1.00 34.56 364 LYS A N 1
ATOM 2990 C CA . LYS A 1 364 ? 6.337 -14.378 -13.637 1.00 34.56 364 LYS A CA 1
ATOM 2991 C C . LYS A 1 364 ? 4.902 -14.918 -13.520 1.00 34.56 364 LYS A C 1
ATOM 2993 O O . LYS A 1 364 ? 4.712 -16.004 -12.973 1.00 34.56 364 LYS A O 1
ATOM 2998 N N . LEU A 1 365 ? 3.894 -14.158 -13.967 1.00 31.94 365 LEU A N 1
ATOM 2999 C CA . LEU A 1 365 ? 2.479 -14.478 -13.770 1.00 31.94 365 LEU A CA 1
ATOM 3000 C C . LEU A 1 365 ? 1.791 -15.150 -14.964 1.00 31.94 365 LEU A C 1
ATOM 3002 O O . LEU A 1 365 ? 0.654 -15.577 -14.774 1.00 31.94 365 LEU A O 1
ATOM 3006 N N . VAL A 1 366 ? 2.468 -15.364 -16.098 1.00 27.48 366 VAL A N 1
ATOM 3007 C CA . VAL A 1 366 ? 1.991 -16.280 -17.155 1.00 27.48 366 VAL A CA 1
ATOM 3008 C C . VAL A 1 366 ? 2.897 -17.494 -17.225 1.00 27.48 366 VAL A C 1
ATOM 3010 O O . VAL A 1 366 ? 4.118 -17.298 -17.422 1.00 27.48 366 VAL A O 1
#

Sequence (366 aa):
MVNPYWPHLPKRRDNYETNEEEDGIEGAWRTIPDDPLDYHFYYHILDGDTAGRPPKLLSSEGDKWEYNELFDRKSKSCLHLIAKSKNKDALQHPVVRMLIKTKWKSYGRRFLSIQAMCYVIFLLALSFSLISGSMKADPTQYKGAAEFLRGFCEILTLIMTVFYICEELNQMRKERHTYFQEWMNLFDWLGLIFILCIIPLRFAGSSVQWTMASLAFLFNFLRIFKFACVTRFTGLYTKTLARIINEDVTRFMSVFAIVFFSFCGSLFLSARTSKQSFSGFEDVLLSGFRALSEQQPITEDYSGFNWLSILLMLTYMGTVVVILLNILIAQMSTTYTQAKKNLRVKYYKEGDWISEMKLAKGWKLV

Radius of gyration: 32.66 Å; Cα contacts (8 Å, |Δi|>4): 243; chains: 1; bounding box: 75×48×113 Å

Organism: Acropora cervicornis (NCBI:txid6130)

pLDDT: mean 75.72, std 12.77, range [27.48, 93.12]